Protein AF-0000000077153138 (afdb_homodimer)

Secondary structure (DSSP, 8-state):
---PPBHHHHHHHHTT--SHHHHHHHHHHHHHHH-GGGTT-PPPHHHHHHHHTT--SS---HHHHHHHHHHSTT--HHHHTSB-----------------------------S---TTEEEEESSHHHHHHHS-HHHHHTT-SEEEEEESS-HHHHTTS-HHHHHHHHHTT-EEEEEEEPTTSHHHHHHHHHTTPPTTHHHHHHHHHHHHHHHHHHHS-TTTGGGEEEEEE-S---EEEEEETTTEEEEEE-PPP-TT----EEEEE--SSSS--HHHHHHHHHHHHHHT-EE---/---PPBHHHHHHHHTT--SHHHHHHHHHHHHHHH-GGGTT-PPPHHHHHHHHTT--SS---HHHHHHHHHHSTT--HHHHTSB-----------------------------S---TTEEEEESSHHHHHHHS-HHHHHTT-SEEEEEESS-HHHHTTS-HHHHHHHHHTT-EEEEEEEPTTSHHHHHHHHHTTPPTTHHHHHHHHHHHHHHHHHHHS-TTTGGGEEEEEE-S---EEEEEETTTEEEEEE-PPP-TT----EEEEE--SSSS--HHHHHHHHHHHHHHT-EE---

InterPro domains:
  IPR045697 Domain of unknown function DUF5919 [PF19319] (147-294)

Structure (mmCIF, N/CA/C/O backbone):
data_AF-0000000077153138-model_v1
#
loop_
_entity.id
_entity.type
_entity.pdbx_description
1 polymer 'DUF5919 domain-containing protein'
#
loop_
_atom_site.group_PDB
_atom_site.id
_atom_site.type_symbol
_atom_site.label_atom_id
_atom_site.label_alt_id
_atom_site.label_comp_id
_atom_site.label_asym_id
_atom_site.label_entity_id
_atom_site.label_seq_id
_atom_site.pdbx_PDB_ins_code
_atom_site.Cartn_x
_atom_site.Cartn_y
_atom_site.Cartn_z
_atom_site.occupancy
_atom_site.B_iso_or_equiv
_atom_site.auth_seq_id
_atom_site.auth_comp_id
_atom_site.auth_asym_id
_atom_site.auth_atom_id
_atom_site.pdbx_PDB_model_num
ATOM 1 N N . MET A 1 1 ? 6.809 -47.188 6.605 1 30.33 1 MET A N 1
ATOM 2 C CA . MET A 1 1 ? 6.223 -45.906 6.258 1 30.33 1 MET A CA 1
ATOM 3 C C . MET A 1 1 ? 7.141 -44.75 6.672 1 30.33 1 MET A C 1
ATOM 5 O O . MET A 1 1 ? 7.41 -44.562 7.859 1 30.33 1 MET A O 1
ATOM 9 N N . ALA A 1 2 ? 8.094 -44.344 6 1 42.62 2 ALA A N 1
ATOM 10 C CA . ALA A 1 2 ? 9.25 -43.531 6.387 1 42.62 2 ALA A CA 1
ATOM 11 C C . ALA A 1 2 ? 8.812 -42.188 6.988 1 42.62 2 ALA A C 1
ATOM 13 O O . ALA A 1 2 ? 7.922 -41.531 6.457 1 42.62 2 ALA A O 1
ATOM 14 N N . ASP A 1 3 ? 8.812 -41.906 8.281 1 54.25 3 ASP A N 1
ATOM 15 C CA . ASP A 1 3 ? 8.352 -40.812 9.156 1 54.25 3 ASP A CA 1
ATOM 16 C C . ASP A 1 3 ? 8.812 -39.469 8.656 1 54.25 3 ASP A C 1
ATOM 18 O O . ASP A 1 3 ? 10.016 -39.188 8.578 1 54.25 3 ASP A O 1
ATOM 22 N N . LYS A 1 4 ? 8.188 -38.844 7.77 1 63.03 4 LYS A N 1
ATOM 23 C CA . LYS A 1 4 ? 8.562 -37.562 7.18 1 63.03 4 LYS A CA 1
ATOM 24 C C . LYS A 1 4 ? 8.688 -36.469 8.25 1 63.03 4 LYS A C 1
ATOM 26 O O . LYS A 1 4 ? 7.809 -36.344 9.102 1 63.03 4 LYS A O 1
ATOM 31 N N . PRO A 1 5 ? 9.828 -35.812 8.25 1 74.75 5 PRO A N 1
ATOM 32 C CA . PRO A 1 5 ? 10.055 -34.812 9.281 1 74.75 5 PRO A CA 1
ATOM 33 C C . PRO A 1 5 ? 9.188 -33.562 9.078 1 74.75 5 PRO A C 1
ATOM 35 O O . PRO A 1 5 ? 8.695 -33.312 7.973 1 74.75 5 PRO A O 1
ATOM 38 N N . ILE A 1 6 ? 8.859 -32.969 10.125 1 81.62 6 ILE A N 1
ATOM 39 C CA . ILE A 1 6 ? 8.141 -31.719 10.039 1 81.62 6 ILE A CA 1
ATOM 40 C C . ILE A 1 6 ? 9.07 -30.625 9.492 1 81.62 6 ILE A C 1
ATOM 42 O O . ILE A 1 6 ? 10.289 -30.75 9.578 1 81.62 6 ILE A O 1
ATOM 46 N N . ALA A 1 7 ? 8.555 -29.656 8.938 1 79.25 7 ALA A N 1
ATOM 47 C CA . ALA A 1 7 ? 9.312 -28.562 8.328 1 79.25 7 ALA A CA 1
ATOM 48 C C . ALA A 1 7 ? 10.266 -27.938 9.344 1 79.25 7 ALA A C 1
ATOM 50 O O . ALA A 1 7 ? 11.398 -27.594 9.008 1 79.25 7 ALA A O 1
ATOM 51 N N . LEU A 1 8 ? 9.836 -27.812 10.516 1 84.75 8 LEU A N 1
ATOM 52 C CA . LEU A 1 8 ? 10.656 -27.203 11.562 1 84.75 8 LEU A CA 1
ATOM 53 C C . LEU A 1 8 ? 11.961 -27.969 11.734 1 84.75 8 LEU A C 1
ATOM 55 O O . LEU A 1 8 ? 13.031 -27.359 11.836 1 84.75 8 LEU A O 1
ATOM 59 N N . LYS A 1 9 ? 11.789 -29.203 11.695 1 81.25 9 LYS A N 1
ATOM 60 C CA . LYS A 1 9 ? 12.961 -30.062 11.867 1 81.25 9 LYS A CA 1
ATOM 61 C C . LYS A 1 9 ? 13.945 -29.875 10.711 1 81.25 9 LYS A C 1
ATOM 63 O O . LYS A 1 9 ? 15.148 -29.766 10.93 1 81.25 9 LYS A O 1
ATOM 68 N N . VAL A 1 10 ? 13.391 -29.766 9.562 1 77.38 10 VAL A N 1
ATOM 69 C CA . VAL A 1 10 ? 14.219 -29.625 8.367 1 77.38 10 VAL A CA 1
ATOM 70 C C . VAL A 1 10 ? 14.906 -28.25 8.383 1 77.38 10 VAL A C 1
ATOM 72 O O . VAL A 1 10 ? 16.109 -28.156 8.125 1 77.38 10 VAL A O 1
ATOM 75 N N . LEU A 1 11 ? 14.18 -27.312 8.766 1 79.06 11 LEU A N 1
ATOM 76 C CA . LEU A 1 11 ? 14.695 -25.953 8.742 1 79.06 11 LEU A CA 1
ATOM 77 C C . LEU A 1 11 ? 15.727 -25.75 9.852 1 79.06 11 LEU A C 1
ATOM 79 O O . LEU A 1 11 ? 16.734 -25.078 9.648 1 79.06 11 LEU A O 1
ATOM 83 N N . LEU A 1 12 ? 15.508 -26.344 10.922 1 83.31 12 LEU A N 1
ATOM 84 C CA . LEU A 1 12 ? 16.469 -26.25 12.023 1 83.31 12 LEU A CA 1
ATOM 85 C C . LEU A 1 12 ? 17.766 -26.953 11.672 1 83.31 12 LEU A C 1
ATOM 87 O O . LEU A 1 12 ? 18.844 -26.469 12.031 1 83.31 12 LEU A O 1
ATOM 91 N N . ARG A 1 13 ? 17.609 -27.969 10.961 1 77.31 13 ARG A N 1
ATOM 92 C CA . ARG A 1 13 ? 18.797 -28.672 10.5 1 77.31 13 ARG A CA 1
ATOM 93 C C . ARG A 1 13 ? 19.594 -27.812 9.523 1 77.31 13 ARG A C 1
ATOM 95 O O . ARG A 1 13 ? 20.828 -27.766 9.594 1 77.31 13 ARG A O 1
ATOM 102 N N . GLN A 1 14 ? 18.906 -27.156 8.711 1 74.81 14 GLN A N 1
ATOM 103 C CA . GLN A 1 14 ? 19.547 -26.312 7.711 1 74.81 14 GLN A CA 1
ATOM 104 C C . GLN A 1 14 ? 20.297 -25.156 8.367 1 74.81 14 GLN A C 1
ATOM 106 O O . GLN A 1 14 ? 21.344 -24.734 7.883 1 74.81 14 GLN A O 1
ATOM 111 N N . LYS A 1 15 ? 19.781 -24.781 9.516 1 76 15 LYS A N 1
ATOM 112 C CA . LYS A 1 15 ? 20.406 -23.656 10.227 1 76 15 LYS A CA 1
ATOM 113 C C . LYS A 1 15 ? 21.344 -24.156 11.32 1 76 15 LYS A C 1
ATOM 115 O O . LYS A 1 15 ? 21.891 -23.359 12.086 1 76 15 LYS A O 1
ATOM 120 N N . HIS A 1 16 ? 21.516 -25.422 11.352 1 75.69 16 HIS A N 1
ATOM 121 C CA . HIS A 1 16 ? 22.344 -26.062 12.367 1 75.69 16 HIS A CA 1
ATOM 122 C C . HIS A 1 16 ? 21.875 -25.688 13.773 1 75.69 16 HIS A C 1
ATOM 124 O O . HIS A 1 16 ? 22.688 -25.391 14.641 1 75.69 16 HIS A O 1
ATOM 130 N N . LEU A 1 17 ? 20.516 -25.641 13.984 1 81 17 LEU A N 1
ATOM 131 C CA . LEU A 1 17 ? 19.891 -25.344 15.266 1 81 17 LEU A CA 1
ATOM 132 C C . LEU A 1 17 ? 19.141 -26.547 15.805 1 81 17 LEU A C 1
ATOM 134 O O . LEU A 1 17 ? 18.109 -26.406 16.453 1 81 17 LEU A O 1
ATOM 138 N N . GLN A 1 18 ? 19.672 -27.672 15.461 1 80.31 18 GLN A N 1
ATOM 139 C CA . GLN A 1 18 ? 19 -28.906 15.844 1 80.31 18 GLN A CA 1
ATOM 140 C C . GLN A 1 18 ? 19.203 -29.203 17.328 1 80.31 18 GLN A C 1
ATOM 142 O O . GLN A 1 18 ? 18.422 -29.953 17.922 1 80.31 18 GLN A O 1
ATOM 147 N N . GLY A 1 19 ? 20.219 -28.719 17.906 1 84.62 19 GLY A N 1
ATOM 148 C CA . GLY A 1 19 ? 20.469 -28.891 19.328 1 84.62 19 GLY A CA 1
ATOM 149 C C . GLY A 1 19 ? 19.672 -27.922 20.188 1 84.62 19 GLY A C 1
ATOM 150 O O . GLY A 1 19 ? 19.531 -26.75 19.844 1 84.62 19 GLY A O 1
ATOM 151 N N . HIS A 1 20 ? 19.078 -28.453 21.297 1 88.12 20 HIS A N 1
ATOM 152 C CA . HIS A 1 20 ? 18.25 -27.641 22.188 1 88.12 20 HIS A CA 1
ATOM 153 C C . HIS A 1 20 ? 19 -26.406 22.672 1 88.12 20 HIS A C 1
ATOM 155 O O . HIS A 1 20 ? 18.453 -25.312 22.719 1 88.12 20 HIS A O 1
ATOM 161 N N . ARG A 1 21 ? 20.266 -26.594 23.016 1 83.12 21 ARG A N 1
ATOM 162 C CA . ARG A 1 21 ? 21.031 -25.469 23.547 1 83.12 21 ARG A CA 1
ATOM 163 C C . ARG A 1 21 ? 21.219 -24.375 22.484 1 83.12 21 ARG A C 1
ATOM 165 O O . ARG A 1 21 ? 21.047 -23.188 22.781 1 83.12 21 ARG A O 1
ATOM 172 N N . ALA A 1 22 ? 21.578 -24.797 21.312 1 83.19 22 ALA A N 1
ATOM 173 C CA . ALA A 1 22 ? 21.75 -23.844 20.219 1 83.19 22 ALA A CA 1
ATOM 174 C C . ALA A 1 22 ? 20.422 -23.172 19.859 1 83.19 22 ALA A C 1
ATOM 176 O O . ALA A 1 22 ? 20.375 -21.984 19.578 1 83.19 22 ALA A O 1
ATOM 177 N N . PHE A 1 23 ? 19.344 -23.953 19.875 1 89.88 23 PHE A N 1
ATOM 178 C CA . PHE A 1 23 ? 18.016 -23.438 19.609 1 89.88 23 PHE A CA 1
ATOM 179 C C . PHE A 1 23 ? 17.625 -22.375 20.641 1 89.88 23 PHE A C 1
ATOM 181 O O . PHE A 1 23 ? 17.125 -21.312 20.281 1 89.88 23 PHE A O 1
ATOM 188 N N . CYS A 1 24 ? 17.859 -22.641 21.891 1 88.69 24 CYS A N 1
ATOM 189 C CA . CYS A 1 24 ? 17.516 -21.719 22.969 1 88.69 24 CYS A CA 1
ATOM 190 C C . CYS A 1 24 ? 18.297 -20.406 22.828 1 88.69 24 CYS A C 1
ATOM 192 O O . CYS A 1 24 ? 17.75 -19.328 23.078 1 88.69 24 CYS A O 1
ATOM 194 N N . LYS A 1 25 ? 19.5 -20.547 22.453 1 84.94 25 LYS A N 1
ATOM 195 C CA . LYS A 1 25 ? 20.312 -19.344 22.266 1 84.94 25 LYS A CA 1
ATOM 196 C C . LYS A 1 25 ? 19.734 -18.469 21.172 1 84.94 25 LYS A C 1
ATOM 198 O O . LYS A 1 25 ? 19.609 -17.25 21.344 1 84.94 25 LYS A O 1
ATOM 203 N N . GLU A 1 26 ? 19.422 -19.172 20.094 1 85.44 26 GLU A N 1
ATOM 204 C CA . GLU A 1 26 ? 18.828 -18.438 18.984 1 85.44 26 GLU A CA 1
ATOM 205 C C . GLU A 1 26 ? 17.453 -17.891 19.359 1 85.44 26 GLU A C 1
ATOM 207 O O . GLU A 1 26 ? 17.094 -16.781 18.984 1 85.44 26 GLU A O 1
ATOM 212 N N . TYR A 1 27 ? 16.672 -18.656 20.047 1 86.62 27 TYR A N 1
ATOM 213 C CA . TYR A 1 27 ? 15.367 -18.266 20.578 1 86.62 27 TYR A CA 1
ATOM 214 C C . TYR A 1 27 ? 15.477 -17 21.422 1 86.62 27 TYR A C 1
ATOM 216 O O . TYR A 1 27 ? 14.719 -16.047 21.234 1 86.62 27 TYR A O 1
ATOM 224 N N . ASP A 1 28 ? 16.422 -16.938 22.281 1 85.06 28 ASP A N 1
ATOM 225 C CA . ASP A 1 28 ? 16.609 -15.805 23.188 1 85.06 28 ASP A CA 1
ATOM 226 C C . ASP A 1 28 ? 17.094 -14.578 22.422 1 85.06 28 ASP A C 1
ATOM 228 O O . ASP A 1 28 ? 16.688 -13.453 22.703 1 85.06 28 ASP A O 1
ATOM 232 N N . LYS A 1 29 ? 17.953 -14.891 21.5 1 84.88 29 LYS A N 1
ATOM 233 C CA . LYS A 1 29 ? 18.406 -13.781 20.672 1 84.88 29 LYS A CA 1
ATOM 234 C C . LYS A 1 29 ? 17.234 -13.102 19.953 1 84.88 29 LYS A C 1
ATOM 236 O O . LYS A 1 29 ? 17.156 -11.875 19.922 1 84.88 29 LYS A O 1
ATOM 241 N N . LEU A 1 30 ? 16.406 -13.961 19.453 1 81.38 30 LEU A N 1
ATOM 242 C CA . LEU A 1 30 ? 15.242 -13.445 18.734 1 81.38 30 LEU A CA 1
ATOM 243 C C . LEU A 1 30 ? 14.242 -12.82 19.703 1 81.38 30 LEU A C 1
ATOM 245 O O . LEU A 1 30 ? 13.664 -11.773 19.422 1 81.38 30 LEU A O 1
ATOM 249 N N . ALA A 1 31 ? 14.094 -13.391 20.812 1 81 31 ALA A N 1
ATOM 250 C CA . ALA A 1 31 ? 13.203 -12.867 21.844 1 81 31 ALA A CA 1
ATOM 251 C C . ALA A 1 31 ? 13.656 -11.492 22.312 1 81 31 ALA A C 1
ATOM 253 O O . ALA A 1 31 ? 12.836 -10.602 22.531 1 81 31 ALA A O 1
ATOM 254 N N . GLU A 1 32 ? 14.891 -11.344 22.438 1 81.44 32 GLU A N 1
ATOM 255 C CA . GLU A 1 32 ? 15.438 -10.055 22.859 1 81.44 32 GLU A CA 1
ATOM 256 C C . GLU A 1 32 ? 15.07 -8.945 21.875 1 81.44 32 GLU A C 1
ATOM 258 O O . GLU A 1 32 ? 14.852 -7.805 22.281 1 81.44 32 GLU A O 1
ATOM 263 N N . GLN A 1 33 ? 14.961 -9.445 20.688 1 76.69 33 GLN A N 1
ATOM 264 C CA . GLN A 1 33 ? 14.719 -8.469 19.625 1 76.69 33 GLN A CA 1
ATOM 265 C C . GLN A 1 33 ? 13.227 -8.203 19.453 1 76.69 33 GLN A C 1
ATOM 267 O O . GLN A 1 33 ? 12.82 -7.074 19.172 1 76.69 33 GLN A O 1
ATOM 272 N N . ILE A 1 34 ? 12.469 -9.242 19.672 1 71.75 34 ILE A N 1
ATOM 273 C CA . ILE A 1 34 ? 11.047 -9.141 19.344 1 71.75 34 ILE A CA 1
ATOM 274 C C . ILE A 1 34 ? 10.242 -8.852 20.609 1 71.75 34 ILE A C 1
ATOM 276 O O . ILE A 1 34 ? 9.367 -7.984 20.609 1 71.75 34 ILE A O 1
ATOM 280 N N . GLU A 1 35 ? 10.422 -9.602 21.609 1 73.5 35 GLU A N 1
ATOM 281 C CA . GLU A 1 35 ? 9.758 -9.539 22.922 1 73.5 35 GLU A CA 1
ATOM 282 C C . GLU A 1 35 ? 10.703 -9.953 24.031 1 73.5 35 GLU A C 1
ATOM 284 O O . GLU A 1 35 ? 10.75 -11.125 24.422 1 73.5 35 GLU A O 1
ATOM 289 N N . PRO A 1 36 ? 11.367 -8.891 24.531 1 80.44 36 PRO A N 1
ATOM 290 C CA . PRO A 1 36 ? 12.383 -9.203 25.531 1 80.44 36 PRO A CA 1
ATOM 291 C C . PRO A 1 36 ? 11.836 -10 26.719 1 80.44 36 PRO A C 1
ATOM 293 O O . PRO A 1 36 ? 12.578 -10.727 27.375 1 80.44 36 PRO A O 1
ATOM 296 N N . GLU A 1 37 ? 10.562 -9.859 26.938 1 78.44 37 GLU A N 1
ATOM 297 C CA . GLU A 1 37 ? 9.977 -10.57 28.062 1 78.44 37 GLU A CA 1
ATOM 298 C C . GLU A 1 37 ? 9.953 -12.078 27.812 1 78.44 37 GLU A C 1
ATOM 300 O O . GLU A 1 37 ? 9.781 -12.867 28.734 1 78.44 37 GLU A O 1
ATOM 305 N N . LEU A 1 38 ? 10.25 -12.398 26.609 1 79.81 38 LEU A N 1
ATOM 306 C CA . LEU A 1 38 ? 10.18 -13.812 26.266 1 79.81 38 LEU A CA 1
ATOM 307 C C . LEU A 1 38 ? 11.57 -14.453 26.328 1 79.81 38 LEU A C 1
ATOM 309 O O . LEU A 1 38 ? 11.719 -15.648 26.062 1 79.81 38 LEU A O 1
ATOM 313 N N . VAL A 1 39 ? 12.461 -13.594 26.75 1 83.69 39 VAL A N 1
ATOM 314 C CA . VAL A 1 39 ? 13.797 -14.156 26.922 1 83.69 39 VAL A CA 1
ATOM 315 C C . VAL A 1 39 ? 13.773 -15.219 28.031 1 83.69 39 VAL A C 1
ATOM 317 O O . VAL A 1 39 ? 13.242 -14.977 29.109 1 83.69 39 VAL A O 1
ATOM 320 N N . GLY A 1 40 ? 14.258 -16.344 27.734 1 84.19 40 GLY A N 1
ATOM 321 C CA . GLY A 1 40 ? 14.273 -17.422 28.703 1 84.19 40 GLY A CA 1
ATOM 322 C C . GLY A 1 40 ? 13.031 -18.297 28.641 1 84.19 40 GLY A C 1
ATOM 323 O O . GLY A 1 40 ? 12.93 -19.281 29.359 1 84.19 40 GLY A O 1
ATOM 324 N N . SER A 1 41 ? 12.078 -17.953 27.797 1 82.88 41 SER A N 1
ATOM 325 C CA . SER A 1 41 ? 10.82 -18.688 27.734 1 82.88 41 SER A CA 1
ATOM 326 C C . SER A 1 41 ? 10.875 -19.797 26.703 1 82.88 41 SER A C 1
ATOM 328 O O . SER A 1 41 ? 9.836 -20.266 26.234 1 82.88 41 SER A O 1
ATOM 330 N N . TRP A 1 42 ? 12.008 -20.141 26.281 1 88.81 42 TRP A N 1
ATOM 331 C CA . TRP A 1 42 ? 12.141 -21.219 25.297 1 88.81 42 TRP A CA 1
ATOM 332 C C . TRP A 1 42 ? 11.578 -22.531 25.844 1 88.81 42 TRP A C 1
ATOM 334 O O . TRP A 1 42 ? 11.445 -22.703 27.062 1 88.81 42 TRP A O 1
ATOM 344 N N . PRO A 1 43 ? 11.195 -23.438 24.953 1 85.69 43 PRO A N 1
ATOM 345 C CA . PRO A 1 43 ? 10.664 -24.734 25.406 1 85.69 43 PRO A CA 1
ATOM 346 C C . PRO A 1 43 ? 11.719 -25.578 26.109 1 85.69 43 PRO A C 1
ATOM 348 O O . PRO A 1 43 ? 12.914 -25.438 25.844 1 85.69 43 PRO A O 1
ATOM 351 N N . SER A 1 44 ? 11.25 -26.375 27.047 1 84.94 44 SER A N 1
ATOM 352 C CA . SER A 1 44 ? 12.125 -27.359 27.672 1 84.94 44 SER A CA 1
ATOM 353 C C . SER A 1 44 ? 12.695 -28.328 26.641 1 84.94 44 SER A C 1
ATOM 355 O O . SER A 1 44 ? 12.188 -28.422 25.516 1 84.94 44 SER A O 1
ATOM 357 N N . ARG A 1 45 ? 13.805 -28.922 27.062 1 84.12 45 ARG A N 1
ATOM 358 C CA . ARG A 1 45 ? 14.43 -29.906 26.188 1 84.12 45 ARG A CA 1
ATOM 359 C C . ARG A 1 45 ? 13.422 -30.953 25.734 1 84.12 45 ARG A C 1
ATOM 361 O O . ARG A 1 45 ? 13.367 -31.312 24.547 1 84.12 45 ARG A O 1
ATOM 368 N N . ALA A 1 46 ? 12.586 -31.453 26.625 1 81.81 46 ALA A N 1
ATOM 369 C CA . ALA A 1 46 ? 11.578 -32.469 26.297 1 81.81 46 ALA A CA 1
ATOM 370 C C . ALA A 1 46 ? 10.555 -31.906 25.312 1 81.81 46 ALA A C 1
ATOM 372 O O . ALA A 1 46 ? 10.203 -32.562 24.328 1 81.81 46 ALA A O 1
ATOM 373 N N . GLN A 1 47 ? 10.047 -30.688 25.578 1 84.44 47 GLN A N 1
ATOM 374 C CA . GLN A 1 47 ? 9.047 -30.062 24.703 1 84.44 47 GLN A CA 1
ATOM 375 C C . GLN A 1 47 ? 9.625 -29.781 23.312 1 84.44 47 GLN A C 1
ATOM 377 O O . GLN A 1 47 ? 8.938 -29.969 22.312 1 84.44 47 GLN A O 1
ATOM 382 N N . PHE A 1 48 ? 10.891 -29.359 23.25 1 89.25 48 PHE A N 1
ATOM 383 C CA . PHE A 1 48 ? 11.57 -29.078 21.984 1 89.25 48 PHE A CA 1
ATOM 384 C C . PHE A 1 48 ? 11.625 -30.328 21.125 1 89.25 48 PHE A C 1
ATOM 386 O O . PHE A 1 48 ? 11.266 -30.297 19.953 1 89.25 48 PHE A O 1
ATOM 393 N N . TYR A 1 49 ? 12.07 -31.375 21.625 1 84 49 TYR A N 1
ATOM 394 C CA . TYR A 1 49 ? 12.195 -32.594 20.828 1 84 49 TYR A CA 1
ATOM 395 C C . TYR A 1 49 ? 10.82 -33.188 20.531 1 84 49 TYR A C 1
ATOM 397 O O . TYR A 1 49 ? 10.641 -33.906 19.531 1 84 49 TYR A O 1
ATOM 405 N N . ARG A 1 50 ? 9.781 -32.938 21.359 1 82.12 50 ARG A N 1
ATOM 406 C CA . ARG A 1 50 ? 8.406 -33.281 21.031 1 82.12 50 ARG A CA 1
ATOM 407 C C . ARG A 1 50 ? 7.93 -32.5 19.797 1 82.12 50 ARG A C 1
ATOM 409 O O . ARG A 1 50 ? 7.211 -33.031 18.953 1 82.12 50 ARG A O 1
ATOM 416 N N . TRP A 1 51 ? 8.359 -31.156 19.766 1 84.44 51 TRP A N 1
ATOM 417 C CA . TRP A 1 51 ? 8.055 -30.344 18.594 1 84.44 51 TRP A CA 1
ATOM 418 C C . TRP A 1 51 ? 8.594 -31 17.328 1 84.44 51 TRP A C 1
ATOM 420 O O . TRP A 1 51 ? 7.91 -31.031 16.297 1 84.44 51 TRP A O 1
ATOM 430 N N . LEU A 1 52 ? 9.727 -31.562 17.438 1 82.69 52 LEU A N 1
ATOM 431 C CA . LEU A 1 52 ? 10.43 -32.094 16.266 1 82.69 52 LEU A CA 1
ATOM 432 C C . LEU A 1 52 ? 9.922 -33.469 15.914 1 82.69 52 LEU A C 1
ATOM 434 O O . LEU A 1 52 ? 9.992 -33.906 14.758 1 82.69 52 LEU A O 1
ATOM 438 N N . ALA A 1 53 ? 9.445 -34.219 16.781 1 76.19 53 ALA A N 1
ATOM 439 C CA . ALA A 1 53 ? 9.008 -35.594 16.578 1 76.19 53 ALA A CA 1
ATOM 440 C C . ALA A 1 53 ? 7.539 -35.656 16.188 1 76.19 53 ALA A C 1
ATOM 442 O O . ALA A 1 53 ? 6.992 -36.719 15.961 1 76.19 53 ALA A O 1
ATOM 443 N N . ARG A 1 54 ? 6.84 -34.594 15.875 1 68.19 54 ARG A N 1
ATOM 444 C CA . ARG A 1 54 ? 5.441 -34.531 15.461 1 68.19 54 ARG A CA 1
ATOM 445 C C . ARG A 1 54 ? 4.523 -35.031 16.578 1 68.19 54 ARG A C 1
ATOM 447 O O . ARG A 1 54 ? 3.463 -35.594 16.312 1 68.19 54 ARG A O 1
ATOM 454 N N . ASP A 1 55 ? 4.848 -35 17.766 1 64.38 55 ASP A N 1
ATOM 455 C CA . ASP A 1 55 ? 4.039 -35.5 18.875 1 64.38 55 ASP A CA 1
ATOM 456 C C . ASP A 1 55 ? 3.242 -34.375 19.516 1 64.38 55 ASP A C 1
ATOM 458 O O . ASP A 1 55 ? 2.789 -34.5 20.656 1 64.38 55 ASP A O 1
ATOM 462 N N . LEU A 1 56 ? 3.234 -33.281 18.938 1 65.12 56 LEU A N 1
ATOM 463 C CA . LEU A 1 56 ? 2.473 -32.188 19.5 1 65.12 56 LEU A CA 1
ATOM 464 C C . LEU A 1 56 ? 1.024 -32.219 19.031 1 65.12 56 LEU A C 1
ATOM 466 O O . LEU A 1 56 ? 0.759 -32.438 17.844 1 65.12 56 LEU A O 1
ATOM 470 N N . GLN A 1 57 ? 0.121 -32.406 19.953 1 64.5 57 GLN A N 1
ATOM 471 C CA . GLN A 1 57 ? -1.29 -32.219 19.625 1 64.5 57 GLN A CA 1
ATOM 472 C C . GLN A 1 57 ? -1.622 -30.75 19.422 1 64.5 57 GLN A C 1
ATOM 474 O O . GLN A 1 57 ? -1.674 -29.984 20.391 1 64.5 57 GLN A O 1
ATOM 479 N N . GLY A 1 58 ? -1.411 -30.172 18.094 1 71.31 58 GLY A N 1
ATOM 480 C CA . GLY A 1 58 ? -1.699 -28.781 17.766 1 71.31 58 GLY A CA 1
ATOM 481 C C . GLY A 1 58 ? -0.454 -27.922 17.672 1 71.31 58 GLY A C 1
ATOM 482 O O . GLY A 1 58 ? 0.639 -28.422 17.406 1 71.31 58 GLY A O 1
ATOM 483 N N . LEU A 1 59 ? -0.503 -26.594 17.812 1 78.5 59 LEU A N 1
ATOM 484 C CA . LEU A 1 59 ? 0.614 -25.656 17.75 1 78.5 59 LEU A CA 1
ATOM 485 C C . LEU A 1 59 ? 1.085 -25.281 19.141 1 78.5 59 LEU A C 1
ATOM 487 O O . LEU A 1 59 ? 0.307 -25.328 20.094 1 78.5 59 LEU A O 1
ATOM 491 N N . PRO A 1 60 ? 2.367 -25 19.281 1 80.19 60 PRO A N 1
ATOM 492 C CA . PRO A 1 60 ? 2.836 -24.484 20.578 1 80.19 60 PRO A CA 1
ATOM 493 C C . PRO A 1 60 ? 2.129 -23.203 20.984 1 80.19 60 PRO A C 1
ATOM 495 O O . PRO A 1 60 ? 1.325 -22.656 20.234 1 80.19 60 PRO A O 1
ATOM 498 N N . TYR A 1 61 ? 2.387 -22.703 22.188 1 77.06 61 TYR A N 1
ATOM 499 C CA . TYR A 1 61 ? 1.829 -21.469 22.703 1 77.06 61 TYR A CA 1
ATOM 500 C C . TYR A 1 61 ? 2.125 -20.297 21.75 1 77.06 61 TYR A C 1
ATOM 502 O O . TYR A 1 61 ? 3.145 -20.312 21.062 1 77.06 61 TYR A O 1
ATOM 510 N N . ALA A 1 62 ? 1.259 -19.391 21.797 1 74.44 62 ALA A N 1
ATOM 511 C CA . ALA A 1 62 ? 1.279 -18.266 20.875 1 74.44 62 ALA A CA 1
ATOM 512 C C . ALA A 1 62 ? 2.643 -17.578 20.875 1 74.44 62 ALA A C 1
ATOM 514 O O . ALA A 1 62 ? 3.15 -17.188 19.828 1 74.44 62 ALA A O 1
ATOM 515 N N . HIS A 1 63 ? 3.248 -17.531 22.031 1 77.38 63 HIS A N 1
ATOM 516 C CA . HIS A 1 63 ? 4.527 -16.844 22.109 1 77.38 63 HIS A CA 1
ATOM 517 C C . HIS A 1 63 ? 5.625 -17.625 21.406 1 77.38 63 HIS A C 1
ATOM 519 O O . HIS A 1 63 ? 6.527 -17.047 20.797 1 77.38 63 HIS A O 1
ATOM 525 N N . HIS A 1 64 ? 5.512 -18.969 21.422 1 83 64 HIS A N 1
ATOM 526 C CA . HIS A 1 64 ? 6.461 -19.812 20.688 1 83 64 HIS A CA 1
ATOM 527 C C . HIS A 1 64 ? 6.266 -19.672 19.188 1 83 64 HIS A C 1
ATOM 529 O O . HIS A 1 64 ? 7.242 -19.594 18.422 1 83 64 HIS A O 1
ATOM 535 N N . CYS A 1 65 ? 5.031 -19.609 18.828 1 80.44 65 CYS A N 1
ATOM 536 C CA . CYS A 1 65 ? 4.738 -19.484 17.406 1 80.44 65 CYS A CA 1
ATOM 537 C C . CYS A 1 65 ? 5.309 -18.188 16.859 1 80.44 65 CYS A C 1
ATOM 539 O O . CYS A 1 65 ? 5.891 -18.172 15.766 1 80.44 65 CYS A O 1
ATOM 541 N N . ARG A 1 66 ? 5.266 -17.172 17.672 1 77.31 66 ARG A N 1
ATOM 542 C CA . ARG A 1 66 ? 5.789 -15.875 17.25 1 77.31 66 ARG A CA 1
ATOM 543 C C . ARG A 1 66 ? 7.301 -15.93 17.062 1 77.31 66 ARG A C 1
ATOM 545 O O . ARG A 1 66 ? 7.828 -15.414 16.078 1 77.31 66 ARG A O 1
ATOM 552 N N . ILE A 1 67 ? 7.938 -16.609 17.953 1 81.81 67 ILE A N 1
ATOM 553 C CA . ILE A 1 67 ? 9.398 -16.688 17.906 1 81.81 67 ILE A CA 1
ATOM 554 C C . ILE A 1 67 ? 9.836 -17.578 16.75 1 81.81 67 ILE A C 1
ATOM 556 O O . ILE A 1 67 ? 10.766 -17.25 16.016 1 81.81 67 ILE A O 1
ATOM 560 N N . LEU A 1 68 ? 9.109 -18.672 16.578 1 83.44 68 LEU A N 1
ATOM 561 C CA . LEU A 1 68 ? 9.445 -19.594 15.5 1 83.44 68 LEU A CA 1
ATOM 562 C C . LEU A 1 68 ? 9.234 -18.953 14.133 1 83.44 68 LEU A C 1
ATOM 564 O O . LEU A 1 68 ? 10.055 -19.109 13.234 1 83.44 68 LEU A O 1
ATOM 568 N N . GLU A 1 69 ? 8.242 -18.219 14.117 1 78.5 69 GLU A N 1
ATOM 569 C CA . GLU A 1 69 ? 7.969 -17.531 12.859 1 78.5 69 GLU A CA 1
ATOM 570 C C . GLU A 1 69 ? 8.992 -16.438 12.594 1 78.5 69 GLU A C 1
ATOM 572 O O . GLU A 1 69 ? 9.336 -16.156 11.438 1 78.5 69 GLU A O 1
ATOM 577 N N . ALA A 1 70 ? 9.461 -15.844 13.617 1 76 70 ALA A N 1
ATOM 578 C CA . ALA A 1 70 ? 10.547 -14.875 13.492 1 76 70 ALA A CA 1
ATOM 579 C C . ALA A 1 70 ? 11.852 -15.562 13.094 1 76 70 ALA A C 1
ATOM 581 O O . ALA A 1 70 ? 12.664 -14.992 12.375 1 76 70 ALA A O 1
ATOM 582 N N . MET A 1 71 ? 11.992 -16.797 13.555 1 78.44 71 MET A N 1
ATOM 583 C CA . MET A 1 71 ? 13.203 -17.562 13.273 1 78.44 71 MET A CA 1
ATOM 584 C C . MET A 1 71 ? 13.242 -18 11.805 1 78.44 71 MET A C 1
ATOM 586 O O . MET A 1 71 ? 14.312 -18.078 11.211 1 78.44 71 MET A O 1
ATOM 590 N N . PHE A 1 72 ? 12.133 -18.188 11.352 1 77.44 72 PHE A N 1
ATOM 591 C CA . PHE A 1 72 ? 12.016 -18.641 9.969 1 77.44 72 PHE A CA 1
ATOM 592 C C . PHE A 1 72 ? 11.031 -17.781 9.188 1 77.44 72 PHE A C 1
ATOM 594 O O . PHE A 1 72 ? 9.875 -18.172 9 1 77.44 72 PHE A O 1
ATOM 601 N N . PRO A 1 73 ? 11.609 -16.609 8.781 1 67.69 73 PRO A N 1
ATOM 602 C CA . PRO A 1 73 ? 10.719 -15.695 8.055 1 67.69 73 PRO A CA 1
ATOM 603 C C . PRO A 1 73 ? 10.109 -16.328 6.809 1 67.69 73 PRO A C 1
ATOM 605 O O . PRO A 1 73 ? 10.797 -17.016 6.059 1 67.69 73 PRO A O 1
ATOM 608 N N . GLY A 1 74 ? 8.781 -16.219 6.695 1 62.41 74 GLY A N 1
ATOM 609 C CA . GLY A 1 74 ? 8.086 -16.812 5.562 1 62.41 74 GLY A CA 1
ATOM 610 C C . GLY A 1 74 ? 7.328 -18.078 5.918 1 62.41 74 GLY A C 1
ATOM 611 O O . GLY A 1 74 ? 6.535 -18.578 5.117 1 62.41 74 GLY A O 1
ATOM 612 N N . TRP A 1 75 ? 7.668 -18.641 7.09 1 68.69 75 TRP A N 1
ATOM 613 C CA . TRP A 1 75 ? 6.988 -19.828 7.57 1 68.69 75 TRP A CA 1
ATOM 614 C C . TRP A 1 75 ? 6.004 -19.484 8.688 1 68.69 75 TRP A C 1
ATOM 616 O O . TRP A 1 75 ? 6.305 -18.672 9.555 1 68.69 75 TRP A O 1
ATOM 626 N N . THR A 1 76 ? 4.785 -20 8.5 1 73.38 76 THR A N 1
ATOM 627 C CA . THR A 1 76 ? 3.875 -19.938 9.641 1 73.38 76 THR A CA 1
ATOM 628 C C . THR A 1 76 ? 4.148 -21.078 10.617 1 73.38 76 THR A C 1
ATOM 630 O O . THR A 1 76 ? 4.75 -22.078 10.25 1 73.38 76 THR A O 1
ATOM 633 N N . ALA A 1 77 ? 3.689 -20.891 11.805 1 76.94 77 ALA A N 1
ATOM 634 C CA . ALA A 1 77 ? 3.844 -21.938 12.805 1 76.94 77 ALA A CA 1
ATOM 635 C C . ALA A 1 77 ? 3.164 -23.219 12.359 1 76.94 77 ALA A C 1
ATOM 637 O O . ALA A 1 77 ? 3.705 -24.312 12.555 1 76.94 77 ALA A O 1
ATOM 638 N N . GLU A 1 78 ? 2.08 -23.016 11.727 1 73 78 GLU A N 1
ATOM 639 C CA . GLU A 1 78 ? 1.364 -24.188 11.25 1 73 78 GLU A CA 1
ATOM 640 C C . GLU A 1 78 ? 2.184 -24.953 10.203 1 73 78 GLU A C 1
ATOM 642 O O . GLU A 1 78 ? 2.24 -26.172 10.234 1 73 78 GLU A O 1
ATOM 647 N N . GLN A 1 79 ? 2.84 -24.203 9.367 1 72.25 79 GLN A N 1
ATOM 648 C CA . GLN A 1 79 ? 3.68 -24.812 8.344 1 72.25 79 GLN A CA 1
ATOM 649 C C . GLN A 1 79 ? 4.895 -25.5 8.969 1 72.25 79 GLN A C 1
ATOM 651 O O . GLN A 1 79 ? 5.301 -26.578 8.523 1 72.25 79 GLN A O 1
ATOM 656 N N . LEU A 1 80 ? 5.367 -24.891 9.828 1 80.69 80 LEU A N 1
ATOM 657 C CA . LEU A 1 80 ? 6.574 -25.391 10.477 1 80.69 80 LEU A CA 1
ATOM 658 C C . LEU A 1 80 ? 6.309 -26.734 11.164 1 80.69 80 LEU A C 1
ATOM 660 O O . LEU A 1 80 ? 7.203 -27.578 11.242 1 80.69 80 LEU A O 1
ATOM 664 N N . PHE A 1 81 ? 5.086 -27 11.516 1 80.88 81 PHE A N 1
ATOM 665 C CA . PHE A 1 81 ? 4.805 -28.203 12.273 1 80.88 81 PHE A CA 1
ATOM 666 C C . PHE A 1 81 ? 4.066 -29.219 11.414 1 80.88 81 PHE A C 1
ATOM 668 O O . PHE A 1 81 ? 3.58 -30.234 11.922 1 80.88 81 PHE A O 1
ATOM 675 N N . GLN A 1 82 ? 4.098 -28.953 10.156 1 73 82 GLN A N 1
ATOM 676 C CA . GLN A 1 82 ? 3.566 -29.922 9.203 1 73 82 GLN A CA 1
ATOM 677 C C . GLN A 1 82 ? 4.684 -30.75 8.578 1 73 82 GLN A C 1
ATOM 679 O O . GLN A 1 82 ? 5.844 -30.328 8.578 1 73 82 GLN A O 1
ATOM 684 N N . GLU A 1 83 ? 4.363 -32.062 8.18 1 64.5 83 GLU A N 1
ATOM 685 C CA . GLU A 1 83 ? 5.324 -32.938 7.547 1 64.5 83 GLU A CA 1
ATOM 686 C C . GLU A 1 83 ? 5.977 -32.281 6.332 1 64.5 83 GLU A C 1
ATOM 688 O O . GLU A 1 83 ? 5.312 -31.578 5.574 1 64.5 83 GLU A O 1
ATOM 693 N N . HIS A 1 84 ? 7.32 -32.438 6.527 1 58.66 84 HIS A N 1
ATOM 694 C CA . HIS A 1 84 ? 8.07 -31.953 5.367 1 58.66 84 HIS A CA 1
ATOM 695 C C . HIS A 1 84 ? 8.062 -33 4.25 1 58.66 84 HIS A C 1
ATOM 697 O O . HIS A 1 84 ? 8.57 -34.094 4.426 1 58.66 84 HIS A O 1
ATOM 703 N N . THR A 1 85 ? 7.125 -33.219 3.438 1 42.25 85 THR A N 1
ATOM 704 C CA . THR A 1 85 ? 7.18 -34.188 2.34 1 42.25 85 THR A CA 1
ATOM 705 C C . THR A 1 85 ? 8.391 -33.906 1.448 1 42.25 85 THR A C 1
ATOM 707 O O . THR A 1 85 ? 8.531 -32.812 0.905 1 42.25 85 THR A O 1
ATOM 710 N N . GLY A 1 86 ? 9.477 -34.344 1.864 1 36.16 86 GLY A N 1
ATOM 711 C CA . GLY A 1 86 ? 10.641 -34.344 0.993 1 36.16 86 GLY A CA 1
ATOM 712 C C . GLY A 1 86 ? 10.281 -34.406 -0.48 1 36.16 86 GLY A C 1
ATOM 713 O O . GLY A 1 86 ? 10.906 -33.75 -1.304 1 36.16 86 GLY A O 1
ATOM 714 N N . ASP A 1 87 ? 9.797 -35.75 -1.012 1 30.67 87 ASP A N 1
ATOM 715 C CA . ASP A 1 87 ? 9.523 -36.25 -2.361 1 30.67 87 ASP A CA 1
ATOM 716 C C . ASP A 1 87 ? 8.32 -35.5 -2.969 1 30.67 87 ASP A C 1
ATOM 718 O O . ASP A 1 87 ? 7.223 -35.562 -2.422 1 30.67 87 ASP A O 1
ATOM 722 N N . ILE A 1 88 ? 8.477 -34.5 -3.707 1 28.06 88 ILE A N 1
ATOM 723 C CA . ILE A 1 88 ? 7.57 -34.344 -4.84 1 28.06 88 ILE A CA 1
ATOM 724 C C . ILE A 1 88 ? 7.164 -35.719 -5.367 1 28.06 88 ILE A C 1
ATOM 726 O O . ILE A 1 88 ? 7.465 -36.062 -6.512 1 28.06 88 ILE A O 1
ATOM 730 N N . ILE A 1 89 ? 7.461 -36.781 -4.793 1 25.41 89 ILE A N 1
ATOM 731 C CA . ILE A 1 89 ? 7.27 -38.125 -5.352 1 25.41 89 ILE A CA 1
ATOM 732 C C . ILE A 1 89 ? 5.785 -38.344 -5.625 1 25.41 89 ILE A C 1
ATOM 734 O O . ILE A 1 89 ? 4.926 -37.906 -4.863 1 25.41 89 ILE A O 1
ATOM 738 N N . LEU A 1 90 ? 5.52 -39.156 -6.801 1 25.41 90 LEU A N 1
ATOM 739 C CA . LEU A 1 90 ? 4.473 -39.812 -7.574 1 25.41 90 LEU A CA 1
ATOM 740 C C . LEU A 1 90 ? 3.617 -40.719 -6.684 1 25.41 90 LEU A C 1
ATOM 742 O O . LEU A 1 90 ? 3.314 -41.844 -7.047 1 25.41 90 LEU A O 1
ATOM 746 N N . GLY A 1 91 ? 3.586 -40.625 -5.512 1 23.88 91 GLY A N 1
ATOM 747 C CA . GLY A 1 91 ? 2.898 -41.688 -4.82 1 23.88 91 GLY A CA 1
ATOM 748 C C . GLY A 1 91 ? 1.528 -42 -5.398 1 23.88 91 GLY A C 1
ATOM 749 O O . GLY A 1 91 ? 0.912 -41.125 -6.031 1 23.88 91 GLY A O 1
ATOM 750 N N . SER A 1 92 ? 1.204 -43.312 -5.648 1 25.36 92 SER A N 1
ATOM 751 C CA . SER A 1 92 ? 0.109 -44.156 -6.137 1 25.36 92 SER A CA 1
ATOM 752 C C . SER A 1 92 ? -1.19 -43.844 -5.402 1 25.36 92 SER A C 1
ATOM 754 O O . SER A 1 92 ? -2.09 -44.688 -5.34 1 25.36 92 SER A O 1
ATOM 756 N N . GLY A 1 93 ? -1.331 -42.906 -4.621 1 24.14 93 GLY A N 1
ATOM 757 C CA . GLY A 1 93 ? -2.564 -43 -3.854 1 24.14 93 GLY A CA 1
ATOM 758 C C . GLY A 1 93 ? -3.793 -43.188 -4.719 1 24.14 93 GLY A C 1
ATOM 759 O O . GLY A 1 93 ? -3.812 -42.781 -5.883 1 24.14 93 GLY A O 1
ATOM 760 N N . ALA A 1 94 ? -4.598 -44.25 -4.457 1 25.02 94 ALA A N 1
ATOM 761 C CA . ALA A 1 94 ? -5.922 -44.719 -4.887 1 25.02 94 ALA A CA 1
ATOM 762 C C . ALA A 1 94 ? -6.883 -43.531 -5.023 1 25.02 94 ALA A C 1
ATOM 764 O O . ALA A 1 94 ? -6.992 -42.719 -4.117 1 25.02 94 ALA A O 1
ATOM 765 N N . LEU A 1 95 ? -7.363 -43.219 -6.273 1 24.16 95 LEU A N 1
ATOM 766 C CA . LEU A 1 95 ? -8.344 -42.312 -6.879 1 24.16 95 LEU A CA 1
ATOM 767 C C . LEU A 1 95 ? -9.656 -42.344 -6.109 1 24.16 95 LEU A C 1
ATOM 769 O O . LEU A 1 95 ? -10.25 -43.406 -5.926 1 24.16 95 LEU A O 1
ATOM 773 N N . PRO A 1 96 ? -9.859 -41.688 -5.008 1 24.42 96 PRO A N 1
ATOM 774 C CA . PRO A 1 96 ? -11.25 -41.875 -4.586 1 24.42 96 PRO A CA 1
ATOM 775 C C . PRO A 1 96 ? -12.234 -41.812 -5.75 1 24.42 96 PRO A C 1
ATOM 777 O O . PRO A 1 96 ? -11.922 -41.188 -6.789 1 24.42 96 PRO A O 1
ATOM 780 N N . THR A 1 97 ? -13.211 -42.688 -5.789 1 24.42 97 THR A N 1
ATOM 781 C CA . THR A 1 97 ? -14.336 -42.844 -6.699 1 24.42 97 THR A CA 1
ATOM 782 C C . THR A 1 97 ? -15.008 -41.5 -6.984 1 24.42 97 THR A C 1
ATOM 784 O O . THR A 1 97 ? -14.938 -40.594 -6.168 1 24.42 97 THR A O 1
ATOM 787 N N . ALA A 1 98 ? -15.492 -41.281 -8.242 1 25.31 98 ALA A N 1
ATOM 788 C CA . ALA A 1 98 ? -16.109 -40.25 -9.07 1 25.31 98 ALA A CA 1
ATOM 789 C C . ALA A 1 98 ? -17.312 -39.625 -8.367 1 25.31 98 ALA A C 1
ATOM 791 O O . ALA A 1 98 ? -18.438 -40.125 -8.469 1 25.31 98 ALA A O 1
ATOM 792 N N . ARG A 1 99 ? -17.344 -39.312 -7.035 1 24.62 99 ARG A N 1
ATOM 793 C CA . ARG A 1 99 ? -18.703 -38.844 -6.75 1 24.62 99 ARG A CA 1
ATOM 794 C C . ARG A 1 99 ? -19.078 -37.688 -7.668 1 24.62 99 ARG A C 1
ATOM 796 O O . ARG A 1 99 ? -18.203 -37.031 -8.219 1 24.62 99 ARG A O 1
ATOM 803 N N . ASP A 1 100 ? -20.422 -37.406 -7.883 1 26.61 100 ASP A N 1
ATOM 804 C CA . ASP A 1 100 ? -21.266 -36.594 -8.758 1 26.61 100 ASP A CA 1
ATOM 805 C C . ASP A 1 100 ? -20.828 -35.156 -8.758 1 26.61 100 ASP A C 1
ATOM 807 O O . ASP A 1 100 ? -20.312 -34.656 -7.754 1 26.61 100 ASP A O 1
ATOM 811 N N . ASN A 1 101 ? -20.547 -34.594 -9.938 1 27.16 101 ASN A N 1
ATOM 812 C CA . ASN A 1 101 ? -20.188 -33.312 -10.57 1 27.16 101 ASN A CA 1
ATOM 813 C C . ASN A 1 101 ? -20.938 -32.156 -9.945 1 27.16 101 ASN A C 1
ATOM 815 O O . ASN A 1 101 ? -21.859 -31.594 -10.562 1 27.16 101 ASN A O 1
ATOM 819 N N . VAL A 1 102 ? -21.641 -32.281 -8.781 1 27.2 102 VAL A N 1
ATOM 820 C CA . VAL A 1 102 ? -22.453 -31.078 -8.602 1 27.2 102 VAL A CA 1
ATOM 821 C C . VAL A 1 102 ? -21.562 -29.844 -8.609 1 27.2 102 VAL A C 1
ATOM 823 O O . VAL A 1 102 ? -20.531 -29.797 -7.918 1 27.2 102 VAL A O 1
ATOM 826 N N . VAL A 1 103 ? -21.453 -29.203 -9.727 1 27.8 103 VAL A N 1
ATOM 827 C CA . VAL A 1 103 ? -20.906 -27.891 -9.984 1 27.8 103 VAL A CA 1
ATOM 828 C C . VAL A 1 103 ? -21.156 -26.969 -8.789 1 27.8 103 VAL A C 1
ATOM 830 O O . VAL A 1 103 ? -22.297 -26.562 -8.539 1 27.8 103 VAL A O 1
ATOM 833 N N . HIS A 1 104 ? -20.781 -27.359 -7.574 1 27.36 104 HIS A N 1
ATOM 834 C CA . HIS A 1 104 ? -21.016 -26.359 -6.539 1 27.36 104 HIS A CA 1
ATOM 835 C C . HIS A 1 104 ? -20.438 -25 -6.941 1 27.36 104 HIS A C 1
ATOM 837 O O . HIS A 1 104 ? -19.297 -24.906 -7.379 1 27.36 104 HIS A O 1
ATOM 843 N N . SER A 1 105 ? -21.219 -24.172 -7.656 1 30.38 105 SER A N 1
ATOM 844 C CA . SER A 1 105 ? -20.875 -22.766 -7.793 1 30.38 105 SER A CA 1
ATOM 845 C C . SER A 1 105 ? -20.109 -22.266 -6.574 1 30.38 105 SER A C 1
ATOM 847 O O . SER A 1 105 ? -20.406 -22.641 -5.441 1 30.38 105 SER A O 1
ATOM 849 N N . PRO A 1 106 ? -18.906 -22.109 -6.777 1 31.89 106 PRO A N 1
ATOM 850 C CA . PRO A 1 106 ? -18.219 -21.594 -5.59 1 31.89 106 PRO A CA 1
ATOM 851 C C . PRO A 1 106 ? -19.109 -20.703 -4.727 1 31.89 106 PRO A C 1
ATOM 853 O O . PRO A 1 106 ? -19.828 -19.859 -5.25 1 31.89 106 PRO A O 1
ATOM 856 N N . LYS A 1 107 ? -19.906 -21.344 -3.805 1 32 107 LYS A N 1
ATOM 857 C CA . LYS A 1 107 ? -20.672 -20.547 -2.848 1 32 107 LYS A CA 1
ATOM 858 C C . LYS A 1 107 ? -19.969 -19.234 -2.521 1 32 107 LYS A C 1
ATOM 860 O O . LYS A 1 107 ? -18.766 -19.203 -2.322 1 32 107 LYS A O 1
ATOM 865 N N . PRO A 1 108 ? -20.625 -18.141 -2.908 1 33.91 108 PRO A N 1
ATOM 866 C CA . PRO A 1 108 ? -20.047 -16.875 -2.449 1 33.91 108 PRO A CA 1
ATOM 867 C C . PRO A 1 108 ? -19.469 -16.969 -1.038 1 33.91 108 PRO A C 1
ATOM 869 O O . PRO A 1 108 ? -20.062 -17.594 -0.161 1 33.91 108 PRO A O 1
ATOM 872 N N . VAL A 1 109 ? -18.234 -17.219 -0.975 1 34.25 109 VAL A N 1
ATOM 873 C CA . VAL A 1 109 ? -17.641 -17.078 0.355 1 34.25 109 VAL A CA 1
ATOM 874 C C . VAL A 1 109 ? -18.469 -16.109 1.193 1 34.25 109 VAL A C 1
ATOM 876 O O . VAL A 1 109 ? -18.719 -14.977 0.781 1 34.25 109 VAL A O 1
ATOM 879 N N . MET A 1 110 ? -19.609 -16.594 1.728 1 32.06 110 MET A N 1
ATOM 880 C CA . MET A 1 110 ? -20.328 -15.742 2.676 1 32.06 110 MET A CA 1
ATOM 881 C C . MET A 1 110 ? -19.359 -14.883 3.482 1 32.06 110 MET A C 1
ATOM 883 O O . MET A 1 110 ? -18.297 -15.359 3.896 1 32.06 110 MET A O 1
ATOM 887 N N . PRO A 1 111 ? -19.406 -13.625 3.381 1 34.38 111 PRO A N 1
ATOM 888 C CA . PRO A 1 111 ? -18.609 -12.773 4.277 1 34.38 111 PRO A CA 1
ATOM 889 C C . PRO A 1 111 ? -18.562 -13.32 5.703 1 34.38 111 PRO A C 1
ATOM 891 O O . PRO A 1 111 ? -19.594 -13.531 6.332 1 34.38 111 PRO A O 1
ATOM 894 N N . SER A 1 112 ? -18.047 -14.492 5.902 1 33.44 11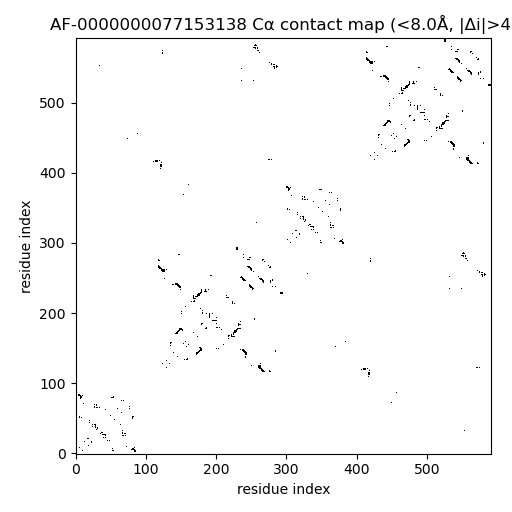2 SER A N 1
ATOM 895 C CA . SER A 1 112 ? -17.922 -14.648 7.344 1 33.44 112 SER A CA 1
ATOM 896 C C . SER A 1 112 ? -17.781 -13.305 8.047 1 33.44 112 SER A C 1
ATOM 898 O O . SER A 1 112 ? -17.375 -12.32 7.426 1 33.44 112 SER A O 1
ATOM 900 N N . SER A 1 113 ? -18.5 -13.07 9.047 1 38.69 113 SER A N 1
ATOM 901 C CA . SER A 1 113 ? -18.391 -11.977 10.008 1 38.69 113 SER A CA 1
ATOM 902 C C . SER A 1 113 ? -16.953 -11.5 10.148 1 38.69 113 SER A C 1
ATOM 904 O O . SER A 1 113 ? -16.578 -10.93 11.18 1 38.69 113 SER A O 1
ATOM 906 N N . GLN A 1 114 ? -15.977 -12.102 9.438 1 52.56 114 GLN A N 1
ATOM 907 C CA . GLN A 1 114 ? -14.594 -11.703 9.688 1 52.56 114 GLN A CA 1
ATOM 908 C C . GLN A 1 114 ? -14.391 -10.219 9.391 1 52.56 114 GLN A C 1
ATOM 910 O O . GLN A 1 114 ? -14.953 -9.688 8.43 1 52.56 114 GLN A O 1
ATOM 915 N N . GLY A 1 115 ? -13.992 -9.516 10.328 1 79.38 115 GLY A N 1
ATOM 916 C CA . GLY A 1 115 ? -14.047 -8.102 10.656 1 79.38 115 GLY A CA 1
ATOM 917 C C . GLY A 1 115 ? -13.242 -7.238 9.695 1 79.38 115 GLY A C 1
ATOM 918 O O . GLY A 1 115 ? -12.742 -7.73 8.68 1 79.38 115 GLY A O 1
ATOM 919 N N . MET A 1 116 ? -13.406 -6.246 9.469 1 90.88 116 MET A N 1
ATOM 920 C CA . MET A 1 116 ? -12.82 -5.168 8.672 1 90.88 116 MET A CA 1
ATOM 921 C C . MET A 1 116 ? -11.57 -4.609 9.352 1 90.88 116 MET A C 1
ATOM 923 O O . MET A 1 116 ? -11.008 -3.615 8.898 1 90.88 116 MET A O 1
ATOM 927 N N . ALA A 1 117 ? -11.086 -5.348 10.383 1 93.56 117 ALA A N 1
ATOM 928 C CA . ALA A 1 117 ? -9.844 -5.02 11.07 1 93.56 117 ALA A CA 1
ATOM 929 C C . ALA A 1 117 ? -9.672 -3.51 11.203 1 93.56 117 ALA A C 1
ATOM 931 O O . ALA A 1 117 ? -8.625 -2.967 10.828 1 93.56 117 ALA A O 1
ATOM 932 N N . ASP A 1 118 ? -10.672 -2.816 11.664 1 95.25 118 ASP A N 1
ATOM 933 C CA . ASP A 1 118 ? -10.648 -1.398 12.008 1 95.25 118 ASP A CA 1
ATOM 934 C C . ASP A 1 118 ? -11.039 -0.54 10.805 1 95.25 118 ASP A C 1
ATOM 936 O O . ASP A 1 118 ? -11.258 0.666 10.945 1 95.25 118 ASP A O 1
ATOM 940 N N . VAL A 1 119 ? -11.055 -1.147 9.531 1 97.12 119 VAL A N 1
ATOM 941 C CA . VAL A 1 119 ? -11.422 -0.36 8.359 1 97.12 119 VAL A CA 1
ATOM 942 C C . VAL A 1 119 ? -12.914 -0.031 8.406 1 97.12 119 VAL A C 1
ATOM 944 O O . VAL A 1 119 ? -13.75 -0.928 8.539 1 97.12 119 VAL A O 1
ATOM 947 N N . THR A 1 120 ? -13.18 1.26 8.266 1 95.19 120 THR A N 1
ATOM 948 C CA . THR A 1 120 ? -14.578 1.661 8.398 1 95.19 120 THR A CA 1
ATOM 949 C C . THR A 1 120 ? -15.102 2.23 7.082 1 95.19 120 THR A C 1
ATOM 951 O O . THR A 1 120 ? -16.312 2.301 6.867 1 95.19 120 THR A O 1
ATOM 954 N N . ALA A 1 121 ? -14.195 2.666 6.238 1 95.31 121 ALA A N 1
ATOM 955 C CA . ALA A 1 121 ? -14.594 3.156 4.918 1 95.31 121 ALA A CA 1
ATOM 956 C C . ALA A 1 121 ? -13.453 2.996 3.914 1 95.31 121 ALA A C 1
ATOM 958 O O . ALA A 1 121 ? -12.281 3.072 4.277 1 95.31 121 ALA A O 1
ATOM 959 N N . VAL A 1 122 ? -13.828 2.688 2.697 1 97.38 122 VAL A N 1
ATOM 960 C CA . VAL A 1 122 ? -12.891 2.633 1.583 1 97.38 122 VAL A CA 1
ATOM 961 C C . VAL A 1 122 ? -13.414 3.471 0.42 1 97.38 122 VAL A C 1
ATOM 963 O O . VAL A 1 122 ? -14.562 3.309 -0.002 1 97.38 122 VAL A O 1
ATOM 966 N N . PHE A 1 123 ? -12.539 4.359 -0.044 1 95.06 123 PHE A N 1
ATOM 967 C CA . PHE A 1 123 ? -12.883 5.195 -1.188 1 95.06 123 PHE A CA 1
ATOM 968 C C . PHE A 1 123 ? -12.039 4.832 -2.4 1 95.06 123 PHE A C 1
ATOM 970 O O . PHE A 1 123 ? -10.828 4.605 -2.273 1 95.06 123 PHE A O 1
ATOM 977 N N . PRO A 1 124 ? -12.633 4.801 -3.561 1 92.62 124 PRO A N 1
ATOM 978 C CA . PRO A 1 124 ? -11.898 4.371 -4.754 1 92.62 124 PRO A CA 1
ATOM 979 C C . PRO A 1 124 ? -10.875 5.402 -5.219 1 92.62 124 PRO A C 1
ATOM 981 O O . PRO A 1 124 ? -9.984 5.078 -6.012 1 92.62 124 PRO A O 1
ATOM 984 N N . SER A 1 125 ? -11.062 6.645 -4.707 1 91 125 SER A N 1
ATOM 985 C CA . SER A 1 125 ? -10.133 7.691 -5.121 1 91 125 SER A CA 1
ATOM 986 C C . SER A 1 125 ? -9.961 8.742 -4.027 1 91 125 SER A C 1
ATOM 988 O O . SER A 1 125 ? -10.82 8.883 -3.154 1 91 125 SER A O 1
ATOM 990 N N . ARG A 1 126 ? -8.844 9.469 -4.141 1 90.81 126 ARG A N 1
ATOM 991 C CA . ARG A 1 126 ? -8.594 10.57 -3.213 1 90.81 126 ARG A CA 1
ATOM 992 C C . ARG A 1 126 ? -9.672 11.648 -3.332 1 90.81 126 ARG A C 1
ATOM 994 O O . ARG A 1 126 ? -10.062 12.25 -2.33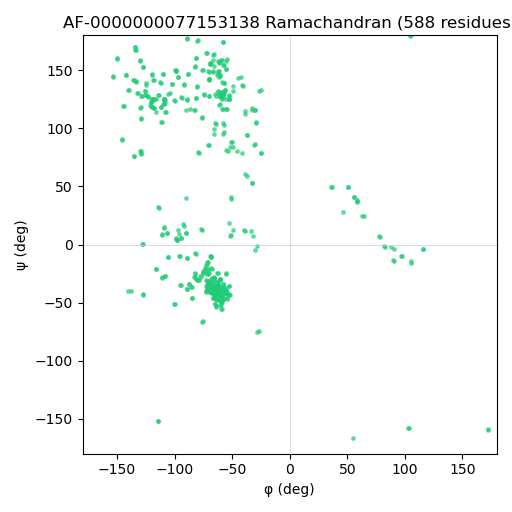2 1 90.81 126 ARG A O 1
ATOM 1001 N N . SER A 1 127 ? -10.133 11.805 -4.527 1 86.38 127 SER A N 1
ATOM 1002 C CA . SER A 1 127 ? -11.164 12.82 -4.766 1 86.38 127 SER A CA 1
ATOM 1003 C C . SER A 1 127 ? -12.469 12.453 -4.066 1 86.38 127 SER A C 1
ATOM 1005 O O . SER A 1 127 ? -13.086 13.305 -3.422 1 86.38 127 SER A O 1
ATOM 1007 N N . THR A 1 128 ? -12.883 11.18 -4.207 1 88.12 128 THR A N 1
ATOM 1008 C CA . THR A 1 128 ? -14.094 10.734 -3.539 1 88.12 128 THR A CA 1
ATOM 1009 C C . THR A 1 128 ? -13.953 10.836 -2.023 1 88.12 128 THR A C 1
ATOM 1011 O O . THR A 1 128 ? -14.891 11.234 -1.33 1 88.12 128 THR A O 1
ATOM 1014 N N . PHE A 1 129 ? -12.836 10.57 -1.556 1 94.38 129 PHE A N 1
ATOM 1015 C CA . PHE A 1 129 ? -12.547 10.688 -0.132 1 94.38 129 PHE A CA 1
ATOM 1016 C C . PHE A 1 129 ? -12.656 12.133 0.33 1 94.38 129 PHE A C 1
ATOM 1018 O O . PHE A 1 129 ? -13.344 12.43 1.306 1 94.38 129 PHE A O 1
ATOM 1025 N N . SER A 1 130 ? -11.961 13.031 -0.334 1 89 130 SER A N 1
ATOM 1026 C CA . SER A 1 130 ? -11.914 14.438 0.056 1 89 130 SER A CA 1
ATOM 1027 C C . SER A 1 130 ? -13.305 15.07 0.029 1 89 130 SER A C 1
ATOM 1029 O O . SER A 1 130 ? -13.594 15.977 0.811 1 89 130 SER A O 1
ATOM 1031 N N . HIS A 1 131 ? -14.117 14.562 -0.831 1 87.44 131 HIS A N 1
ATOM 1032 C CA . HIS A 1 131 ? -15.492 15.055 -0.904 1 87.44 131 HIS A CA 1
ATOM 1033 C C . HIS A 1 131 ? -16.281 14.656 0.332 1 87.44 131 HIS A C 1
ATOM 1035 O O . HIS A 1 131 ? -17.047 15.453 0.873 1 87.44 131 HIS A O 1
ATOM 1041 N N . GLU A 1 132 ? -16.047 13.469 0.766 1 87.94 132 GLU A N 1
ATOM 1042 C CA . GLU A 1 132 ? -16.828 12.938 1.885 1 87.94 132 GLU A CA 1
ATOM 1043 C C . GLU A 1 132 ? -16.219 13.359 3.221 1 87.94 132 GLU A C 1
ATOM 1045 O O . GLU A 1 132 ? -16.938 13.562 4.199 1 87.94 132 GLU A O 1
ATOM 1050 N N . LEU A 1 133 ? -14.922 13.398 3.23 1 91.69 133 LEU A N 1
ATOM 1051 C CA . LEU A 1 133 ? -14.188 13.734 4.449 1 91.69 133 LEU A CA 1
ATOM 1052 C C . LEU A 1 133 ? -13.164 14.828 4.191 1 91.69 133 LEU A C 1
ATOM 1054 O O . LEU A 1 133 ? -11.961 14.57 4.184 1 91.69 133 LEU A O 1
ATOM 1058 N N . PRO A 1 134 ? -13.68 16.031 4.137 1 90.5 134 PRO A N 1
ATOM 1059 C CA . PRO A 1 134 ? -12.75 17.156 3.926 1 90.5 134 PRO A CA 1
ATOM 1060 C C . PRO A 1 134 ? -11.805 17.359 5.105 1 90.5 134 PRO A C 1
ATOM 1062 O O . PRO A 1 134 ? -12.078 16.891 6.215 1 90.5 134 PRO A O 1
ATOM 1065 N N . PRO A 1 135 ? -10.727 18.094 4.918 1 93.75 135 PRO A N 1
ATOM 1066 C CA . PRO A 1 135 ? -9.695 18.266 5.945 1 93.75 135 PRO A CA 1
ATOM 1067 C C . PRO A 1 135 ? -10.25 18.844 7.246 1 93.75 135 PRO A C 1
ATOM 1069 O O . PRO A 1 135 ? -9.812 18.453 8.336 1 93.75 135 PRO A O 1
ATOM 1072 N N . HIS A 1 136 ? -11.258 19.719 7.207 1 91.94 136 HIS A N 1
ATOM 1073 C CA . HIS A 1 136 ? -11.812 20.312 8.414 1 91.94 136 HIS A CA 1
ATOM 1074 C C . HIS A 1 136 ? -12.453 19.266 9.312 1 91.94 136 HIS A C 1
ATOM 1076 O O . HIS A 1 136 ? -12.367 19.344 10.539 1 91.94 136 HIS A O 1
ATOM 1082 N N . LYS A 1 137 ? -13.078 18.281 8.617 1 92.25 137 LYS A N 1
ATOM 1083 C CA . LYS A 1 137 ? -13.711 17.219 9.375 1 92.25 137 LYS A CA 1
ATOM 1084 C C . LYS A 1 137 ? -12.656 16.312 10.023 1 92.25 137 LYS A C 1
ATOM 1086 O O . LYS A 1 137 ? -12.906 15.727 11.078 1 92.25 137 LYS A O 1
ATOM 1091 N N . LEU A 1 138 ? -11.5 16.281 9.477 1 96 138 LEU A N 1
ATOM 1092 C CA . LEU A 1 138 ? -10.438 15.398 9.961 1 96 138 LEU A CA 1
ATOM 1093 C C . LEU A 1 138 ? -9.609 16.094 11.039 1 96 138 LEU A C 1
ATOM 1095 O O . LEU A 1 138 ? -9.266 15.484 12.047 1 96 138 LEU A O 1
ATOM 1099 N N . PHE A 1 139 ? -9.359 17.375 10.883 1 97.56 139 PHE A N 1
ATOM 1100 C CA . PHE A 1 139 ? -8.273 17.984 11.648 1 97.56 139 PHE A CA 1
ATOM 1101 C C . PHE A 1 139 ? -8.828 18.891 12.742 1 97.56 139 PHE A C 1
ATOM 1103 O O . PHE A 1 139 ? -8.172 19.109 13.758 1 97.56 139 PHE A O 1
ATOM 1110 N N . ASP A 1 140 ? -10.023 19.406 12.492 1 95.06 140 ASP A N 1
ATOM 1111 C CA . ASP A 1 140 ? -10.547 20.359 13.477 1 95.06 140 ASP A CA 1
ATOM 1112 C C . ASP A 1 140 ? -10.656 19.703 14.859 1 95.06 140 ASP A C 1
ATOM 1114 O O . ASP A 1 140 ? -11.25 18.641 15 1 95.06 140 ASP A O 1
ATOM 1118 N N . GLY A 1 141 ? -10.023 20.359 15.828 1 94.56 141 GLY A N 1
ATOM 1119 C CA . GLY A 1 141 ? -10.133 19.906 17.203 1 94.56 141 GLY A CA 1
ATOM 1120 C C . GLY A 1 141 ? -9.18 18.781 17.547 1 94.56 141 GLY A C 1
ATOM 1121 O O . GLY A 1 141 ? -9.148 18.297 18.672 1 94.56 141 GLY A O 1
ATOM 1122 N N . ALA A 1 142 ? -8.422 18.328 16.609 1 97.88 142 ALA A N 1
ATOM 1123 C CA . ALA A 1 142 ? -7.453 17.266 16.875 1 97.88 142 ALA A CA 1
ATOM 1124 C C . ALA A 1 142 ? -6.402 17.719 17.891 1 97.88 142 ALA A C 1
ATOM 1126 O O . ALA A 1 142 ? -6.023 18.891 17.922 1 97.88 142 ALA A O 1
ATOM 1127 N N . LYS A 1 143 ? -5.941 16.75 18.688 1 98.38 143 LYS A N 1
ATOM 1128 C CA . LYS A 1 143 ? -4.879 17.031 19.641 1 98.38 143 LYS A CA 1
ATOM 1129 C C . LYS A 1 143 ? -3.512 16.672 19.062 1 98.38 143 LYS A C 1
ATOM 1131 O O . LYS A 1 143 ? -2.504 17.281 19.406 1 98.38 143 LYS A O 1
ATOM 1136 N N . ARG A 1 144 ? -3.514 15.656 18.297 1 98.69 144 ARG A N 1
ATOM 1137 C CA . ARG A 1 144 ? -2.285 15.195 17.656 1 98.69 144 ARG A CA 1
ATOM 1138 C C . ARG A 1 144 ? -2.545 14.766 16.219 1 98.69 144 ARG A C 1
ATOM 1140 O O . ARG A 1 144 ? -3.492 14.023 15.953 1 98.69 144 ARG A O 1
ATOM 1147 N N . ILE A 1 145 ? -1.716 15.227 15.344 1 98.75 145 ILE A N 1
ATOM 1148 C CA . ILE A 1 145 ? -1.763 14.844 13.938 1 98.75 145 ILE A CA 1
ATOM 1149 C C . ILE A 1 145 ? -0.375 14.406 13.469 1 98.75 145 ILE A C 1
ATOM 1151 O O . ILE A 1 145 ? 0.592 15.164 13.586 1 98.75 145 ILE A O 1
ATOM 1155 N N . GLY A 1 146 ? -0.22 13.172 13.039 1 98.75 146 GLY A N 1
ATOM 1156 C CA . GLY A 1 146 ? 0.987 12.672 12.406 1 98.75 146 GLY A CA 1
ATOM 1157 C C . GLY A 1 146 ? 0.779 12.289 10.953 1 98.75 146 GLY A C 1
ATOM 1158 O O . GLY A 1 146 ? -0.163 11.562 10.625 1 98.75 146 GLY A O 1
ATOM 1159 N N . MET A 1 147 ? 1.623 12.805 10.07 1 98.75 147 MET A N 1
ATOM 1160 C CA . MET A 1 147 ? 1.479 12.523 8.648 1 98.75 147 MET A CA 1
ATOM 1161 C C . MET A 1 147 ? 2.82 12.141 8.031 1 98.75 147 MET A C 1
ATOM 1163 O O . MET A 1 147 ? 3.852 12.734 8.352 1 98.75 147 MET A O 1
ATOM 1167 N N . VAL A 1 148 ? 2.77 11.156 7.16 1 98.69 148 VAL A N 1
ATOM 1168 C CA . VAL A 1 148 ? 3.93 10.812 6.344 1 98.69 148 VAL A CA 1
ATOM 1169 C C . VAL A 1 148 ? 3.496 10.594 4.895 1 98.69 148 VAL A C 1
ATOM 1171 O O . VAL A 1 148 ? 2.418 10.062 4.637 1 98.69 148 VAL A O 1
ATOM 1174 N N . GLY A 1 149 ? 4.266 11.008 3.969 1 98.25 149 GLY A N 1
ATOM 1175 C CA . GLY A 1 149 ? 4.016 10.828 2.549 1 98.25 149 GLY A CA 1
ATOM 1176 C C . GLY A 1 149 ? 5 11.578 1.67 1 98.25 149 GLY A C 1
ATOM 1177 O O . GLY A 1 149 ? 6.121 11.867 2.092 1 98.25 149 GLY A O 1
ATOM 1178 N N . LEU A 1 150 ? 4.57 11.805 0.476 1 97.31 150 LEU A N 1
ATOM 1179 C CA . LEU A 1 150 ? 5.426 12.5 -0.48 1 97.31 150 LEU A CA 1
ATOM 1180 C C . LEU A 1 150 ? 5.469 13.992 -0.188 1 97.31 150 LEU A C 1
ATOM 1182 O O . LEU A 1 150 ? 6.465 14.508 0.326 1 97.31 150 LEU A O 1
ATOM 1186 N N . SER A 1 151 ? 4.285 14.672 -0.374 1 97.31 151 SER A N 1
ATOM 1187 C CA . SER A 1 151 ? 4.273 16.125 -0.257 1 97.31 151 SER A CA 1
ATOM 1188 C C . SER A 1 151 ? 3.203 16.594 0.724 1 97.31 151 SER A C 1
ATOM 1190 O O . SER A 1 151 ? 3.033 17.797 0.937 1 97.31 151 SER A O 1
ATOM 1192 N N . LEU A 1 152 ? 2.471 15.742 1.332 1 98 152 LEU A N 1
ATOM 1193 C CA . LEU A 1 152 ? 1.485 16 2.377 1 98 152 LEU A CA 1
ATOM 1194 C C . LEU A 1 152 ? 0.517 17.094 1.952 1 98 152 LEU A C 1
ATOM 1196 O O . LEU A 1 152 ? 0.258 18.031 2.715 1 98 152 LEU A O 1
ATOM 1200 N N . ASN A 1 153 ? -0.01 16.938 0.748 1 93.88 153 ASN A N 1
ATOM 1201 C CA . ASN A 1 153 ? -0.884 17.938 0.151 1 93.88 153 ASN A CA 1
ATOM 1202 C C . ASN A 1 153 ? -2.168 18.109 0.957 1 93.88 153 ASN A C 1
ATOM 1204 O O . ASN A 1 153 ? -2.711 19.219 1.03 1 93.88 153 ASN A O 1
ATOM 1208 N N . LEU A 1 154 ? -2.652 17.094 1.573 1 94.44 154 LEU A N 1
ATOM 1209 C CA . LEU A 1 154 ? -3.887 17.156 2.346 1 94.44 154 LEU A CA 1
ATOM 1210 C C . LEU A 1 154 ? -3.807 18.25 3.41 1 94.44 154 LEU A C 1
ATOM 1212 O O . LEU A 1 154 ? -4.758 19.016 3.596 1 94.44 154 LEU A O 1
ATOM 1216 N N . LEU A 1 155 ? -2.732 18.359 4.051 1 96.81 155 LEU A N 1
ATOM 1217 C CA . LEU A 1 155 ? -2.537 19.359 5.102 1 96.81 155 LEU A CA 1
ATOM 1218 C C . LEU A 1 155 ? -2.102 20.703 4.512 1 96.81 155 LEU A C 1
ATOM 1220 O O . LEU A 1 155 ? -2.678 21.734 4.832 1 96.81 155 LEU A O 1
ATOM 1224 N N . CYS A 1 156 ? -1.126 20.641 3.582 1 95 156 CYS A N 1
ATOM 1225 C CA . CYS A 1 156 ? -0.431 21.859 3.15 1 95 156 CYS A CA 1
ATOM 1226 C C . CYS A 1 156 ? -1.251 22.609 2.115 1 95 156 CYS A C 1
ATOM 1228 O O . CYS A 1 156 ? -1.166 23.844 2.031 1 95 156 CYS A O 1
ATOM 1230 N N . GLN A 1 157 ? -2.035 21.859 1.358 1 89.25 157 GLN A N 1
ATOM 1231 C CA . GLN A 1 157 ? -2.736 22.5 0.259 1 89.25 157 GLN A CA 1
ATOM 1232 C C . GLN A 1 157 ? -4.242 22.562 0.516 1 89.25 157 GLN A C 1
ATOM 1234 O O . GLN A 1 157 ? -4.922 23.484 0.072 1 89.25 157 GLN A O 1
ATOM 1239 N N . ASN A 1 158 ? -4.684 21.641 1.227 1 89.94 158 ASN A N 1
ATOM 1240 C CA . ASN A 1 158 ? -6.137 21.516 1.297 1 89.94 158 ASN A CA 1
ATOM 1241 C C . ASN A 1 158 ? -6.676 22.016 2.633 1 89.94 158 ASN A C 1
ATOM 1243 O O . ASN A 1 158 ? -7.891 22.141 2.807 1 89.94 158 ASN A O 1
ATOM 1247 N N . TYR A 1 159 ? -5.84 22.281 3.6 1 93.75 159 TYR A N 1
ATOM 1248 C CA . TYR A 1 159 ? -6.199 22.828 4.902 1 93.75 159 TYR A CA 1
ATOM 1249 C C . TYR A 1 159 ? -5.672 24.25 5.066 1 93.75 159 TYR A C 1
ATOM 1251 O O . TYR A 1 159 ? -4.461 24.484 5.012 1 93.75 159 TYR A O 1
ATOM 1259 N N . PRO A 1 160 ? -6.547 25.203 5.242 1 91.62 160 PRO A N 1
ATOM 1260 C CA . PRO A 1 160 ? -6.098 26.594 5.262 1 91.62 160 PRO A CA 1
ATOM 1261 C C . PRO A 1 160 ? -5.105 26.875 6.391 1 91.62 160 PRO A C 1
ATOM 1263 O O . PRO A 1 160 ? -5.277 26.391 7.508 1 91.62 160 PRO A O 1
ATOM 1266 N N . ASP A 1 161 ? -4.148 27.75 6.156 1 94.38 161 ASP A N 1
ATOM 1267 C CA . ASP A 1 161 ? -3.061 28.062 7.074 1 94.38 161 ASP A CA 1
ATOM 1268 C C . ASP A 1 161 ? -3.6 28.641 8.383 1 94.38 161 ASP A C 1
ATOM 1270 O O . ASP A 1 161 ? -3.09 28.312 9.461 1 94.38 161 ASP A O 1
ATOM 1274 N N . ARG A 1 162 ? -4.598 29.453 8.266 1 94.62 162 ARG A N 1
ATOM 1275 C CA . ARG A 1 162 ? -5.141 30.109 9.453 1 94.62 162 ARG A CA 1
ATOM 1276 C C . ARG A 1 162 ? -5.652 29.078 10.461 1 94.62 162 ARG A C 1
ATOM 1278 O O . ARG A 1 162 ? -5.434 29.203 11.664 1 94.62 162 ARG A O 1
ATOM 1285 N N . PHE A 1 163 ? -6.309 28.094 9.945 1 95.69 163 PHE A N 1
ATOM 1286 C CA . PHE A 1 163 ? -6.84 27.062 10.828 1 95.69 163 PHE A CA 1
ATOM 1287 C C . PHE A 1 163 ? -5.711 26.219 11.422 1 95.69 163 PHE A C 1
ATOM 1289 O O . PHE A 1 163 ? -5.773 25.828 12.586 1 95.69 163 PHE A O 1
ATOM 1296 N N . LEU A 1 164 ? -4.707 25.953 10.633 1 97.88 164 LEU A N 1
ATOM 1297 C CA . LEU A 1 164 ? -3.555 25.219 11.133 1 97.88 164 LEU A CA 1
ATOM 1298 C C . LEU A 1 164 ? -2.848 26 12.234 1 97.88 164 LEU A C 1
ATOM 1300 O O . LEU A 1 164 ? -2.486 25.438 13.273 1 97.88 164 LEU A O 1
ATOM 1304 N N . LEU A 1 165 ? -2.715 27.281 12.016 1 97.62 165 LEU A N 1
ATOM 1305 C CA . LEU A 1 165 ? -2.109 28.141 13.023 1 97.62 165 LEU A CA 1
ATOM 1306 C C . LEU A 1 165 ? -2.908 28.109 14.328 1 97.62 165 LEU A C 1
ATOM 1308 O O . LEU A 1 165 ? -2.332 27.984 15.406 1 97.62 165 LEU A O 1
ATOM 1312 N N . ASP A 1 166 ? -4.199 28.188 14.164 1 97.38 166 ASP A N 1
ATOM 1313 C CA . ASP A 1 166 ? -5.07 28.156 15.328 1 97.38 166 ASP A CA 1
ATOM 1314 C C . ASP A 1 166 ? -4.922 26.828 16.094 1 97.38 166 ASP A C 1
ATOM 1316 O O . ASP A 1 166 ? -4.863 26.828 17.328 1 97.38 166 ASP A O 1
ATOM 1320 N N . LEU A 1 167 ? -4.891 25.75 15.375 1 97.75 167 LEU A N 1
ATOM 1321 C CA . LEU A 1 167 ? -4.703 24.438 15.984 1 97.75 167 LEU A CA 1
ATOM 1322 C C . LEU A 1 167 ? -3.395 24.375 16.766 1 97.75 167 LEU A C 1
ATOM 1324 O O . LEU A 1 167 ? -3.373 23.953 17.922 1 97.75 167 LEU A O 1
ATOM 1328 N N . LEU A 1 168 ? -2.379 24.828 16.172 1 98.44 168 LEU A N 1
ATOM 1329 C CA . LEU A 1 168 ? -1.052 24.797 16.781 1 98.44 168 LEU A CA 1
ATOM 1330 C C . LEU A 1 168 ? -0.993 25.672 18.016 1 98.44 168 LEU A C 1
ATOM 1332 O O . LEU A 1 168 ? -0.426 25.281 19.047 1 98.44 168 LEU A O 1
ATOM 1336 N N . GLU A 1 169 ? -1.59 26.828 17.984 1 98.25 169 GLU A N 1
ATOM 1337 C CA . GLU A 1 169 ? -1.616 27.766 19.109 1 98.25 169 GLU A CA 1
ATOM 1338 C C . GLU A 1 169 ? -2.453 27.203 20.25 1 98.25 169 GLU A C 1
ATOM 1340 O O . GLU A 1 169 ? -2.188 27.516 21.422 1 98.25 169 GLU A O 1
ATOM 1345 N N . SER A 1 170 ? -3.408 26.422 19.891 1 97.5 170 SER A N 1
ATOM 1346 C CA . SER A 1 170 ? -4.293 25.844 20.891 1 97.5 170 SER A CA 1
ATOM 1347 C C . SER A 1 170 ? -3.666 24.609 21.547 1 97.5 170 SER A C 1
ATOM 1349 O O . SER A 1 170 ? -4.25 24.031 22.453 1 97.5 170 SER A O 1
ATOM 1351 N N . GLY A 1 171 ? -2.523 24.156 21 1 98 171 GLY A N 1
ATOM 1352 C CA . GLY A 1 171 ? -1.79 23.094 21.672 1 98 171 GLY A CA 1
ATOM 1353 C C . GLY A 1 171 ? -1.714 21.812 20.875 1 98 171 GLY A C 1
ATOM 1354 O O . GLY A 1 171 ? -1.097 20.844 21.297 1 98 171 GLY A O 1
ATOM 1355 N N . THR A 1 172 ? -2.369 21.781 19.719 1 98.56 172 THR A N 1
ATOM 1356 C CA . THR A 1 172 ? -2.293 20.609 18.859 1 98.56 172 THR A CA 1
ATOM 1357 C C . THR A 1 172 ? -0.86 20.359 18.391 1 98.56 172 THR A C 1
ATOM 1359 O O . THR A 1 172 ? -0.17 21.297 18 1 98.56 172 THR A O 1
ATOM 1362 N N . VAL A 1 173 ? -0.402 19.094 18.516 1 98.69 173 VAL A N 1
ATOM 1363 C CA . VAL A 1 173 ? 0.917 18.734 18 1 98.69 173 VAL A CA 1
ATOM 1364 C C . VAL A 1 173 ? 0.786 18.156 16.594 1 98.69 173 VAL A C 1
ATOM 1366 O O . VAL A 1 173 ? 0.004 17.234 16.375 1 98.69 173 VAL A O 1
ATOM 1369 N N . VAL A 1 174 ? 1.538 18.719 15.68 1 98.69 174 VAL A N 1
ATOM 1370 C CA . VAL A 1 174 ? 1.509 18.281 14.289 1 98.69 174 VAL A CA 1
ATOM 1371 C C . VAL A 1 174 ? 2.902 17.828 13.859 1 98.69 174 VAL A C 1
ATOM 1373 O O . VAL A 1 174 ? 3.861 18.594 13.922 1 98.69 174 VAL A O 1
ATOM 1376 N N . GLN A 1 175 ? 2.994 16.562 13.461 1 98.69 175 GLN A N 1
ATOM 1377 C CA . GLN A 1 175 ? 4.227 15.969 12.945 1 98.69 175 GLN A CA 1
ATOM 1378 C C . GLN A 1 175 ? 4.117 15.688 11.453 1 98.69 175 GLN A C 1
ATOM 1380 O O . GLN A 1 175 ? 3.252 14.922 11.023 1 98.69 175 GLN A O 1
ATOM 1385 N N . CYS A 1 176 ? 4.988 16.281 10.688 1 98.75 176 CYS A N 1
ATOM 1386 C CA . CYS A 1 176 ? 4.977 16.141 9.234 1 98.75 176 CYS A CA 1
ATOM 1387 C C . CYS A 1 176 ? 6.262 15.484 8.734 1 98.75 176 CYS A C 1
ATOM 1389 O O . CYS A 1 176 ? 7.348 16.031 8.906 1 98.75 176 CYS A O 1
ATOM 1391 N N . LEU A 1 177 ? 6.105 14.359 8.141 1 98.75 177 LEU A N 1
ATOM 1392 C CA . LEU A 1 177 ? 7.23 13.617 7.578 1 98.75 177 LEU A CA 1
ATOM 1393 C C . LEU A 1 177 ? 7.156 13.594 6.055 1 98.75 177 LEU A C 1
ATOM 1395 O O . LEU A 1 177 ? 6.359 12.852 5.477 1 98.75 177 LEU A O 1
ATOM 1399 N N . PHE A 1 178 ? 8.047 14.414 5.402 1 98.75 178 PHE A N 1
ATOM 1400 C CA . PHE A 1 178 ? 8.07 14.586 3.953 1 98.75 178 PHE A CA 1
ATOM 1401 C C . PHE A 1 178 ? 9.117 13.68 3.316 1 98.75 178 PHE A C 1
ATOM 1403 O O . PHE A 1 178 ? 10.172 13.438 3.904 1 98.75 178 PHE A O 1
ATOM 1410 N N . LEU A 1 179 ? 8.781 13.188 2.139 1 98.5 179 LEU A N 1
ATOM 1411 C CA . LEU A 1 179 ? 9.867 12.633 1.343 1 98.5 179 LEU A CA 1
ATOM 1412 C C . LEU A 1 179 ? 10.922 13.695 1.052 1 98.5 179 LEU A C 1
ATOM 1414 O O . LEU A 1 179 ? 10.594 14.812 0.657 1 98.5 179 LEU A O 1
ATOM 1418 N N . ASP A 1 180 ? 12.164 13.344 1.282 1 98.19 180 ASP A N 1
ATOM 1419 C CA . ASP A 1 180 ? 13.266 14.289 1.119 1 98.19 180 ASP A CA 1
ATOM 1420 C C . ASP A 1 180 ? 13.305 14.836 -0.304 1 98.19 180 ASP A C 1
ATOM 1422 O O . ASP A 1 180 ? 13.57 14.094 -1.255 1 98.19 180 ASP A O 1
ATOM 1426 N N . PRO A 1 181 ? 13.109 16.109 -0.436 1 97.56 181 PRO A N 1
ATOM 1427 C CA . PRO A 1 181 ? 13.078 16.688 -1.781 1 97.56 181 PRO A CA 1
ATOM 1428 C C . PRO A 1 181 ? 14.445 16.656 -2.469 1 97.56 181 PRO A C 1
ATOM 1430 O O . PRO A 1 181 ? 14.539 16.906 -3.672 1 97.56 181 PRO A O 1
ATOM 1433 N N . SER A 1 182 ? 15.477 16.344 -1.771 1 97.06 182 SER A N 1
ATOM 1434 C CA . SER A 1 182 ? 16.812 16.219 -2.34 1 97.06 182 SER A CA 1
ATOM 1435 C C . SER A 1 182 ? 17.281 14.773 -2.352 1 97.06 182 SER A C 1
ATOM 1437 O O . SER A 1 182 ? 18.453 14.5 -2.584 1 97.06 182 SER A O 1
ATOM 1439 N N . GLY A 1 183 ? 16.344 13.93 -2.027 1 97.19 183 GLY A N 1
ATOM 1440 C CA . GLY A 1 183 ? 16.703 12.531 -1.851 1 97.19 183 GLY A CA 1
ATOM 1441 C C . GLY A 1 183 ? 16.609 11.727 -3.131 1 97.19 183 GLY A C 1
ATOM 1442 O O . GLY A 1 183 ? 16.234 12.25 -4.176 1 97.19 183 GLY A O 1
ATOM 1443 N N . ARG A 1 184 ? 16.984 10.484 -2.994 1 96.06 184 ARG A N 1
ATOM 1444 C CA . ARG A 1 184 ? 17.016 9.539 -4.105 1 96.06 184 ARG A CA 1
ATOM 1445 C C . ARG A 1 184 ? 15.602 9.148 -4.527 1 96.06 184 ARG A C 1
ATOM 1447 O O . ARG A 1 184 ? 15.312 9.047 -5.719 1 96.06 184 ARG A O 1
ATOM 1454 N N . TYR A 1 185 ? 14.773 8.977 -3.646 1 96.81 185 TYR A N 1
ATOM 1455 C CA . TYR A 1 185 ? 13.516 8.305 -3.924 1 96.81 185 TYR A CA 1
ATOM 1456 C C . TYR A 1 185 ? 12.5 9.273 -4.527 1 96.81 185 TYR A C 1
ATOM 1458 O O . TYR A 1 185 ? 11.594 8.852 -5.25 1 96.81 185 TYR A O 1
ATOM 1466 N N . ILE A 1 186 ? 12.648 10.562 -4.277 1 97.19 186 ILE A N 1
ATOM 1467 C CA . ILE A 1 186 ? 11.742 11.5 -4.93 1 97.19 186 ILE A CA 1
ATOM 1468 C C . ILE A 1 186 ? 12.07 11.578 -6.422 1 97.19 186 ILE A C 1
ATOM 1470 O O . ILE A 1 186 ? 11.172 11.727 -7.254 1 97.19 186 ILE A O 1
ATOM 1474 N N . LYS A 1 187 ? 13.344 11.445 -6.73 1 96.25 187 LYS A N 1
ATOM 1475 C CA . LYS A 1 187 ? 13.758 11.414 -8.133 1 96.25 187 LYS A CA 1
ATOM 1476 C C . LYS A 1 187 ? 13.234 10.156 -8.828 1 96.25 187 LYS A C 1
ATOM 1478 O O . LYS A 1 187 ? 12.797 10.211 -9.977 1 96.25 187 LYS A O 1
ATOM 1483 N N . GLU A 1 188 ? 13.25 9.133 -8.102 1 94.81 188 GLU A N 1
ATOM 1484 C CA . GLU A 1 188 ? 12.727 7.883 -8.641 1 94.81 188 GLU A CA 1
ATOM 1485 C C . GLU A 1 188 ? 11.227 7.98 -8.898 1 94.81 188 GLU A C 1
ATOM 1487 O O . GLU A 1 188 ? 10.734 7.488 -9.922 1 94.81 188 GLU A O 1
ATOM 1492 N N . ARG A 1 189 ? 10.555 8.57 -7.977 1 94.94 189 ARG A N 1
ATOM 1493 C CA . ARG A 1 189 ? 9.109 8.719 -8.125 1 94.94 189 ARG A CA 1
ATOM 1494 C C . ARG A 1 189 ? 8.773 9.625 -9.305 1 94.94 189 ARG A C 1
ATOM 1496 O O . ARG A 1 189 ? 7.801 9.383 -10.023 1 94.94 189 ARG A O 1
ATOM 1503 N N . GLU A 1 190 ? 9.578 10.641 -9.492 1 92.25 190 GLU A N 1
ATOM 1504 C CA . GLU A 1 190 ? 9.391 11.516 -10.648 1 92.25 190 GLU A CA 1
ATOM 1505 C C . GLU A 1 190 ? 9.516 10.734 -11.953 1 92.25 190 GLU A C 1
ATOM 1507 O O . GLU A 1 190 ? 8.695 10.906 -12.859 1 92.25 190 GLU A O 1
ATOM 1512 N N . ARG A 1 191 ? 10.445 9.891 -12.008 1 92.25 191 ARG A N 1
ATOM 1513 C CA . ARG A 1 191 ? 10.648 9.078 -13.195 1 92.25 191 ARG A CA 1
ATOM 1514 C C . ARG A 1 191 ? 9.508 8.086 -13.383 1 92.25 191 ARG A C 1
ATOM 1516 O O . ARG A 1 191 ? 9.016 7.895 -14.492 1 92.25 191 ARG A O 1
ATOM 1523 N N . GLU A 1 192 ? 9.086 7.516 -12.289 1 90.75 192 GLU A N 1
ATOM 1524 C CA . GLU A 1 192 ? 8.008 6.527 -12.328 1 90.75 192 GLU A CA 1
ATOM 1525 C C . GLU A 1 192 ? 6.723 7.137 -12.875 1 90.75 192 GLU A C 1
ATOM 1527 O O . GLU A 1 192 ? 6 6.488 -13.633 1 90.75 192 GLU A O 1
ATOM 1532 N N . GLU A 1 193 ? 6.445 8.344 -12.5 1 87.31 193 GLU A N 1
ATOM 1533 C CA . GLU A 1 193 ? 5.195 8.992 -12.883 1 87.31 193 GLU A CA 1
ATOM 1534 C C . GLU A 1 193 ? 5.375 9.836 -14.148 1 87.31 193 GLU A C 1
ATOM 1536 O O . GLU A 1 193 ? 4.473 10.578 -14.531 1 87.31 193 GLU A O 1
ATOM 1541 N N . SER A 1 194 ? 6.523 9.773 -14.734 1 85.94 194 SER A N 1
ATOM 1542 C CA . SER A 1 194 ? 6.84 10.484 -15.969 1 85.94 194 SER A CA 1
ATOM 1543 C C . SER A 1 194 ? 6.656 11.984 -15.805 1 85.94 194 SER A C 1
ATOM 1545 O O . SER A 1 194 ? 6.098 12.648 -16.688 1 85.94 194 SER A O 1
ATOM 1547 N N . HIS A 1 195 ? 7.043 12.398 -14.617 1 82.06 195 HIS A N 1
ATOM 1548 C CA . HIS A 1 195 ? 7.121 13.836 -14.391 1 82.06 195 HIS A CA 1
ATOM 1549 C C . HIS A 1 195 ? 8.43 14.414 -14.922 1 82.06 195 HIS A C 1
ATOM 1551 O O . HIS A 1 195 ? 9.438 13.703 -15.008 1 82.06 195 HIS A O 1
ATOM 1557 N N . LEU A 1 196 ? 8.281 15.703 -15.242 1 84.19 196 LEU A N 1
ATOM 1558 C CA . LEU A 1 196 ? 9.539 16.406 -15.484 1 84.19 196 LEU A CA 1
ATOM 1559 C C . LEU A 1 196 ? 10.406 16.422 -14.227 1 84.19 196 LEU A C 1
ATOM 1561 O O . LEU A 1 196 ? 9.883 16.484 -13.109 1 84.19 196 LEU A O 1
ATOM 1565 N N . GLU A 1 197 ? 11.672 16.422 -14.547 1 88.31 197 GLU A N 1
ATOM 1566 C CA . GLU A 1 197 ? 12.617 16.391 -13.438 1 88.31 197 GLU A CA 1
ATOM 1567 C C . GLU A 1 197 ? 12.445 17.609 -12.531 1 88.31 197 GLU A C 1
ATOM 1569 O O . GLU A 1 197 ? 12.344 18.734 -13.008 1 88.31 197 GLU A O 1
ATOM 1574 N N . GLY A 1 198 ? 12.297 17.281 -11.227 1 89.69 198 GLY A N 1
ATOM 1575 C CA . GLY A 1 198 ? 12.289 18.359 -10.25 1 89.69 198 GLY A CA 1
ATOM 1576 C C . GLY A 1 198 ? 10.891 18.797 -9.852 1 89.69 198 GLY A C 1
ATOM 1577 O O . GLY A 1 198 ? 10.719 19.531 -8.883 1 89.69 198 GLY A O 1
ATOM 1578 N N . VAL A 1 199 ? 9.906 18.344 -10.523 1 88.69 199 VAL A N 1
ATOM 1579 C CA . VAL A 1 199 ? 8.547 18.812 -10.273 1 88.69 199 VAL A CA 1
ATOM 1580 C C . VAL A 1 199 ? 8.109 18.391 -8.867 1 88.69 199 VAL A C 1
ATOM 1582 O O . VAL A 1 199 ? 7.668 19.234 -8.078 1 88.69 199 VAL A O 1
ATOM 1585 N N . LEU A 1 200 ? 8.258 17.141 -8.539 1 93.81 200 LEU A N 1
ATOM 1586 C CA . LEU A 1 200 ? 7.848 16.656 -7.223 1 93.81 200 LEU A CA 1
ATOM 1587 C C . LEU A 1 200 ? 8.734 17.25 -6.129 1 93.81 200 LEU A C 1
ATOM 1589 O O . LEU A 1 200 ? 8.242 17.609 -5.055 1 93.81 200 LEU A O 1
ATOM 1593 N N . SER A 1 201 ? 9.961 17.344 -6.457 1 95.62 201 SER A N 1
ATOM 1594 C CA . SER A 1 201 ? 10.906 17.953 -5.52 1 95.62 201 SER A CA 1
ATOM 1595 C C . SER A 1 201 ? 10.516 19.391 -5.191 1 95.62 201 SER A C 1
ATOM 1597 O O . SER A 1 201 ? 10.484 19.781 -4.02 1 95.62 201 SER A O 1
ATOM 1599 N N . THR A 1 202 ? 10.219 20.125 -6.203 1 94 202 THR A N 1
ATOM 1600 C CA . THR A 1 202 ? 9.859 21.516 -6.039 1 94 202 THR A CA 1
ATOM 1601 C C . THR A 1 202 ? 8.562 21.656 -5.242 1 94 202 THR A C 1
ATOM 1603 O O . THR A 1 202 ? 8.484 22.453 -4.309 1 94 202 THR A O 1
ATOM 1606 N N . LEU A 1 203 ? 7.594 20.859 -5.586 1 91.81 203 LEU A N 1
ATOM 1607 C CA . LEU A 1 203 ? 6.32 20.891 -4.875 1 91.81 203 LEU A CA 1
ATOM 1608 C C . LEU A 1 203 ? 6.512 20.562 -3.4 1 91.81 203 LEU A C 1
ATOM 1610 O O . LEU A 1 203 ? 5.938 21.234 -2.533 1 91.81 203 LEU A O 1
ATOM 1614 N N . THR A 1 204 ? 7.246 19.562 -3.119 1 97.06 204 THR A N 1
ATOM 1615 C CA . THR A 1 204 ? 7.504 19.141 -1.745 1 97.06 204 THR A CA 1
ATOM 1616 C C . THR A 1 204 ? 8.25 20.234 -0.98 1 97.06 204 THR A C 1
ATOM 1618 O O . THR A 1 204 ? 7.91 20.547 0.162 1 97.06 204 THR A O 1
ATOM 1621 N N . ARG A 1 205 ? 9.227 20.859 -1.621 1 96.44 205 ARG A N 1
ATOM 1622 C CA . ARG A 1 205 ? 9.977 21.953 -1.003 1 96.44 205 ARG A CA 1
ATOM 1623 C C . ARG A 1 205 ? 9.055 23.125 -0.675 1 96.44 205 ARG A C 1
ATOM 1625 O O . ARG A 1 205 ? 9.18 23.734 0.386 1 96.44 205 ARG A O 1
ATOM 1632 N N . LEU A 1 206 ? 8.211 23.438 -1.577 1 93.62 206 LEU A N 1
ATOM 1633 C CA . LEU A 1 206 ? 7.27 24.531 -1.362 1 93.62 206 LEU A CA 1
ATOM 1634 C C . LEU A 1 206 ? 6.391 24.266 -0.147 1 93.62 206 LEU A C 1
ATOM 1636 O O . LEU A 1 206 ? 6.156 25.156 0.667 1 93.62 206 LEU A O 1
ATOM 1640 N N . ASN A 1 207 ? 5.91 23.016 -0.011 1 96.75 207 ASN A N 1
ATOM 1641 C CA . ASN A 1 207 ? 5.074 22.656 1.13 1 96.75 207 ASN A CA 1
ATOM 1642 C C . ASN A 1 207 ? 5.852 22.75 2.441 1 96.75 207 ASN A C 1
ATOM 1644 O O . ASN A 1 207 ? 5.332 23.25 3.441 1 96.75 207 ASN A O 1
ATOM 1648 N N . ILE A 1 208 ? 7.082 22.297 2.375 1 97.75 208 ILE A N 1
ATOM 1649 C CA . ILE A 1 208 ? 7.934 22.375 3.557 1 97.75 208 ILE A CA 1
ATOM 1650 C C . ILE A 1 208 ? 8.148 23.844 3.941 1 97.75 208 ILE A C 1
ATOM 1652 O O . ILE A 1 208 ? 8.023 24.203 5.113 1 97.75 208 ILE A O 1
ATOM 1656 N N . GLN A 1 209 ? 8.453 24.641 2.98 1 96.06 209 GLN A N 1
ATOM 1657 C CA . GLN A 1 209 ? 8.68 26.062 3.221 1 96.06 209 GLN A CA 1
ATOM 1658 C C . GLN A 1 209 ? 7.438 26.734 3.801 1 96.06 209 GLN A C 1
ATOM 1660 O O . GLN A 1 209 ? 7.539 27.594 4.684 1 96.06 209 GLN A O 1
ATOM 1665 N N . THR A 1 210 ? 6.355 26.375 3.287 1 95.25 210 THR A N 1
ATOM 1666 C CA . THR A 1 210 ? 5.098 26.906 3.799 1 95.25 210 THR A CA 1
ATOM 1667 C C . THR A 1 210 ? 4.945 26.594 5.285 1 95.25 210 THR A C 1
ATOM 1669 O O . THR A 1 210 ? 4.602 27.484 6.074 1 95.25 210 THR A O 1
ATOM 1672 N N . LEU A 1 211 ? 5.188 25.406 5.688 1 97.38 211 LEU A N 1
ATOM 1673 C CA . LEU A 1 211 ? 5.078 25.016 7.094 1 97.38 211 LEU A CA 1
ATOM 1674 C C . LEU A 1 211 ? 6.137 25.719 7.934 1 97.38 211 LEU A C 1
ATOM 1676 O O . LEU A 1 211 ? 5.883 26.078 9.086 1 97.38 211 LEU A O 1
ATOM 1680 N N . GLN A 1 212 ? 7.293 25.906 7.297 1 96.62 212 GLN A N 1
ATOM 1681 C CA . GLN A 1 212 ? 8.344 26.641 8.008 1 96.62 212 GLN A CA 1
ATOM 1682 C C . GLN A 1 212 ? 7.938 28.078 8.258 1 96.62 212 GLN A C 1
ATOM 1684 O O . GLN A 1 212 ? 8.195 28.625 9.336 1 96.62 212 GLN A O 1
ATOM 1689 N N . ARG A 1 213 ? 7.359 28.672 7.297 1 95.31 213 ARG A N 1
ATOM 1690 C CA . ARG A 1 213 ? 6.859 30.031 7.473 1 95.31 213 ARG A CA 1
ATOM 1691 C C . ARG A 1 213 ? 5.797 30.094 8.562 1 95.31 213 ARG A C 1
ATOM 1693 O O . ARG A 1 213 ? 5.777 31.031 9.367 1 95.31 213 ARG A O 1
ATOM 1700 N N . LEU A 1 214 ? 4.938 29.156 8.57 1 96.25 214 LEU A N 1
ATOM 1701 C CA . LEU A 1 214 ? 3.932 29.078 9.625 1 96.25 214 LEU A CA 1
ATOM 1702 C C . LEU A 1 214 ? 4.59 28.922 10.992 1 96.25 214 LEU A C 1
ATOM 1704 O O . LEU A 1 214 ? 4.16 29.562 11.961 1 96.25 214 LEU A O 1
ATOM 1708 N N . HIS A 1 215 ? 5.562 28.078 10.992 1 96.25 215 HIS A N 1
ATOM 1709 C CA . HIS A 1 215 ? 6.324 27.875 12.219 1 96.25 215 HIS A CA 1
ATOM 1710 C C . HIS A 1 215 ? 6.852 29.188 12.766 1 96.25 215 HIS A C 1
ATOM 1712 O O . HIS A 1 215 ? 6.781 29.453 13.969 1 96.25 215 HIS A O 1
ATOM 1718 N N . ASP A 1 216 ? 7.359 30.016 11.945 1 95.44 216 ASP A N 1
ATOM 1719 C CA . ASP A 1 216 ? 7.965 31.281 12.32 1 95.44 216 ASP A CA 1
ATOM 1720 C C . ASP A 1 216 ? 6.918 32.25 12.867 1 95.44 216 ASP A C 1
ATOM 1722 O O . ASP A 1 216 ? 7.246 33.188 13.609 1 95.44 216 ASP A O 1
ATOM 1726 N N . LYS A 1 217 ? 5.684 32.031 12.547 1 96.25 217 LYS A N 1
ATOM 1727 C CA . LYS A 1 217 ? 4.598 32.906 12.961 1 96.25 217 LYS A CA 1
ATOM 1728 C C . LYS A 1 217 ? 4.027 32.469 14.312 1 96.25 217 LYS A C 1
ATOM 1730 O O . LYS A 1 217 ? 3.275 33.219 14.938 1 96.25 217 LYS A O 1
ATOM 1735 N N . LEU A 1 218 ? 4.371 31.375 14.734 1 97.12 218 LEU A N 1
ATOM 1736 C CA . LEU A 1 218 ? 3.834 30.828 15.977 1 97.12 218 LEU A CA 1
ATOM 1737 C C . LEU A 1 218 ? 4.453 31.516 17.188 1 97.12 218 LEU A C 1
ATOM 1739 O O . LEU A 1 218 ? 5.594 31.984 17.141 1 97.12 218 LEU A O 1
ATOM 1743 N N . SER A 1 219 ? 3.652 31.562 18.25 1 97.12 219 SER A N 1
ATOM 1744 C CA . SER A 1 219 ? 4.211 31.984 19.531 1 97.12 219 SER A CA 1
ATOM 1745 C C . SER A 1 219 ? 5.305 31.016 20 1 97.12 219 SER A C 1
ATOM 1747 O O . SER A 1 219 ? 5.363 29.875 19.547 1 97.12 219 SER A O 1
ATOM 1749 N N . SER A 1 220 ? 6.199 31.5 20.875 1 94.75 220 SER A N 1
ATOM 1750 C CA . SER A 1 220 ? 7.344 30.719 21.328 1 94.75 220 SER A CA 1
ATOM 1751 C C . SER A 1 220 ? 6.895 29.391 21.953 1 94.75 220 SER A C 1
ATOM 1753 O O . SER A 1 220 ? 7.543 28.359 21.766 1 94.75 220 SER A O 1
ATOM 1755 N N . GLY A 1 221 ? 5.824 29.453 22.625 1 95.19 221 GLY A N 1
ATOM 1756 C CA . GLY A 1 221 ? 5.332 28.266 23.297 1 95.19 221 GLY A CA 1
ATOM 1757 C C . GLY A 1 221 ? 4.703 27.266 22.344 1 95.19 221 GLY A C 1
ATOM 1758 O O . GLY A 1 221 ? 4.637 26.062 22.641 1 95.19 221 GLY A O 1
ATOM 1759 N N . ALA A 1 222 ? 4.262 27.734 21.188 1 97.44 222 ALA A N 1
ATOM 1760 C CA . ALA A 1 222 ? 3.549 26.875 20.234 1 97.44 222 ALA A CA 1
ATOM 1761 C C . ALA A 1 222 ? 4.496 26.328 19.172 1 97.44 222 ALA A C 1
ATOM 1763 O O . ALA A 1 222 ? 4.137 25.422 18.422 1 97.44 222 ALA A O 1
ATOM 1764 N N . ARG A 1 223 ? 5.738 26.766 19.047 1 96.38 223 ARG A N 1
ATOM 1765 C CA . ARG A 1 223 ? 6.672 26.391 18 1 96.38 223 ARG A CA 1
ATOM 1766 C C . ARG A 1 223 ? 6.996 24.906 18.047 1 96.38 223 ARG A C 1
ATOM 1768 O O . ARG A 1 223 ? 7.164 24.266 17 1 96.38 223 ARG A O 1
ATOM 1775 N N . GLU A 1 224 ? 7.047 24.406 19.266 1 96.44 224 GLU A N 1
ATOM 1776 C CA . GLU A 1 224 ? 7.395 23 19.422 1 96.44 224 GLU A CA 1
ATOM 1777 C C . GLU A 1 224 ? 6.266 22.094 18.953 1 96.44 224 GLU A C 1
ATOM 1779 O O . GLU A 1 224 ? 6.457 20.891 18.781 1 96.44 224 GLU A O 1
ATOM 1784 N N . ASN A 1 225 ? 5.09 22.656 18.781 1 98.25 225 ASN A N 1
ATOM 1785 C CA . ASN A 1 225 ? 3.92 21.891 18.375 1 98.25 225 ASN A CA 1
ATOM 1786 C C . ASN A 1 225 ? 3.986 21.5 16.906 1 98.25 225 ASN A C 1
ATOM 1788 O O . ASN A 1 225 ? 3.262 20.609 16.469 1 98.25 225 ASN A O 1
ATOM 1792 N N . LEU A 1 226 ? 4.75 22.156 16.094 1 98.12 226 LEU A N 1
ATOM 1793 C CA . LEU A 1 226 ? 4.938 21.828 14.695 1 98.12 226 LEU A CA 1
ATOM 1794 C C . LEU A 1 226 ? 6.32 21.219 14.461 1 98.12 226 LEU A C 1
ATOM 1796 O O . LEU A 1 226 ? 7.332 21.906 14.633 1 98.12 226 LEU A O 1
ATOM 1800 N N . ARG A 1 227 ? 6.355 19.984 14.078 1 97.69 227 ARG A N 1
ATOM 1801 C CA . ARG A 1 227 ? 7.602 19.266 13.82 1 97.69 227 ARG A CA 1
ATOM 1802 C C . ARG A 1 227 ? 7.664 18.781 12.375 1 97.69 227 ARG A C 1
ATOM 1804 O O . ARG A 1 227 ? 6.75 18.109 11.898 1 97.69 227 ARG A O 1
ATOM 1811 N N . ILE A 1 228 ? 8.672 19.125 11.695 1 98.31 228 ILE A N 1
ATOM 1812 C CA . ILE A 1 228 ? 8.852 18.812 10.289 1 98.31 228 ILE A CA 1
ATOM 1813 C C . ILE A 1 228 ? 10.125 17.984 10.102 1 98.31 228 ILE A C 1
ATOM 1815 O O . ILE A 1 228 ? 11.203 18.391 10.539 1 98.31 228 ILE A O 1
ATOM 1819 N N . ARG A 1 229 ? 10 16.828 9.531 1 98.62 229 ARG A N 1
ATOM 1820 C CA . ARG A 1 229 ? 11.133 15.945 9.25 1 98.62 229 ARG A CA 1
ATOM 1821 C C . ARG A 1 229 ? 11.055 15.375 7.836 1 98.62 229 ARG A C 1
ATOM 1823 O O . ARG A 1 229 ? 10.055 15.562 7.141 1 98.62 229 ARG A O 1
ATOM 1830 N N . THR A 1 230 ? 12.211 14.75 7.379 1 98.62 230 THR A N 1
ATOM 1831 C CA . THR A 1 230 ? 12.25 14.133 6.055 1 98.62 230 THR A CA 1
ATOM 1832 C C . THR A 1 230 ? 12.742 12.695 6.145 1 98.62 230 THR A C 1
ATOM 1834 O O . THR A 1 230 ? 13.398 12.312 7.113 1 98.62 230 THR A O 1
ATOM 1837 N N . TYR A 1 231 ? 12.32 11.93 5.234 1 97.94 231 TYR A N 1
ATOM 1838 C CA . TYR A 1 231 ? 12.805 10.562 5.055 1 97.94 231 TYR A CA 1
ATOM 1839 C C . TYR A 1 231 ? 13.203 10.312 3.604 1 97.94 231 TYR A C 1
ATOM 1841 O O . TYR A 1 231 ? 12.789 11.055 2.703 1 97.94 231 TYR A O 1
ATOM 1849 N N . ASP A 1 232 ? 14.039 9.32 3.367 1 97.38 232 ASP A N 1
ATOM 1850 C CA . ASP A 1 232 ? 14.461 8.953 2.018 1 97.38 232 ASP A CA 1
ATOM 1851 C C . ASP A 1 232 ? 14.43 7.441 1.825 1 97.38 232 ASP A C 1
ATOM 1853 O O . ASP A 1 232 ? 15.477 6.789 1.822 1 97.38 232 ASP A O 1
ATOM 1857 N N . GLU A 1 233 ? 13.203 6.941 1.655 1 95.56 233 GLU A N 1
ATOM 1858 C CA . GLU A 1 233 ? 12.906 5.531 1.432 1 95.56 233 GLU A CA 1
ATOM 1859 C C . GLU A 1 233 ? 11.898 5.355 0.3 1 95.56 233 GLU A C 1
ATOM 1861 O O . GLU A 1 233 ? 11.312 6.328 -0.173 1 95.56 233 GLU A O 1
ATOM 1866 N N . ALA A 1 234 ? 11.734 4.102 -0.111 1 93.94 234 ALA A N 1
ATOM 1867 C CA . ALA A 1 234 ? 10.727 3.812 -1.128 1 93.94 234 ALA A CA 1
ATOM 1868 C C . ALA A 1 234 ? 9.344 4.273 -0.677 1 93.94 234 ALA A C 1
ATOM 1870 O O . ALA A 1 234 ? 8.922 3.982 0.443 1 93.94 234 ALA A O 1
ATOM 1871 N N . VAL A 1 235 ? 8.672 5.004 -1.555 1 93.94 235 VAL A N 1
ATOM 1872 C CA . VAL A 1 235 ? 7.375 5.57 -1.206 1 93.94 235 VAL A CA 1
ATOM 1873 C C . VAL A 1 235 ? 6.285 4.516 -1.371 1 93.94 235 VAL A C 1
ATOM 1875 O O . VAL A 1 235 ? 6.16 3.906 -2.436 1 93.94 235 VAL A O 1
ATOM 1878 N N . ARG A 1 236 ? 5.5 4.301 -0.302 1 95.69 236 ARG A N 1
ATOM 1879 C CA . ARG A 1 236 ? 4.508 3.234 -0.35 1 95.69 236 ARG A CA 1
ATOM 1880 C C . ARG A 1 236 ? 3.125 3.754 0.034 1 95.69 236 ARG A C 1
ATOM 1882 O O . ARG A 1 236 ? 2.139 3.469 -0.647 1 95.69 236 ARG A O 1
ATOM 1889 N N . PHE A 1 237 ? 3.111 4.602 1.12 1 96 237 PHE A N 1
ATOM 1890 C CA . PHE A 1 237 ? 1.824 5.07 1.62 1 96 237 PHE A CA 1
ATOM 1891 C C . PHE A 1 237 ? 1.915 6.523 2.074 1 96 237 PHE A C 1
ATOM 1893 O O . PHE A 1 237 ? 2.957 6.961 2.564 1 96 237 PHE A O 1
ATOM 1900 N N . ASN A 1 238 ? 0.819 7.133 1.834 1 97.62 238 ASN A N 1
ATOM 1901 C CA . ASN A 1 238 ? 0.479 8.281 2.662 1 97.62 238 ASN A CA 1
ATOM 1902 C C . ASN A 1 238 ? -0.306 7.867 3.904 1 97.62 238 ASN A C 1
ATOM 1904 O O . ASN A 1 238 ? -1.284 7.125 3.805 1 97.62 238 ASN A O 1
ATOM 1908 N N . ILE A 1 239 ? 0.168 8.234 5.07 1 98.44 239 ILE A N 1
ATOM 1909 C CA . ILE A 1 239 ? -0.495 7.879 6.32 1 98.44 239 ILE A CA 1
ATOM 1910 C C . ILE A 1 239 ? -0.77 9.141 7.137 1 98.44 239 ILE A C 1
ATOM 1912 O O . ILE A 1 239 ? 0.125 9.969 7.336 1 98.44 239 ILE A O 1
ATOM 1916 N N . THR A 1 240 ? -1.979 9.312 7.559 1 98.75 240 THR A N 1
ATOM 1917 C CA . THR A 1 240 ? -2.383 10.352 8.5 1 98.75 240 THR A CA 1
ATOM 1918 C C . THR A 1 240 ? -2.973 9.742 9.766 1 98.75 240 THR A C 1
ATOM 1920 O O . THR A 1 240 ? -3.984 9.039 9.703 1 98.75 240 THR A O 1
ATOM 1923 N N . VAL A 1 241 ? -2.34 10 10.867 1 98.75 241 VAL A N 1
ATOM 1924 C CA . VAL A 1 241 ? -2.82 9.531 12.164 1 98.75 241 VAL A CA 1
ATOM 1925 C C . VAL A 1 241 ? -3.363 10.711 12.969 1 98.75 241 VAL A C 1
ATOM 1927 O O . VAL A 1 241 ? -2.658 11.703 13.18 1 98.75 241 VAL A O 1
ATOM 1930 N N . ILE A 1 242 ? -4.621 10.633 13.422 1 98.56 242 ILE A N 1
ATOM 1931 C CA . ILE A 1 242 ? -5.273 11.703 14.172 1 98.56 242 ILE A CA 1
ATOM 1932 C C . ILE A 1 242 ? -5.676 11.195 15.555 1 98.56 242 ILE A C 1
ATOM 1934 O O . ILE A 1 242 ? -6.48 10.273 15.672 1 98.56 242 ILE A O 1
ATOM 1938 N N . ASP A 1 243 ? -5.195 11.945 16.656 1 93.81 243 ASP A N 1
ATOM 1939 C CA . ASP A 1 243 ? -5.488 11.742 18.078 1 93.81 243 ASP A CA 1
ATOM 1940 C C . ASP A 1 243 ? -5.367 10.266 18.453 1 93.81 243 ASP A C 1
ATOM 1942 O O . ASP A 1 243 ? -6.133 9.766 19.281 1 93.81 243 ASP A O 1
ATOM 1946 N N . ASP A 1 244 ? -4.902 9.211 18.281 1 94.06 244 ASP A N 1
ATOM 1947 C CA . ASP A 1 244 ? -4.816 7.781 18.547 1 94.06 244 ASP A CA 1
ATOM 1948 C C . ASP A 1 244 ? -6.152 7.094 18.266 1 94.06 244 ASP A C 1
ATOM 1950 O O . ASP A 1 244 ? -6.582 6.234 19.047 1 94.06 244 ASP A O 1
ATOM 1954 N N . ALA A 1 245 ? -6.801 7.582 17.25 1 95.69 245 ALA A N 1
ATOM 1955 C CA . ALA A 1 245 ? -8.156 7.066 17.047 1 95.69 245 ALA A CA 1
ATOM 1956 C C . ALA A 1 245 ? -8.422 6.809 15.562 1 95.69 245 ALA A C 1
ATOM 1958 O O . ALA A 1 245 ? -9.078 5.824 15.211 1 95.69 245 ALA A O 1
ATOM 1959 N N . THR A 1 246 ? -7.949 7.695 14.75 1 97.56 246 THR A N 1
ATOM 1960 C CA . THR A 1 246 ? -8.266 7.625 13.328 1 97.56 246 THR A CA 1
ATOM 1961 C C . THR A 1 246 ? -6.992 7.59 12.484 1 97.56 246 THR A C 1
ATOM 1963 O O . THR A 1 246 ? -6.031 8.305 12.773 1 97.56 246 THR A O 1
ATOM 1966 N N . CYS A 1 247 ? -7.008 6.734 11.484 1 98.25 247 CYS A N 1
ATOM 1967 C CA . CYS A 1 247 ? -5.91 6.664 10.523 1 98.25 247 CYS A CA 1
ATOM 1968 C C . CYS A 1 247 ? -6.438 6.668 9.094 1 98.25 247 CYS A C 1
ATOM 1970 O O . CYS A 1 247 ? -7.406 5.969 8.781 1 98.25 247 CYS A O 1
ATOM 1972 N N . VAL A 1 248 ? -5.895 7.508 8.273 1 98.38 248 VAL A N 1
ATOM 1973 C CA . VAL A 1 248 ? -6.168 7.516 6.836 1 98.38 248 VAL A CA 1
ATOM 1974 C C . VAL A 1 248 ? -4.945 7.016 6.074 1 98.38 248 VAL A C 1
ATOM 1976 O O . VAL A 1 248 ? -3.842 7.543 6.238 1 98.38 248 VAL A O 1
ATOM 1979 N N . VAL A 1 249 ? -5.168 5.996 5.25 1 98.31 249 VAL A N 1
ATOM 1980 C CA . VAL A 1 249 ? -4.062 5.387 4.52 1 98.31 249 VAL A CA 1
ATOM 1981 C C . VAL A 1 249 ? -4.348 5.43 3.02 1 98.31 249 VAL A C 1
ATOM 1983 O O . VAL A 1 249 ? -5.414 5.004 2.568 1 98.31 249 VAL A O 1
ATOM 1986 N N . GLN A 1 250 ? -3.408 5.965 2.266 1 97.69 250 GLN A N 1
ATOM 1987 C CA . GLN A 1 250 ? -3.494 6.078 0.813 1 97.69 250 GLN A CA 1
ATOM 1988 C C . GLN A 1 250 ? -2.24 5.52 0.144 1 97.69 250 GLN A C 1
ATOM 1990 O O . GLN A 1 250 ? -1.185 6.156 0.164 1 97.69 250 GLN A O 1
ATOM 1995 N N . PRO A 1 251 ? -2.383 4.363 -0.516 1 96.81 251 PRO A N 1
ATOM 1996 C CA . PRO A 1 251 ? -1.204 3.787 -1.167 1 96.81 251 PRO A CA 1
ATOM 1997 C C . PRO A 1 251 ? -0.753 4.586 -2.387 1 96.81 251 PRO A C 1
ATOM 1999 O O . PRO A 1 251 ? -1.588 5.125 -3.119 1 96.81 251 PRO A O 1
ATOM 2002 N N . TYR A 1 252 ? 0.55 4.676 -2.537 1 95.62 252 TYR A N 1
ATOM 2003 C CA . TYR A 1 252 ? 1.104 5.117 -3.812 1 95.62 252 TYR A CA 1
ATOM 2004 C C . TYR A 1 252 ? 1.18 3.961 -4.801 1 95.62 252 TYR A C 1
ATOM 2006 O O . TYR A 1 252 ? 1.903 2.986 -4.574 1 95.62 252 TYR A O 1
ATOM 2014 N N . LEU A 1 253 ? 0.444 4.051 -5.863 1 95.81 253 LEU A N 1
ATOM 2015 C CA . LEU A 1 253 ? 0.369 2.959 -6.828 1 95.81 253 LEU A CA 1
ATOM 2016 C C . LEU A 1 253 ? 1.467 3.084 -7.879 1 95.81 253 LEU A C 1
ATOM 2018 O O . LEU A 1 253 ? 1.915 4.191 -8.188 1 95.81 253 LEU A O 1
ATOM 2022 N N . PRO A 1 254 ? 1.939 1.904 -8.344 1 91.81 254 PRO A N 1
ATOM 2023 C CA . PRO A 1 254 ? 2.77 2.004 -9.547 1 91.81 254 PRO A CA 1
ATOM 2024 C C . PRO A 1 254 ? 2.043 2.672 -10.711 1 91.81 254 PRO A C 1
ATOM 2026 O O . PRO A 1 254 ? 0.811 2.725 -10.727 1 91.81 254 PRO A O 1
ATOM 2029 N N . ASP A 1 255 ? 2.842 3.215 -11.508 1 81.12 255 ASP A N 1
ATOM 2030 C CA . ASP A 1 255 ? 2.248 3.895 -12.656 1 81.12 255 ASP A CA 1
ATOM 2031 C C . ASP A 1 255 ? 1.328 2.957 -13.438 1 81.12 255 ASP A C 1
ATOM 2033 O O . ASP A 1 255 ? 1.759 1.896 -13.891 1 81.12 255 ASP A O 1
ATOM 2037 N N . ALA A 1 256 ? 0.134 3.311 -13.438 1 76.94 256 ALA A N 1
ATOM 2038 C CA . ALA A 1 256 ? -0.903 2.645 -14.219 1 76.94 256 ALA A CA 1
ATOM 2039 C C . ALA A 1 256 ? -1.925 3.65 -14.742 1 76.94 256 ALA A C 1
ATOM 2041 O O . ALA A 1 256 ? -2.533 4.391 -13.961 1 76.94 256 ALA A O 1
ATOM 2042 N N . ARG A 1 257 ? -1.991 3.688 -15.969 1 68.88 257 ARG A N 1
ATOM 2043 C CA . ARG A 1 257 ? -2.846 4.68 -16.609 1 68.88 257 ARG A CA 1
ATOM 2044 C C . ARG A 1 257 ? -4.281 4.574 -16.109 1 68.88 257 ARG A C 1
ATOM 2046 O O . ARG A 1 257 ? -4.816 3.475 -15.977 1 68.88 257 ARG A O 1
ATOM 2053 N N . GLY A 1 258 ? -4.793 5.633 -15.797 1 72.38 258 GLY A N 1
ATOM 2054 C CA . GLY A 1 258 ? -6.215 5.73 -15.5 1 72.38 258 GLY A CA 1
ATOM 2055 C C . GLY A 1 258 ? -6.562 5.223 -14.109 1 72.38 258 GLY A C 1
ATOM 2056 O O . GLY A 1 258 ? -7.738 5.031 -13.797 1 72.38 258 GLY A O 1
ATOM 2057 N N . VAL A 1 259 ? -5.562 4.898 -13.305 1 82.56 259 VAL A N 1
ATOM 2058 C CA . VAL A 1 259 ? -5.867 4.348 -11.992 1 82.56 259 VAL A CA 1
ATOM 2059 C C . VAL A 1 259 ? -5.695 5.43 -10.922 1 82.56 259 VAL A C 1
ATOM 2061 O O . VAL A 1 259 ? -4.777 6.25 -11.008 1 82.56 259 VAL A O 1
ATOM 2064 N N . GLU A 1 260 ? -6.641 5.418 -10.023 1 88.12 260 GLU A N 1
ATOM 2065 C CA . GLU A 1 260 ? -6.586 6.328 -8.883 1 88.12 260 GLU A CA 1
ATOM 2066 C C . GLU A 1 260 ? -6.301 5.574 -7.586 1 88.12 260 GLU A C 1
ATOM 2068 O O . GLU A 1 260 ? -6.773 4.453 -7.398 1 88.12 260 GLU A O 1
ATOM 2073 N N . SER A 1 261 ? -5.609 6.297 -6.805 1 91.56 261 SER A N 1
ATOM 2074 C CA . SER A 1 261 ? -5.254 5.676 -5.531 1 91.56 261 SER A CA 1
ATOM 2075 C C . SER A 1 261 ? -6.453 5.613 -4.594 1 91.56 261 SER A C 1
ATOM 2077 O O . SER A 1 261 ? -7.141 6.617 -4.383 1 91.56 261 SER A O 1
ATOM 2079 N N . PRO A 1 262 ? -6.699 4.445 -4.066 1 96.31 262 PRO A N 1
ATOM 2080 C CA . PRO A 1 262 ? -7.77 4.348 -3.07 1 96.31 262 PRO A CA 1
ATOM 2081 C C . PRO A 1 262 ? -7.387 4.977 -1.732 1 96.31 262 PRO A C 1
ATOM 2083 O O . PRO A 1 262 ? -6.23 5.355 -1.532 1 96.31 262 PRO A O 1
ATOM 2086 N N . THR A 1 263 ? -8.406 5.195 -0.921 1 97.56 263 THR A N 1
ATOM 2087 C CA . THR A 1 263 ? -8.211 5.695 0.436 1 97.56 263 THR A CA 1
ATOM 2088 C C . THR A 1 263 ? -8.891 4.781 1.45 1 97.56 263 THR A C 1
ATOM 2090 O O . THR A 1 263 ? -10.062 4.418 1.278 1 97.56 263 THR A O 1
ATOM 2093 N N . PHE A 1 264 ? -8.188 4.422 2.498 1 97.88 264 PHE A N 1
ATOM 2094 C CA . PHE A 1 264 ? -8.719 3.633 3.602 1 97.88 264 PHE A CA 1
ATOM 2095 C C . PHE A 1 264 ? -8.859 4.484 4.855 1 97.88 264 PHE A C 1
ATOM 2097 O O . PHE A 1 264 ? -7.902 5.125 5.289 1 97.88 264 PHE A O 1
ATOM 2104 N N . VAL A 1 265 ? -10.078 4.465 5.34 1 97.88 265 VAL A N 1
ATOM 2105 C CA . VAL A 1 265 ? -10.305 5.086 6.641 1 97.88 265 VAL A CA 1
ATOM 2106 C C . VAL A 1 265 ? -10.352 4.008 7.723 1 97.88 265 VAL A C 1
ATOM 2108 O O . VAL A 1 265 ? -11.148 3.066 7.633 1 97.88 265 VAL A O 1
ATOM 2111 N N . ILE A 1 266 ? -9.5 4.16 8.688 1 97.62 266 ILE A N 1
ATOM 2112 C CA . ILE A 1 266 ? -9.312 3.18 9.758 1 97.62 266 ILE A CA 1
ATOM 2113 C C . ILE A 1 266 ? -9.625 3.818 11.102 1 97.62 266 ILE A C 1
ATOM 2115 O O . ILE A 1 266 ? -9.062 4.859 11.453 1 97.62 266 ILE A O 1
ATOM 2119 N N . GLU A 1 267 ? -10.523 3.242 11.812 1 96.06 267 GLU A N 1
ATOM 2120 C CA . GLU A 1 267 ? -10.883 3.709 13.148 1 96.06 267 GLU A CA 1
ATOM 2121 C C . GLU A 1 267 ? -10.562 2.656 14.203 1 96.06 267 GLU A C 1
ATOM 2123 O O . GLU A 1 267 ? -11.039 1.52 14.117 1 96.06 267 GLU A O 1
ATOM 2128 N N . LYS A 1 268 ? -9.805 3.113 15.141 1 95.25 268 LYS A N 1
ATOM 2129 C CA . LYS A 1 268 ? -9.414 2.207 16.219 1 95.25 268 LYS A CA 1
ATOM 2130 C C . LYS A 1 268 ? -10.641 1.684 16.969 1 95.25 268 LYS A C 1
ATOM 2132 O O . LYS A 1 268 ? -11.5 2.463 17.391 1 95.25 268 LYS A O 1
ATOM 2137 N N . GLN A 1 269 ? -10.648 0.408 17.078 1 89.06 269 GLN A N 1
ATOM 2138 C CA . GLN A 1 269 ? -11.727 -0.199 17.844 1 89.06 269 GLN A CA 1
ATOM 2139 C C . GLN A 1 269 ? -11.336 -0.375 19.312 1 89.06 269 GLN A C 1
ATOM 2141 O O . GLN A 1 269 ? -10.195 -0.73 19.609 1 89.06 269 GLN A O 1
ATOM 2146 N N . GLN A 1 270 ? -12.242 -0.073 20.172 1 83.38 270 GLN A N 1
ATOM 2147 C CA . GLN A 1 270 ? -11.961 -0.112 21.609 1 83.38 270 GLN A CA 1
ATOM 2148 C C . GLN A 1 270 ? -11.953 -1.547 22.125 1 83.38 270 GLN A C 1
ATOM 2150 O O . GLN A 1 270 ? -11.281 -1.85 23.109 1 83.38 270 GLN A O 1
ATOM 2155 N N . THR A 1 271 ? -12.68 -2.361 21.469 1 81.06 271 THR A N 1
ATOM 2156 C CA . THR A 1 271 ? -12.758 -3.754 21.891 1 81.06 271 THR A CA 1
ATOM 2157 C C . THR A 1 271 ? -12.258 -4.684 20.797 1 81.06 271 THR A C 1
ATOM 2159 O O . THR A 1 271 ? -12.273 -4.316 19.609 1 81.06 271 THR A O 1
ATOM 2162 N N . GLY A 1 272 ? -11.625 -5.777 21.234 1 78.19 272 GLY A N 1
ATOM 2163 C CA . GLY A 1 272 ? -11.164 -6.762 20.266 1 78.19 272 GLY A CA 1
ATOM 2164 C C . GLY A 1 272 ? -9.664 -6.723 20.047 1 78.19 272 GLY A C 1
ATOM 2165 O O . GLY A 1 272 ? -8.953 -5.953 20.703 1 78.19 272 GLY A O 1
ATOM 2166 N N . PRO A 1 273 ? -9.258 -7.602 19.188 1 83.88 273 PRO A N 1
ATOM 2167 C CA . PRO A 1 273 ? -7.828 -7.625 18.875 1 83.88 273 PRO A CA 1
ATOM 2168 C C . PRO A 1 273 ? -7.371 -6.398 18.094 1 83.88 273 PRO A C 1
ATOM 2170 O O . PRO A 1 273 ? -8.188 -5.746 17.438 1 83.88 273 PRO A O 1
ATOM 2173 N N . PRO A 1 274 ? -6.086 -6.105 18.219 1 87.62 274 PRO A N 1
ATOM 2174 C CA . PRO A 1 274 ? -5.559 -4.973 17.453 1 87.62 274 PRO A CA 1
ATOM 2175 C C . PRO A 1 274 ? -5.781 -5.125 15.953 1 87.62 274 PRO A C 1
ATOM 2177 O O . PRO A 1 274 ? -5.68 -6.23 15.422 1 87.62 274 PRO A O 1
ATOM 2180 N N . GLY A 1 275 ? -6.141 -4 15.359 1 93.56 275 GLY A N 1
ATOM 2181 C CA . GLY A 1 275 ? -6.379 -3.979 13.93 1 93.56 275 GLY A CA 1
ATOM 2182 C C . GLY A 1 275 ? -5.383 -3.121 13.172 1 93.56 275 GLY A C 1
ATOM 2183 O O . GLY A 1 275 ? -4.215 -3.031 13.555 1 93.56 275 GLY A O 1
ATOM 2184 N N . LEU A 1 276 ? -5.828 -2.617 12.086 1 97.06 276 LEU A N 1
ATOM 2185 C CA . LEU A 1 276 ? -4.949 -1.907 11.164 1 97.06 276 LEU A CA 1
ATOM 2186 C C . LEU A 1 276 ? -4.52 -0.565 11.742 1 97.06 276 LEU A C 1
ATOM 2188 O O . LEU A 1 276 ? -3.525 0.018 11.305 1 97.06 276 LEU A O 1
ATOM 2192 N N . PHE A 1 277 ? -5.281 -0.06 12.695 1 97 277 PHE A N 1
ATOM 2193 C CA . PHE A 1 277 ? -4.832 1.183 13.312 1 97 277 PHE A CA 1
ATOM 2194 C C . PHE A 1 277 ? -3.463 1.001 13.953 1 97 277 PHE A C 1
ATOM 2196 O O . PHE A 1 277 ? -2.562 1.818 13.75 1 97 277 PHE A O 1
ATOM 2203 N N . GLU A 1 278 ? -3.352 -0.029 14.703 1 94.75 278 GLU A N 1
ATOM 2204 C CA . GLU A 1 278 ? -2.072 -0.301 15.352 1 94.75 278 GLU A CA 1
ATOM 2205 C C . GLU A 1 278 ? -0.962 -0.506 14.328 1 94.75 278 GLU A C 1
ATOM 2207 O O . GLU A 1 278 ? 0.15 -0.003 14.5 1 94.75 278 GLU A O 1
ATOM 2212 N N . THR A 1 279 ? -1.267 -1.195 13.289 1 96.38 279 THR A N 1
ATOM 2213 C CA . THR A 1 279 ? -0.285 -1.469 12.242 1 96.38 279 THR A CA 1
ATOM 2214 C C . THR A 1 279 ? 0.247 -0.168 11.648 1 96.38 279 THR A C 1
ATOM 2216 O O . THR A 1 279 ? 1.45 0.097 11.695 1 96.38 279 THR A O 1
ATOM 2219 N N . PHE A 1 280 ? -0.611 0.656 11.188 1 97.75 280 PHE A N 1
ATOM 2220 C CA . PHE A 1 280 ? -0.173 1.819 10.422 1 97.75 280 PHE A CA 1
ATOM 2221 C C . PHE A 1 280 ? 0.322 2.92 11.352 1 97.75 280 PHE A C 1
ATOM 2223 O O . PHE A 1 280 ? 1.229 3.678 11 1 97.75 280 PHE A O 1
ATOM 2230 N N . SER A 1 281 ? -0.255 2.996 12.57 1 96.81 281 SER A N 1
ATOM 2231 C CA . SER A 1 281 ? 0.304 3.934 13.539 1 96.81 281 SER A CA 1
ATOM 2232 C C . SER A 1 281 ? 1.742 3.568 13.898 1 96.81 281 SER A C 1
ATOM 2234 O O . SER A 1 281 ? 2.6 4.445 14.016 1 96.81 281 SER A O 1
ATOM 2236 N N . ARG A 1 282 ? 2.006 2.287 13.984 1 95.44 282 ARG A N 1
ATOM 2237 C CA . ARG A 1 282 ? 3.359 1.834 14.297 1 95.44 282 ARG A CA 1
ATOM 2238 C C . ARG A 1 282 ? 4.297 2.076 13.117 1 95.44 282 ARG A C 1
ATOM 2240 O O . ARG A 1 282 ? 5.477 2.379 13.305 1 95.44 282 ARG A O 1
ATOM 2247 N N . VAL A 1 283 ? 3.812 1.876 11.953 1 97.06 283 VAL A N 1
ATOM 2248 C CA . VAL A 1 283 ? 4.605 2.184 10.773 1 97.06 283 VAL A CA 1
ATOM 2249 C C . VAL A 1 283 ? 5.016 3.654 10.789 1 97.06 283 VAL A C 1
ATOM 2251 O O . VAL A 1 283 ? 6.188 3.98 10.602 1 97.06 283 VAL A O 1
ATOM 2254 N N . PHE A 1 284 ? 4.055 4.5 11.07 1 97.94 284 PHE A N 1
ATOM 2255 C CA . PHE A 1 284 ? 4.355 5.926 11.141 1 97.94 284 PHE A CA 1
ATOM 2256 C C . PHE A 1 284 ? 5.422 6.207 12.195 1 97.94 284 PHE A C 1
ATOM 2258 O O . PHE A 1 284 ? 6.402 6.898 11.922 1 97.94 284 PHE A O 1
ATOM 2265 N N . GLU A 1 285 ? 5.219 5.676 13.336 1 97.12 285 GLU A N 1
ATOM 2266 C CA . GLU A 1 285 ? 6.133 5.926 14.445 1 97.12 285 GLU A CA 1
ATOM 2267 C C . GLU A 1 285 ? 7.539 5.438 14.125 1 97.12 285 GLU A C 1
ATOM 2269 O O . GLU A 1 285 ? 8.523 6.094 14.469 1 97.12 285 GLU A O 1
ATOM 2274 N N . SER A 1 286 ? 7.59 4.328 13.547 1 96.62 286 SER A N 1
ATOM 2275 C CA . SER A 1 286 ? 8.891 3.771 13.18 1 96.62 286 SER A CA 1
ATOM 2276 C C . SER A 1 286 ? 9.602 4.66 12.164 1 96.62 286 SER A C 1
ATOM 2278 O O . SER A 1 286 ? 10.805 4.926 12.297 1 96.62 286 SER A O 1
ATOM 2280 N N . MET A 1 287 ? 8.906 5.094 11.172 1 97.31 287 MET A N 1
ATOM 2281 C CA . MET A 1 287 ? 9.484 5.98 10.164 1 97.31 287 MET A CA 1
ATOM 2282 C C . MET A 1 287 ? 9.906 7.309 10.789 1 97.31 287 MET A C 1
ATOM 2284 O O . MET A 1 287 ? 10.961 7.844 10.461 1 97.31 287 MET A O 1
ATOM 2288 N N . TRP A 1 288 ? 9.07 7.785 11.648 1 97.94 288 TRP A N 1
ATOM 2289 C CA . TRP A 1 288 ? 9.391 9.031 12.336 1 97.94 288 TRP A CA 1
ATOM 2290 C C . TRP A 1 288 ? 10.68 8.906 13.133 1 97.94 288 TRP A C 1
ATOM 2292 O O . TRP A 1 288 ? 11.531 9.797 13.102 1 97.94 288 TRP A O 1
ATOM 2302 N N . ALA A 1 289 ? 10.836 7.816 13.766 1 96.5 289 ALA A N 1
ATOM 2303 C CA . ALA A 1 289 ? 11.977 7.598 14.648 1 96.5 289 ALA A CA 1
ATOM 2304 C C . ALA A 1 289 ? 13.289 7.57 13.867 1 96.5 289 ALA A C 1
ATOM 2306 O O . ALA A 1 289 ? 14.328 7.992 14.375 1 96.5 289 ALA A O 1
ATOM 2307 N N . ARG A 1 290 ? 13.305 7.16 12.609 1 94.94 290 ARG A N 1
ATOM 2308 C CA . ARG A 1 290 ? 14.547 7.043 11.852 1 94.94 290 ARG A CA 1
ATOM 2309 C C . ARG A 1 290 ? 14.672 8.156 10.828 1 94.94 290 ARG A C 1
ATOM 2311 O O . ARG A 1 290 ? 15.547 8.117 9.961 1 94.94 290 ARG A O 1
ATOM 2318 N N . SER A 1 291 ? 13.766 9.141 10.945 1 97.38 291 SER A N 1
ATOM 2319 C CA . SER A 1 291 ? 13.742 10.273 10.023 1 97.38 291 SER A CA 1
ATOM 2320 C C . SER A 1 291 ? 14.797 11.312 10.398 1 97.38 291 SER A C 1
ATOM 2322 O O . SER A 1 291 ? 15.523 11.133 11.375 1 97.38 291 SER A O 1
ATOM 2324 N N . LYS A 1 292 ? 14.914 12.375 9.523 1 97.38 292 LYS A N 1
ATOM 2325 C CA . LYS A 1 292 ? 15.898 13.438 9.727 1 97.38 292 LYS A CA 1
ATOM 2326 C C . LYS A 1 292 ? 15.219 14.789 9.914 1 97.38 292 LYS A C 1
ATOM 2328 O O . LYS A 1 292 ? 14.234 15.094 9.227 1 97.38 292 LYS A O 1
ATOM 2333 N N . GLU A 1 293 ? 15.758 15.547 10.773 1 93.75 293 GLU A N 1
ATOM 2334 C CA . GLU A 1 293 ? 15.281 16.906 10.938 1 93.75 293 GLU A CA 1
ATOM 2335 C C . GLU A 1 293 ? 15.656 17.781 9.734 1 93.75 293 GLU A C 1
ATOM 2337 O O . GLU A 1 293 ? 16.672 17.531 9.086 1 93.75 293 GLU A O 1
ATOM 2342 N N . ILE A 1 294 ? 14.703 18.641 9.422 1 88.88 294 ILE A N 1
ATOM 2343 C CA . ILE A 1 294 ? 15.023 19.562 8.328 1 88.88 294 ILE A CA 1
ATOM 2344 C C . ILE A 1 294 ? 15.969 20.641 8.828 1 88.88 294 ILE A C 1
ATOM 2346 O O . ILE A 1 294 ? 15.781 21.188 9.914 1 88.88 294 ILE A O 1
ATOM 2350 N N . THR A 1 295 ? 17.297 20.641 8.414 1 59.94 295 THR A N 1
ATOM 2351 C CA . THR A 1 295 ? 18.219 21.688 8.812 1 59.94 295 THR A CA 1
ATOM 2352 C C . THR A 1 295 ? 17.781 23.031 8.234 1 59.94 295 THR A C 1
ATOM 2354 O O . THR A 1 295 ? 17.453 23.141 7.051 1 59.94 295 THR A O 1
ATOM 2357 N N . THR A 1 296 ? 17.172 23.938 9.047 1 49.78 296 THR A N 1
ATOM 2358 C CA . THR A 1 296 ? 16.938 25.344 8.711 1 49.78 296 THR A CA 1
ATOM 2359 C C . THR A 1 296 ? 18.188 25.969 8.133 1 49.78 296 THR A C 1
ATOM 2361 O O . THR A 1 296 ? 19.312 25.594 8.484 1 49.78 296 THR A O 1
ATOM 2364 N N . MET B 1 1 ? -13.789 45.406 -3.672 1 30.86 1 MET B N 1
ATOM 2365 C CA . MET B 1 1 ? -13.609 44.062 -3.213 1 30.86 1 MET B CA 1
ATOM 2366 C C . MET B 1 1 ? -12.836 43.219 -4.242 1 30.86 1 MET B C 1
ATOM 2368 O O . MET B 1 1 ? -13.305 43.031 -5.363 1 30.86 1 MET B O 1
ATOM 2372 N N . ALA B 1 2 ? -11.602 43.188 -4.32 1 43.59 2 ALA B N 1
ATOM 2373 C CA . ALA B 1 2 ? -10.734 42.781 -5.422 1 43.59 2 ALA B CA 1
ATOM 2374 C C . ALA B 1 2 ? -11.016 41.344 -5.828 1 43.59 2 ALA B C 1
ATOM 2376 O O . ALA B 1 2 ? -11.141 40.438 -4.973 1 43.59 2 ALA B O 1
ATOM 2377 N N . ASP B 1 3 ? -11.68 40.938 -6.914 1 54.53 3 ASP B N 1
ATOM 2378 C CA . ASP B 1 3 ? -12.219 39.688 -7.484 1 54.53 3 ASP B CA 1
ATOM 2379 C C . ASP B 1 3 ? -11.148 38.594 -7.535 1 54.53 3 ASP B C 1
ATOM 2381 O O . ASP B 1 3 ? -10.125 38.75 -8.211 1 54.53 3 ASP B O 1
ATOM 2385 N N . LYS B 1 4 ? -10.906 37.875 -6.539 1 63.59 4 LYS B N 1
ATOM 2386 C CA . LYS B 1 4 ? -9.875 36.875 -6.461 1 63.59 4 LYS B CA 1
ATOM 2387 C C . LYS B 1 4 ? -10.086 35.781 -7.523 1 63.59 4 LYS B C 1
ATOM 2389 O O . LYS B 1 4 ? -11.203 35.281 -7.707 1 63.59 4 LYS B O 1
ATOM 2394 N N . PRO B 1 5 ? -9.031 35.531 -8.281 1 75.19 5 PRO B N 1
ATOM 2395 C CA . PRO B 1 5 ? -9.164 34.531 -9.359 1 75.19 5 PRO B CA 1
ATOM 2396 C C . PRO B 1 5 ? -9.297 33.125 -8.844 1 75.19 5 PRO B C 1
ATOM 2398 O O . PRO B 1 5 ? -8.922 32.844 -7.703 1 75.19 5 PRO B O 1
ATOM 2401 N N . ILE B 1 6 ? -9.992 32.375 -9.562 1 81.69 6 ILE B N 1
ATOM 2402 C CA . ILE B 1 6 ? -10.078 30.953 -9.227 1 81.69 6 ILE B CA 1
ATOM 2403 C C . ILE B 1 6 ? -8.727 30.281 -9.477 1 81.69 6 ILE B C 1
ATOM 2405 O O . ILE B 1 6 ? -7.91 30.781 -10.25 1 81.69 6 ILE B O 1
ATOM 2409 N N . ALA B 1 7 ? -8.477 29.25 -8.859 1 79.06 7 ALA B N 1
ATOM 2410 C CA . ALA B 1 7 ? -7.211 28.531 -8.953 1 79.06 7 ALA B CA 1
ATOM 2411 C C . ALA B 1 7 ? -6.91 28.141 -10.398 1 79.06 7 ALA B C 1
ATOM 2413 O O . ALA B 1 7 ? -5.766 28.219 -10.852 1 79.06 7 ALA B O 1
ATOM 2414 N N . LEU B 1 8 ? -7.887 27.766 -11.094 1 84.88 8 LEU B N 1
ATOM 2415 C CA . LEU B 1 8 ? -7.715 27.375 -12.492 1 84.88 8 LEU B CA 1
ATOM 2416 C C . LEU B 1 8 ? -7.09 28.5 -13.305 1 84.88 8 LEU B C 1
ATOM 2418 O O . LEU B 1 8 ? -6.172 28.266 -14.094 1 84.88 8 LEU B O 1
ATOM 2422 N N . LYS B 1 9 ? -7.582 29.609 -13.008 1 81.19 9 LYS B N 1
ATOM 2423 C CA . LYS B 1 9 ? -7.086 30.781 -13.734 1 81.19 9 LYS B CA 1
ATOM 2424 C C . LYS B 1 9 ? -5.613 31.031 -13.422 1 81.19 9 LYS B C 1
ATOM 2426 O O . LYS B 1 9 ? -4.816 31.297 -14.32 1 81.19 9 LYS B O 1
ATOM 2431 N N . VAL B 1 10 ? -5.301 30.859 -12.188 1 77.19 10 VAL B N 1
ATOM 2432 C CA . VAL B 1 10 ? -3.932 31.109 -11.75 1 77.19 10 VAL B CA 1
ATOM 2433 C C . VAL B 1 10 ? -3.006 30.047 -12.328 1 77.19 10 VAL B C 1
ATOM 2435 O O . VAL B 1 10 ? -1.932 30.359 -12.852 1 77.19 10 VAL B O 1
ATOM 2438 N N . LEU B 1 11 ? -3.484 28.875 -12.312 1 78.88 11 LEU B N 1
ATOM 2439 C CA . LEU B 1 11 ? -2.662 27.766 -12.773 1 78.88 11 LEU B CA 1
ATOM 2440 C C . LEU B 1 11 ? -2.49 27.797 -14.289 1 78.88 11 LEU B C 1
ATOM 2442 O O . LEU B 1 11 ? -1.407 27.516 -14.805 1 78.88 11 LEU B O 1
ATOM 2446 N N . LEU B 1 12 ? -3.475 28.203 -14.953 1 83.06 12 LEU B N 1
ATOM 2447 C CA . LEU B 1 12 ? -3.393 28.312 -16.406 1 83.06 12 LEU B CA 1
ATOM 2448 C C . LEU B 1 12 ? -2.432 29.422 -16.812 1 83.06 12 LEU B C 1
ATOM 2450 O O . LEU B 1 12 ? -1.699 29.297 -17.797 1 83.06 12 LEU B O 1
ATOM 2454 N N . ARG B 1 13 ? -2.465 30.406 -16 1 77.31 13 ARG B N 1
ATOM 2455 C CA . ARG B 1 13 ? -1.53 31.5 -16.25 1 77.31 13 ARG B CA 1
ATOM 2456 C C . ARG B 1 13 ? -0.089 31.047 -16.047 1 77.31 13 ARG B C 1
ATOM 2458 O O . ARG B 1 13 ? 0.793 31.375 -16.844 1 77.31 13 ARG B O 1
ATOM 2465 N N . GLN B 1 14 ? 0.093 30.266 -15.078 1 74.56 14 GLN B N 1
ATOM 2466 C CA . GLN B 1 14 ? 1.43 29.766 -14.766 1 74.56 14 GLN B CA 1
ATOM 2467 C C . GLN B 1 14 ? 1.955 28.859 -15.875 1 74.56 14 GLN B C 1
ATOM 2469 O O . GLN B 1 14 ? 3.154 28.844 -16.156 1 74.56 14 GLN B O 1
ATOM 2474 N N . LYS B 1 15 ? 1.018 28.234 -16.547 1 75.75 15 LYS B N 1
ATOM 2475 C CA . LYS B 1 15 ? 1.403 27.312 -17.609 1 75.75 15 LYS B CA 1
ATOM 2476 C C . LYS B 1 15 ? 1.297 27.984 -18.984 1 75.75 15 LYS B C 1
ATOM 2478 O O . LYS B 1 15 ? 1.5 27.328 -20.016 1 75.75 15 LYS B O 1
ATOM 2483 N N . HIS B 1 16 ? 0.998 29.219 -18.938 1 75.69 16 HIS B N 1
ATOM 2484 C CA . HIS B 1 16 ? 0.81 30 -20.172 1 75.69 16 HIS B CA 1
ATOM 2485 C C . HIS B 1 16 ? -0.254 29.359 -21.062 1 75.69 16 HIS B C 1
ATOM 2487 O O . HIS B 1 16 ? -0.067 29.25 -22.266 1 75.69 16 HIS B O 1
ATOM 2493 N N . LEU B 1 17 ? -1.369 28.859 -20.422 1 80.81 17 LEU B N 1
ATOM 2494 C CA . LEU B 1 17 ? -2.5 28.266 -21.125 1 80.81 17 LEU B CA 1
ATOM 2495 C C . LEU B 1 17 ? -3.758 29.109 -20.953 1 80.81 17 LEU B C 1
ATOM 2497 O O . LEU B 1 17 ? -4.867 28.578 -20.875 1 80.81 17 LEU B O 1
ATOM 2501 N N . GLN B 1 18 ? -3.498 30.375 -20.859 1 80.25 18 GLN B N 1
ATOM 2502 C CA . GLN B 1 18 ? -4.617 31.281 -20.625 1 80.25 18 GLN B CA 1
ATOM 2503 C C . GLN B 1 18 ? -5.445 31.484 -21.891 1 80.25 18 GLN B C 1
ATOM 2505 O O . GLN B 1 18 ? -6.605 31.891 -21.812 1 80.25 18 GLN B O 1
ATOM 2510 N N . GLY B 1 19 ? -4.879 31.297 -23.016 1 84.56 19 GLY B N 1
ATOM 2511 C CA . GLY B 1 19 ? -5.605 31.406 -24.281 1 84.56 19 GLY B CA 1
ATOM 2512 C C . GLY B 1 19 ? -6.398 30.156 -24.609 1 84.56 19 GLY B C 1
ATOM 2513 O O . GLY B 1 19 ? -5.926 29.031 -24.391 1 84.56 19 GLY B O 1
ATOM 2514 N N . HIS B 1 20 ? -7.664 30.344 -25.078 1 88.19 20 HIS B N 1
ATOM 2515 C CA . HIS B 1 20 ? -8.555 29.234 -25.391 1 88.19 20 HIS B CA 1
ATOM 2516 C C . HIS B 1 20 ? -7.902 28.281 -26.391 1 88.19 20 HIS B C 1
ATOM 2518 O O . HIS B 1 20 ? -7.992 27.062 -26.219 1 88.19 20 HIS B O 1
ATOM 2524 N N . ARG B 1 21 ? -7.219 28.828 -27.375 1 83.5 21 ARG B N 1
ATOM 2525 C CA . ARG B 1 21 ? -6.609 27.969 -28.375 1 83.5 21 ARG B CA 1
ATOM 2526 C C . ARG B 1 21 ? -5.516 27.094 -27.766 1 83.5 21 ARG B C 1
ATOM 2528 O O . ARG B 1 21 ? -5.441 25.906 -28.047 1 83.5 21 ARG B O 1
ATOM 2535 N N . ALA B 1 22 ? -4.676 27.719 -26.98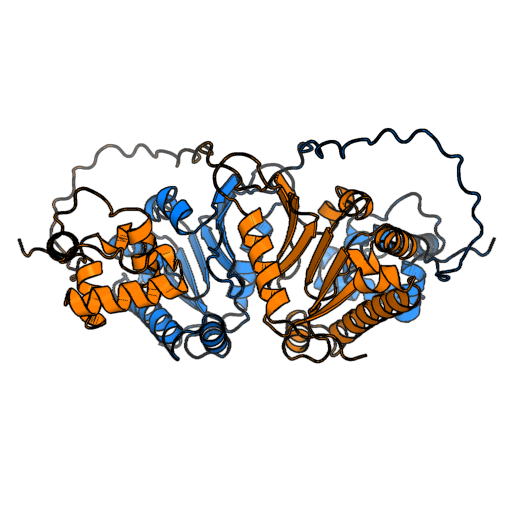4 1 82.94 22 ALA B N 1
ATOM 2536 C CA . ALA B 1 22 ? -3.604 26.984 -26.328 1 82.94 22 ALA B CA 1
ATOM 2537 C C . ALA B 1 22 ? -4.168 25.969 -25.344 1 82.94 22 ALA B C 1
ATOM 2539 O O . ALA B 1 22 ? -3.648 24.844 -25.234 1 82.94 22 ALA B O 1
ATOM 2540 N N . PHE B 1 23 ? -5.219 26.344 -24.641 1 89.94 23 PHE B N 1
ATOM 2541 C CA . PHE B 1 23 ? -5.883 25.438 -23.703 1 89.94 23 PHE B CA 1
ATOM 2542 C C . PHE B 1 23 ? -6.449 24.219 -24.438 1 89.94 23 PHE B C 1
ATOM 2544 O O . PHE B 1 23 ? -6.273 23.094 -23.984 1 89.94 23 PHE B O 1
ATOM 2551 N N . CYS B 1 24 ? -7.102 24.422 -25.547 1 88.75 24 CYS B N 1
ATOM 2552 C CA . CYS B 1 24 ? -7.703 23.344 -26.312 1 88.75 24 CYS B CA 1
ATOM 2553 C C . CYS B 1 24 ? -6.641 22.375 -26.828 1 88.75 24 CYS B C 1
ATOM 2555 O O . CYS B 1 24 ? -6.852 21.156 -26.828 1 88.75 24 CYS B O 1
ATOM 2557 N N . LYS B 1 25 ? -5.562 22.922 -27.219 1 85.06 25 LYS B N 1
ATOM 2558 C CA . LYS B 1 25 ? -4.477 22.078 -27.688 1 85.06 25 LYS B CA 1
ATOM 2559 C C . LYS B 1 25 ? -3.975 21.156 -26.562 1 85.06 25 LYS B C 1
ATOM 2561 O O . LYS B 1 25 ? -3.779 19.969 -26.781 1 85.06 25 LYS B O 1
ATOM 2566 N N . GLU B 1 26 ? -3.785 21.844 -25.438 1 85.5 26 GLU B N 1
ATOM 2567 C CA . GLU B 1 26 ? -3.338 21.062 -24.281 1 85.5 26 GLU B CA 1
ATOM 2568 C C . GLU B 1 26 ? -4.406 20.062 -23.844 1 85.5 26 GLU B C 1
ATOM 2570 O O . GLU B 1 26 ? -4.09 18.938 -23.469 1 85.5 26 GLU B O 1
ATOM 2575 N N . TYR B 1 27 ? -5.637 20.453 -23.828 1 86.94 27 TYR B N 1
ATOM 2576 C CA . TYR B 1 27 ? -6.789 19.609 -23.531 1 86.94 27 TYR B CA 1
ATOM 2577 C C . TYR B 1 27 ? -6.816 18.391 -24.422 1 86.94 27 TYR B C 1
ATOM 2579 O O . TYR B 1 27 ? -6.969 17.266 -23.938 1 86.94 27 TYR B O 1
ATOM 2587 N N . ASP B 1 28 ? -6.613 18.547 -25.688 1 85.19 28 ASP B N 1
ATOM 2588 C CA . ASP B 1 28 ? -6.645 17.453 -26.656 1 85.19 28 ASP B CA 1
ATOM 2589 C C . ASP B 1 28 ? -5.441 16.531 -26.484 1 85.19 28 ASP B C 1
ATOM 2591 O O . ASP B 1 28 ? -5.566 15.312 -26.609 1 85.19 28 ASP B O 1
ATOM 2595 N N . LYS B 1 29 ? -4.375 17.188 -26.203 1 84.94 29 LYS B N 1
ATOM 2596 C CA . LYS B 1 29 ? -3.189 16.375 -25.953 1 84.94 29 LYS B CA 1
ATOM 2597 C C . LYS B 1 29 ? -3.416 15.43 -24.781 1 84.94 29 LYS B C 1
ATOM 2599 O O . LYS B 1 29 ? -3.076 14.25 -24.859 1 84.94 29 LYS B O 1
ATOM 2604 N N . LEU B 1 30 ? -4.008 16.016 -23.797 1 81.31 30 LEU B N 1
ATOM 2605 C CA . LEU B 1 30 ? -4.273 15.211 -22.594 1 81.31 30 LEU B CA 1
ATOM 2606 C C . LEU B 1 30 ? -5.391 14.211 -22.859 1 81.31 30 LEU B C 1
ATOM 2608 O O . LEU B 1 30 ? -5.312 13.062 -22.406 1 81.31 30 LEU B O 1
ATOM 2612 N N . ALA B 1 31 ? -6.348 14.594 -23.578 1 80.94 31 ALA B N 1
ATOM 2613 C CA . ALA B 1 31 ? -7.457 13.711 -23.938 1 80.94 31 ALA B CA 1
ATOM 2614 C C . ALA B 1 31 ? -6.965 12.523 -24.75 1 80.94 31 ALA B C 1
ATOM 2616 O O . ALA B 1 31 ? -7.418 11.391 -24.547 1 80.94 31 ALA B O 1
ATOM 2617 N N . GLU B 1 32 ? -6.066 12.758 -25.578 1 81.5 32 GLU B N 1
ATOM 2618 C CA . GLU B 1 32 ? -5.512 11.688 -26.406 1 81.5 32 GLU B CA 1
ATOM 2619 C C . GLU B 1 32 ? -4.859 10.609 -25.531 1 81.5 32 GLU B C 1
ATOM 2621 O O . GLU B 1 32 ? -4.902 9.43 -25.875 1 81.5 32 GLU B O 1
ATOM 2626 N N . GLN B 1 33 ? -4.398 11.164 -24.469 1 76.5 33 GLN B N 1
ATOM 2627 C CA . GLN B 1 33 ? -3.643 10.258 -23.594 1 76.5 33 GLN B CA 1
ATOM 2628 C C . GLN B 1 33 ? -4.562 9.547 -22.609 1 76.5 33 GLN B C 1
ATOM 2630 O O . GLN B 1 33 ? -4.344 8.375 -22.297 1 76.5 33 GLN B O 1
ATOM 2635 N N . ILE B 1 34 ? -5.574 10.266 -22.219 1 71.38 34 ILE B N 1
ATOM 2636 C CA . ILE B 1 34 ? -6.391 9.742 -21.125 1 71.38 34 ILE B CA 1
ATOM 2637 C C . ILE B 1 34 ? -7.656 9.102 -21.688 1 71.38 34 ILE B C 1
ATOM 2639 O O . ILE B 1 34 ? -8.031 8 -21.281 1 71.38 34 ILE B O 1
ATOM 2643 N N . GLU B 1 35 ? -8.359 9.773 -22.5 1 73.38 35 GLU B N 1
ATOM 2644 C CA . GLU B 1 35 ? -9.609 9.383 -23.141 1 73.38 35 GLU B CA 1
ATOM 2645 C C . GLU B 1 35 ? -9.703 9.969 -24.547 1 73.38 35 GLU B C 1
ATOM 2647 O O . GLU B 1 35 ? -10.258 11.055 -24.75 1 73.38 35 GLU B O 1
ATOM 2652 N N . PRO B 1 36 ? -9.18 9.133 -25.469 1 80.44 36 PRO B N 1
ATOM 2653 C CA . PRO B 1 36 ? -9.125 9.656 -26.828 1 80.44 36 PRO B CA 1
ATOM 2654 C C . PRO B 1 36 ? -10.484 10.117 -27.344 1 80.44 36 PRO B C 1
ATOM 2656 O O . PRO B 1 36 ? -10.555 10.977 -28.234 1 80.44 36 PRO B O 1
ATOM 2659 N N . GLU B 1 37 ? -11.508 9.555 -26.797 1 78.5 37 GLU B N 1
ATOM 2660 C CA . GLU B 1 37 ? -12.844 9.93 -27.25 1 78.5 37 GLU B CA 1
ATOM 2661 C C . GLU B 1 37 ? -13.18 11.367 -26.859 1 78.5 37 GLU B C 1
ATOM 2663 O O . GLU B 1 37 ? -14.109 11.969 -27.406 1 78.5 37 GLU B O 1
ATOM 2668 N N . LEU B 1 38 ? -12.336 11.891 -26.031 1 79.94 38 LEU B N 1
ATOM 2669 C CA . LEU B 1 38 ? -12.617 13.234 -25.547 1 79.94 38 LEU B CA 1
ATOM 2670 C C . LEU B 1 38 ? -11.828 14.273 -26.344 1 79.94 38 LEU B C 1
ATOM 2672 O O . LEU B 1 38 ? -11.93 15.477 -26.062 1 79.94 38 LEU B O 1
ATOM 2676 N N . VAL B 1 39 ? -11.164 13.719 -27.312 1 83.81 39 VAL B N 1
ATOM 2677 C CA . VAL B 1 39 ? -10.453 14.664 -28.172 1 83.81 39 VAL B CA 1
ATOM 2678 C C . VAL B 1 39 ? -11.453 15.555 -28.906 1 83.81 39 VAL B C 1
ATOM 2680 O O . VAL B 1 39 ? -12.422 15.055 -29.484 1 83.81 39 VAL B O 1
ATOM 2683 N N . GLY B 1 40 ? -11.258 16.797 -28.844 1 84.44 40 GLY B N 1
ATOM 2684 C CA . GLY B 1 40 ? -12.156 17.734 -29.484 1 84.44 40 GLY B CA 1
ATOM 2685 C C . GLY B 1 40 ? -13.312 18.156 -28.609 1 84.44 40 GLY B C 1
ATOM 2686 O O . GLY B 1 40 ? -14.133 19 -29 1 84.44 40 GLY B O 1
ATOM 2687 N N . SER B 1 41 ? -13.398 17.594 -27.406 1 83.06 41 SER B N 1
ATOM 2688 C CA . SER B 1 41 ? -14.531 17.891 -26.531 1 83.06 41 SER B CA 1
ATOM 2689 C C . SER B 1 41 ? -14.219 19.047 -25.594 1 83.06 41 SER B C 1
ATOM 2691 O O . SER B 1 41 ? -14.859 19.203 -24.547 1 83.06 41 SER B O 1
ATOM 2693 N N . TRP B 1 42 ? -13.25 19.797 -25.875 1 88.81 42 TRP B N 1
ATOM 2694 C CA . TRP B 1 42 ? -12.906 20.938 -25.047 1 88.81 42 TRP B CA 1
ATOM 2695 C C . TRP B 1 42 ? -14.047 21.938 -25 1 88.81 42 TRP B C 1
ATOM 2697 O O . TRP B 1 42 ? -14.922 21.938 -25.859 1 88.81 42 TRP B O 1
ATOM 2707 N N . PRO B 1 43 ? -14.094 22.766 -23.938 1 85.69 43 PRO B N 1
ATOM 2708 C CA . PRO B 1 43 ? -15.156 23.766 -23.844 1 85.69 43 PRO B CA 1
ATOM 2709 C C . PRO B 1 43 ? -15.062 24.844 -24.922 1 85.69 43 PRO B C 1
ATOM 2711 O O . PRO B 1 43 ? -13.969 25.109 -25.438 1 85.69 43 PRO B O 1
ATOM 2714 N N . SER B 1 44 ? -16.219 25.328 -25.297 1 84.94 44 SER B N 1
ATOM 2715 C CA . SER B 1 44 ? -16.25 26.484 -26.203 1 84.94 44 SER B CA 1
ATOM 2716 C C . SER B 1 44 ? -15.516 27.672 -25.594 1 84.94 44 SER B C 1
ATOM 2718 O O . SER B 1 44 ? -15.25 27.703 -24.391 1 84.94 44 SER B O 1
ATOM 2720 N N . ARG B 1 45 ? -15.133 28.562 -26.516 1 84.19 45 ARG B N 1
ATOM 2721 C CA . ARG B 1 45 ? -14.453 29.766 -26.062 1 84.19 45 ARG B CA 1
ATOM 2722 C C . ARG B 1 45 ? -15.258 30.484 -24.984 1 84.19 45 ARG B C 1
ATOM 2724 O O . ARG B 1 45 ? -14.703 30.906 -23.953 1 84.19 45 ARG B O 1
ATOM 2731 N N . ALA B 1 46 ? -16.562 30.594 -25.141 1 81.88 46 ALA B N 1
ATOM 2732 C CA . ALA B 1 46 ? -17.422 31.234 -24.156 1 81.88 46 ALA B CA 1
ATOM 2733 C C . ALA B 1 46 ? -17.422 30.484 -22.844 1 81.88 46 ALA B C 1
ATOM 2735 O O . ALA B 1 46 ? -17.312 31.078 -21.766 1 81.88 46 ALA B O 1
ATOM 2736 N N . GLN B 1 47 ? -17.562 29.125 -22.891 1 84.31 47 GLN B N 1
ATOM 2737 C CA . GLN B 1 47 ? -17.594 28.297 -21.688 1 84.31 47 GLN B CA 1
ATOM 2738 C C . GLN B 1 47 ? -16.266 28.359 -20.953 1 84.31 47 GLN B C 1
ATOM 2740 O O . GLN B 1 47 ? -16.219 28.391 -19.719 1 84.31 47 GLN B O 1
ATOM 2745 N N . PHE B 1 48 ? -15.148 28.375 -21.688 1 89.25 48 PHE B N 1
ATOM 2746 C CA . PHE B 1 48 ? -13.812 28.453 -21.125 1 89.25 48 PHE B CA 1
ATOM 2747 C C . PHE B 1 48 ? -13.648 29.734 -20.312 1 89.25 48 PHE B C 1
ATOM 2749 O O . PHE B 1 48 ? -13.211 29.688 -19.156 1 89.25 48 PHE B O 1
ATOM 2756 N N . TYR B 1 49 ? -13.945 30.828 -20.859 1 83.88 49 TYR B N 1
ATOM 2757 C CA . TYR B 1 49 ? -13.758 32.094 -20.141 1 83.88 49 TYR B CA 1
ATOM 2758 C C . TYR B 1 49 ? -14.789 32.219 -19.031 1 83.88 49 TYR B C 1
ATOM 2760 O O . TYR B 1 49 ? -14.547 32.938 -18.047 1 83.88 49 TYR B O 1
ATOM 2768 N N . ARG B 1 50 ? -15.969 31.562 -19.109 1 82.25 50 ARG B N 1
ATOM 2769 C CA . ARG B 1 50 ? -16.906 31.469 -17.984 1 82.25 50 ARG B CA 1
ATOM 2770 C C . ARG B 1 50 ? -16.281 30.703 -16.812 1 82.25 50 ARG B C 1
ATOM 2772 O O . ARG B 1 50 ? -16.484 31.062 -15.656 1 82.25 50 ARG B O 1
ATOM 2779 N N . TRP B 1 51 ? -15.516 29.562 -17.219 1 84.5 51 TRP B N 1
ATOM 2780 C CA . TRP B 1 51 ? -14.789 28.812 -16.203 1 84.5 51 TRP B CA 1
ATOM 2781 C C . TRP B 1 51 ? -13.844 29.734 -15.422 1 84.5 51 TRP B C 1
ATOM 2783 O O . TRP B 1 51 ? -13.742 29.641 -14.195 1 84.5 51 TRP B O 1
ATOM 2793 N N . LEU B 1 52 ? -13.25 30.625 -16.109 1 82.5 52 LEU B N 1
ATOM 2794 C CA . LEU B 1 52 ? -12.203 31.453 -15.523 1 82.5 52 LEU B CA 1
ATOM 2795 C C . LEU B 1 52 ? -12.805 32.625 -14.773 1 82.5 52 LEU B C 1
ATOM 2797 O O . LEU B 1 52 ? -12.188 33.156 -13.836 1 82.5 52 LEU B O 1
ATOM 2801 N N . ALA B 1 53 ? -13.906 33.094 -15.094 1 76.12 53 ALA B N 1
ATOM 2802 C CA . ALA B 1 53 ? -14.531 34.281 -14.508 1 76.12 53 ALA B CA 1
ATOM 2803 C C . ALA B 1 53 ? -15.398 33.875 -13.305 1 76.12 53 ALA B C 1
ATOM 2805 O O . ALA B 1 53 ? -16.016 34.75 -12.68 1 76.12 53 ALA B O 1
ATOM 2806 N N . ARG B 1 54 ? -15.398 32.688 -12.781 1 68.12 54 ARG B N 1
ATOM 2807 C CA . ARG B 1 54 ? -16.172 32.25 -11.625 1 68.12 54 ARG B CA 1
ATOM 2808 C C . ARG B 1 54 ? -17.672 32.312 -11.922 1 68.12 54 ARG B C 1
ATOM 2810 O O . ARG B 1 54 ? -18.484 32.5 -11.008 1 68.12 54 ARG B O 1
ATOM 2817 N N . ASP B 1 55 ? -18.094 32.25 -13.078 1 64 55 ASP B N 1
ATOM 2818 C CA . ASP B 1 55 ? -19.516 32.344 -13.43 1 64 55 ASP B CA 1
ATOM 2819 C C . ASP B 1 55 ? -20.125 30.969 -13.617 1 64 55 ASP B C 1
ATOM 2821 O O . ASP B 1 55 ? -21.156 30.828 -14.289 1 64 55 ASP B O 1
ATOM 2825 N N . LEU B 1 56 ? -19.469 30.016 -13.234 1 65.12 56 LEU B N 1
ATOM 2826 C CA . LEU B 1 56 ? -20.016 28.672 -13.383 1 65.12 56 LEU B CA 1
ATOM 2827 C C . LEU B 1 56 ? -20.828 28.281 -12.148 1 65.12 56 LEU B C 1
ATOM 2829 O O . LEU B 1 56 ? -20.406 28.516 -11.016 1 65.12 56 LEU B O 1
ATOM 2833 N N . GLN B 1 57 ? -22.109 28.094 -12.352 1 64.44 57 GLN B N 1
ATOM 2834 C CA . GLN B 1 57 ? -22.922 27.5 -11.289 1 64.44 57 GLN B CA 1
ATOM 2835 C C . GLN B 1 57 ? -22.578 26.016 -11.102 1 64.44 57 GLN B C 1
ATOM 2837 O O . GLN B 1 57 ? -22.938 25.188 -11.93 1 64.44 57 GLN B O 1
ATOM 2842 N N . GLY B 1 58 ? -21.453 25.656 -10.227 1 71.31 58 GLY B N 1
ATOM 2843 C CA . GLY B 1 58 ? -21.031 24.281 -9.969 1 71.31 58 GLY B CA 1
ATOM 2844 C C . GLY B 1 58 ? -19.781 23.875 -10.742 1 71.31 58 GLY B C 1
ATOM 2845 O O . GLY B 1 58 ? -18.969 24.734 -11.102 1 71.31 58 GLY B O 1
ATOM 2846 N N . LEU B 1 59 ? -19.5 22.609 -10.977 1 78.62 59 LEU B N 1
ATOM 2847 C CA . LEU B 1 59 ? -18.344 22.094 -11.703 1 78.62 59 LEU B CA 1
ATOM 2848 C C . LEU B 1 59 ? -18.703 21.75 -13.141 1 78.62 59 LEU B C 1
ATOM 2850 O O . LEU B 1 59 ? -19.875 21.453 -13.445 1 78.62 59 LEU B O 1
ATOM 2854 N N . PRO B 1 60 ? -17.734 21.891 -14.039 1 80.25 60 PRO B N 1
ATOM 2855 C CA . PRO B 1 60 ? -18 21.438 -15.414 1 80.25 60 PRO B CA 1
ATOM 2856 C C . PRO B 1 60 ? -18.375 19.953 -15.477 1 80.25 60 PRO B C 1
ATOM 2858 O O . PRO B 1 60 ? -18.344 19.266 -14.461 1 80.25 60 PRO B O 1
ATOM 2861 N N . TYR B 1 61 ? -18.75 19.453 -16.656 1 77.44 61 TYR B N 1
ATOM 2862 C CA . TYR B 1 61 ? -19.078 18.062 -16.875 1 77.44 61 TYR B CA 1
ATOM 2863 C C . TYR B 1 61 ? -17.938 17.156 -16.438 1 77.44 61 TYR B C 1
ATOM 2865 O O . TYR B 1 61 ? -16.766 17.547 -16.484 1 77.44 61 TYR B O 1
ATOM 2873 N N . ALA B 1 62 ? -18.312 16.016 -16.062 1 74.62 62 ALA B N 1
ATOM 2874 C CA . ALA B 1 62 ? -17.391 15.039 -15.469 1 74.62 62 ALA B CA 1
ATOM 2875 C C . ALA B 1 62 ? -16.172 14.828 -16.359 1 74.62 62 ALA B C 1
ATOM 2877 O O . ALA B 1 62 ? -15.047 14.719 -15.867 1 74.62 62 ALA B O 1
ATOM 2878 N N . HIS B 1 63 ? -16.406 14.875 -17.641 1 77.38 63 HIS B N 1
ATOM 2879 C CA . HIS B 1 63 ? -15.281 14.617 -18.531 1 77.38 63 HIS B CA 1
ATOM 2880 C C . HIS B 1 63 ? -14.297 15.789 -18.531 1 77.38 63 HIS B C 1
ATOM 2882 O O . HIS B 1 63 ? -13.086 15.578 -18.656 1 77.38 63 HIS B O 1
ATOM 2888 N N . HIS B 1 64 ? -14.812 17 -18.312 1 83 64 HIS B N 1
ATOM 2889 C CA . HIS B 1 64 ? -13.93 18.172 -18.188 1 83 64 HIS B CA 1
ATOM 2890 C C . HIS B 1 64 ? -13.133 18.125 -16.891 1 83 64 HIS B C 1
ATOM 2892 O O . HIS B 1 64 ? -11.945 18.422 -16.875 1 83 64 HIS B O 1
ATOM 2898 N N . CYS B 1 65 ? -13.82 17.703 -15.898 1 80.5 65 CYS B N 1
ATOM 2899 C CA . CYS B 1 65 ? -13.148 17.625 -14.602 1 80.5 65 CYS B CA 1
ATOM 2900 C C . CYS B 1 65 ? -11.992 16.641 -14.656 1 80.5 65 CYS B C 1
ATOM 2902 O O . CYS B 1 65 ? -10.906 16.922 -14.133 1 80.5 65 CYS B O 1
ATOM 2904 N N . ARG B 1 66 ? -12.195 15.586 -15.406 1 77.38 66 ARG B N 1
ATOM 2905 C CA . ARG B 1 66 ? -11.148 14.578 -15.531 1 77.38 66 ARG B CA 1
ATOM 2906 C C . ARG B 1 66 ? -9.938 15.141 -16.266 1 77.38 66 ARG B C 1
ATOM 2908 O O . ARG B 1 66 ? -8.797 14.914 -15.859 1 77.38 66 ARG B O 1
ATOM 2915 N N . ILE B 1 67 ? -10.203 15.898 -17.281 1 81.75 67 ILE B N 1
ATOM 2916 C CA . ILE B 1 67 ? -9.125 16.438 -18.094 1 81.75 67 ILE B CA 1
ATOM 2917 C C . ILE B 1 67 ? -8.398 17.547 -17.312 1 81.75 67 ILE B C 1
ATOM 2919 O O . ILE B 1 67 ? -7.164 17.594 -17.312 1 81.75 67 ILE B O 1
ATOM 2923 N N . LEU B 1 68 ? -9.18 18.344 -16.609 1 83.25 68 LEU B N 1
ATOM 2924 C CA . LEU B 1 68 ? -8.578 19.438 -15.844 1 83.25 68 LEU B CA 1
ATOM 2925 C C . LEU B 1 68 ? -7.723 18.891 -14.703 1 83.25 68 LEU B C 1
ATOM 2927 O O . LEU B 1 68 ? -6.625 19.391 -14.453 1 83.25 68 LEU B O 1
ATOM 2931 N N . GLU B 1 69 ? -8.211 17.875 -14.195 1 78.69 69 GLU B N 1
ATOM 2932 C CA . GLU B 1 69 ? -7.453 17.266 -13.109 1 78.69 69 GLU B CA 1
ATOM 2933 C C . GLU B 1 69 ? -6.188 16.594 -13.633 1 78.69 69 GLU B C 1
ATOM 2935 O O . GLU B 1 69 ? -5.164 16.562 -12.945 1 78.69 69 GLU B O 1
ATOM 2940 N N . ALA B 1 70 ? -6.277 16.094 -14.805 1 75.94 70 ALA B N 1
ATOM 2941 C CA . ALA B 1 70 ? -5.094 15.539 -15.461 1 75.94 70 ALA B CA 1
ATOM 2942 C C . ALA B 1 70 ? -4.105 16.641 -15.828 1 75.94 70 ALA B C 1
ATOM 2944 O O . ALA B 1 70 ? -2.893 16.438 -15.797 1 75.94 70 ALA B O 1
ATOM 2945 N N . MET B 1 71 ? -4.652 17.797 -16.125 1 78.56 71 MET B N 1
ATOM 2946 C CA . MET B 1 71 ? -3.832 18.953 -16.516 1 78.56 71 MET B CA 1
ATOM 2947 C C . MET B 1 71 ? -3.068 19.5 -15.32 1 78.56 71 MET B C 1
ATOM 2949 O O . MET B 1 71 ? -1.941 19.984 -15.461 1 78.56 71 MET B O 1
ATOM 2953 N N . PHE B 1 72 ? -3.682 19.375 -14.281 1 77.38 72 PHE B N 1
ATOM 2954 C CA . PHE B 1 72 ? -3.088 19.891 -13.055 1 77.38 72 PHE B CA 1
ATOM 2955 C C . PHE B 1 72 ? -3.08 18.844 -11.961 1 77.38 72 PHE B C 1
ATOM 2957 O O . PHE B 1 72 ? -3.939 18.844 -11.078 1 77.38 72 PHE B O 1
ATOM 2964 N N . PRO B 1 73 ? -2.041 17.953 -12.109 1 67.81 73 PRO B N 1
ATOM 2965 C CA . PRO B 1 73 ? -1.98 16.875 -11.117 1 67.81 73 PRO B CA 1
ATOM 2966 C C . PRO B 1 73 ? -1.89 17.391 -9.688 1 67.81 73 PRO B C 1
ATOM 2968 O O . PRO B 1 73 ? -1.153 18.344 -9.414 1 67.81 73 PRO B O 1
ATOM 2971 N N . GLY B 1 74 ? -2.768 16.891 -8.836 1 62.25 74 GLY B N 1
ATOM 2972 C CA . GLY B 1 74 ? -2.793 17.328 -7.449 1 62.25 74 GLY B CA 1
ATOM 2973 C C . GLY B 1 74 ? -3.963 18.25 -7.137 1 62.25 74 GLY B C 1
ATOM 2974 O O . GLY B 1 74 ? -4.227 18.547 -5.973 1 62.25 74 GLY B O 1
ATOM 2975 N N . TRP B 1 75 ? -4.59 18.75 -8.203 1 68.75 75 TRP B N 1
ATOM 2976 C CA . TRP B 1 75 ? -5.758 19.625 -8.039 1 68.75 75 TRP B CA 1
ATOM 2977 C C . TRP B 1 75 ? -7.039 18.875 -8.391 1 68.75 75 TRP B C 1
ATOM 2979 O O . TRP B 1 75 ? -7.078 18.109 -9.367 1 68.75 75 TRP B O 1
ATOM 2989 N N . THR B 1 76 ? -7.984 18.969 -7.461 1 73.19 76 THR B N 1
ATOM 2990 C CA . THR B 1 76 ? -9.312 18.5 -7.84 1 73.19 76 THR B CA 1
ATOM 2991 C C . THR B 1 76 ? -10.055 19.578 -8.641 1 73.19 76 THR B C 1
ATOM 2993 O O . THR B 1 76 ? -9.711 20.75 -8.578 1 73.19 76 THR B O 1
ATOM 2996 N N . ALA B 1 77 ? -11.039 19.141 -9.344 1 76.94 77 ALA B N 1
ATOM 2997 C CA . ALA B 1 77 ? -11.852 20.078 -10.109 1 76.94 77 ALA B CA 1
ATOM 2998 C C . ALA B 1 77 ? -12.492 21.109 -9.195 1 76.94 77 ALA B C 1
ATOM 3000 O O . ALA B 1 77 ? -12.547 22.297 -9.531 1 76.94 77 ALA B O 1
ATOM 3001 N N . GLU B 1 78 ? -12.852 20.625 -8.078 1 72.94 78 GLU B N 1
ATOM 3002 C CA . GLU B 1 78 ? -13.469 21.547 -7.129 1 72.94 78 GLU B CA 1
ATOM 3003 C C . GLU B 1 78 ? -12.484 22.625 -6.691 1 72.94 78 GLU B C 1
ATOM 3005 O O . GLU B 1 78 ? -12.836 23.812 -6.598 1 72.94 78 GLU B O 1
ATOM 3010 N N . GLN B 1 79 ? -11.258 22.219 -6.504 1 72.06 79 GLN B N 1
ATOM 3011 C CA . GLN B 1 79 ? -10.219 23.172 -6.109 1 72.06 79 GLN B CA 1
ATOM 3012 C C . GLN B 1 79 ? -9.906 24.141 -7.238 1 72.06 79 GLN B C 1
ATOM 3014 O O . GLN B 1 79 ? -9.68 25.328 -6.992 1 72.06 79 GLN B O 1
ATOM 3019 N N . LEU B 1 80 ? -9.883 23.641 -8.281 1 80.88 80 LEU B N 1
ATOM 3020 C CA . LEU B 1 80 ? -9.531 24.438 -9.453 1 80.88 80 LEU B CA 1
ATOM 3021 C C . LEU B 1 80 ? -10.555 25.547 -9.672 1 80.88 80 LEU B C 1
ATOM 3023 O O . LEU B 1 80 ? -10.203 26.625 -10.164 1 80.88 80 LEU B O 1
ATOM 3027 N N . PHE B 1 81 ? -11.75 25.375 -9.195 1 80.94 81 PHE B N 1
ATOM 3028 C CA . PHE B 1 81 ? -12.789 26.359 -9.492 1 80.94 81 PHE B CA 1
ATOM 3029 C C . PHE B 1 81 ? -13.141 27.156 -8.242 1 80.94 81 PHE B C 1
ATOM 3031 O O . PHE B 1 81 ? -14.117 27.906 -8.234 1 80.94 81 PHE B O 1
ATOM 3038 N N . GLN B 1 82 ? -12.273 27.031 -7.281 1 73.12 82 GLN B N 1
ATOM 3039 C CA . GLN B 1 82 ? -12.406 27.859 -6.09 1 73.12 82 GLN B CA 1
ATOM 3040 C C . GLN B 1 82 ? -11.461 29.062 -6.148 1 73.12 82 GLN B C 1
ATOM 3042 O O . GLN B 1 82 ? -10.469 29.047 -6.887 1 73.12 82 GLN B O 1
ATOM 3047 N N . GLU B 1 83 ? -11.867 30.234 -5.496 1 64.44 83 GLU B N 1
ATOM 3048 C CA . GLU B 1 83 ? -11.062 31.453 -5.449 1 64.44 83 GLU B CA 1
ATOM 3049 C C . GLU B 1 83 ? -9.648 31.156 -4.941 1 64.44 83 GLU B C 1
ATOM 3051 O O . GLU B 1 83 ? -9.469 30.344 -4.027 1 64.44 83 GLU B O 1
ATOM 3056 N N . HIS B 1 84 ? -8.812 31.703 -5.867 1 58.78 84 HIS B N 1
ATOM 3057 C CA . HIS B 1 84 ? -7.422 31.609 -5.441 1 58.78 84 HIS B CA 1
ATOM 3058 C C . HIS B 1 84 ? -7.086 32.688 -4.414 1 58.78 84 HIS B C 1
ATOM 3060 O O . HIS B 1 84 ? -7.164 33.875 -4.707 1 58.78 84 HIS B O 1
ATOM 3066 N N . THR B 1 85 ? -7.367 32.688 -3.186 1 42.5 85 THR B N 1
ATOM 3067 C CA . THR B 1 85 ? -6.977 33.688 -2.215 1 42.5 85 THR B CA 1
ATOM 3068 C C . THR B 1 85 ? -5.465 33.906 -2.229 1 42.5 85 THR B C 1
ATOM 3070 O O . THR B 1 85 ? -4.703 32.969 -2.002 1 42.5 85 THR B O 1
ATOM 3073 N N . GLY B 1 86 ? -5.027 34.656 -3.146 1 36.22 86 GLY B N 1
ATOM 3074 C CA . GLY B 1 86 ? -3.646 35.094 -3.117 1 36.22 86 GLY B CA 1
ATOM 3075 C C . GLY B 1 86 ? -3.082 35.188 -1.713 1 36.22 86 GLY B C 1
ATOM 3076 O O . GLY B 1 86 ? -1.928 34.844 -1.473 1 36.22 86 GLY B O 1
ATOM 3077 N N . ASP B 1 87 ? -3.527 36.375 -0.873 1 30.75 87 ASP B N 1
ATOM 3078 C CA . ASP B 1 87 ? -3.098 36.875 0.423 1 30.75 87 ASP B CA 1
ATOM 3079 C C . ASP B 1 87 ? -3.432 35.906 1.543 1 30.75 87 ASP B C 1
ATOM 3081 O O . ASP B 1 87 ? -4.594 35.531 1.726 1 30.75 87 ASP B O 1
ATOM 3085 N N . ILE B 1 88 ? -2.545 35.125 2.008 1 27.8 88 ILE B N 1
ATOM 3086 C CA . ILE B 1 88 ? -2.545 34.812 3.438 1 27.8 88 ILE B CA 1
ATOM 3087 C C . ILE B 1 88 ? -3.045 36.062 4.207 1 27.8 88 ILE B C 1
ATOM 3089 O O . ILE B 1 88 ? -2.279 36.688 4.934 1 27.8 88 ILE B O 1
ATOM 3093 N N . ILE B 1 89 ? -3.559 37.031 3.645 1 25.31 89 ILE B N 1
ATOM 3094 C CA . ILE B 1 89 ? -3.852 38.281 4.324 1 25.31 89 ILE B CA 1
ATOM 3095 C C . ILE B 1 89 ? -4.805 38.031 5.492 1 25.31 89 ILE B C 1
ATOM 3097 O O . ILE B 1 89 ? -5.715 37.219 5.391 1 25.31 89 ILE B O 1
ATOM 3101 N N . LEU B 1 90 ? -4.508 38.781 6.695 1 25.06 90 LEU B N 1
ATOM 3102 C CA . LEU B 1 90 ? -5.016 39.125 8.016 1 25.06 90 LEU B CA 1
ATOM 3103 C C . LEU B 1 90 ? -6.457 39.594 7.938 1 25.06 90 LEU B C 1
ATOM 3105 O O . LEU B 1 90 ? -6.867 40.469 8.703 1 25.06 90 LEU B O 1
ATOM 3109 N N . GLY B 1 91 ? -7.125 39.469 6.98 1 23.69 91 GLY B N 1
ATOM 3110 C CA . GLY B 1 91 ? -8.359 40.25 6.98 1 23.69 91 GLY B CA 1
ATOM 3111 C C . GLY B 1 91 ? -9.164 40.094 8.258 1 23.69 91 GLY B C 1
ATOM 3112 O O . GLY B 1 91 ? -9 39.094 8.977 1 23.69 91 GLY B O 1
ATOM 3113 N N . SER B 1 92 ? -9.711 41.25 8.812 1 25.36 92 SER B N 1
ATOM 3114 C CA . SER B 1 92 ? -10.516 41.719 9.938 1 25.36 92 SER B CA 1
ATOM 3115 C C . SER B 1 92 ? -11.82 40.906 10.047 1 25.36 92 SER B C 1
ATOM 3117 O O . SER B 1 92 ? -12.812 41.438 10.562 1 25.36 92 SER B O 1
ATOM 3119 N N . GLY B 1 93 ? -12.086 39.938 9.391 1 23.94 93 GLY B N 1
ATOM 3120 C CA . GLY B 1 93 ? -13.477 39.562 9.477 1 23.94 93 GLY B CA 1
ATOM 3121 C C . GLY B 1 93 ? -13.969 39.406 10.906 1 23.94 93 GLY B C 1
ATOM 3122 O O . GLY B 1 93 ? -13.195 39.094 11.805 1 23.94 93 GLY B O 1
ATOM 3123 N N . ALA B 1 94 ? -15.047 40.125 11.281 1 24.52 94 ALA B N 1
ATOM 3124 C CA . ALA B 1 94 ? -15.93 40.156 12.445 1 24.52 94 ALA B CA 1
ATOM 3125 C C . ALA B 1 94 ? -16.219 38.719 12.945 1 24.52 94 ALA B C 1
ATOM 3127 O O . ALA B 1 94 ? -16.594 37.844 12.164 1 24.52 94 ALA B O 1
ATOM 3128 N N . LEU B 1 95 ? -15.711 38.344 14.156 1 24.11 95 LEU B N 1
ATOM 3129 C CA . LEU B 1 95 ? -15.828 37.25 15.078 1 24.11 95 LEU B CA 1
ATOM 3130 C C . LEU B 1 95 ? -17.281 36.781 15.227 1 24.11 95 LEU B C 1
ATOM 3132 O O . LEU B 1 95 ? -18.141 37.594 15.57 1 24.11 95 LEU B O 1
ATOM 3136 N N . PRO B 1 96 ? -17.875 36.031 14.375 1 24.22 96 PRO B N 1
ATOM 3137 C CA . PRO B 1 96 ? -19.219 35.719 14.867 1 24.22 96 PRO B CA 1
ATOM 3138 C C . PRO B 1 96 ? -19.266 35.438 16.375 1 24.22 96 PRO B C 1
ATOM 3140 O O . PRO B 1 96 ? -18.234 35.062 16.953 1 24.22 96 PRO B O 1
ATOM 3143 N N . THR B 1 97 ? -20.234 35.969 17.062 1 24.42 97 THR B N 1
ATOM 3144 C CA . THR B 1 97 ? -20.609 35.844 18.469 1 24.42 97 THR B CA 1
ATOM 3145 C C . THR B 1 97 ? -20.516 34.406 18.938 1 24.42 97 THR B C 1
ATOM 3147 O O . THR B 1 97 ? -20.641 33.469 18.141 1 24.42 97 THR B O 1
ATOM 3150 N N . ALA B 1 98 ? -20.094 34.156 20.234 1 25.2 98 ALA B N 1
ATOM 3151 C CA . ALA B 1 98 ? -19.766 33.062 21.156 1 25.2 98 ALA B CA 1
ATOM 3152 C C . ALA B 1 98 ? -20.875 32.031 21.188 1 25.2 98 ALA B C 1
ATOM 3154 O O . ALA B 1 98 ? -21.828 32.156 21.969 1 25.2 98 ALA B O 1
ATOM 3155 N N . ARG B 1 99 ? -21.578 31.625 20.094 1 24.53 99 ARG B N 1
ATOM 3156 C CA . ARG B 1 99 ? -22.609 30.719 20.594 1 24.53 99 ARG B CA 1
ATOM 3157 C C . ARG B 1 99 ? -21.984 29.594 21.422 1 24.53 99 ARG B C 1
ATOM 3159 O O . ARG B 1 99 ? -20.797 29.297 21.266 1 24.53 99 ARG B O 1
ATOM 3166 N N . ASP B 1 100 ? -22.766 28.906 22.312 1 26.55 100 ASP B N 1
ATOM 3167 C CA . ASP B 1 100 ? -22.641 27.969 23.422 1 26.55 100 ASP B CA 1
ATOM 3168 C C . ASP B 1 100 ? -21.844 26.734 23 1 26.55 100 ASP B C 1
ATOM 3170 O O . ASP B 1 100 ? -21.875 26.328 21.844 1 26.55 100 ASP B O 1
ATOM 3174 N N . ASN B 1 101 ? -20.766 26.406 23.734 1 27.11 101 ASN B N 1
ATOM 3175 C CA . ASN B 1 101 ? -19.719 25.422 23.906 1 27.11 101 ASN B CA 1
ATOM 3176 C C . ASN B 1 101 ? -20.25 24 23.703 1 27.11 101 ASN B C 1
ATOM 3178 O O . ASN B 1 101 ? -20.328 23.219 24.656 1 27.11 101 ASN B O 1
ATOM 3182 N N . VAL B 1 102 ? -21.484 23.766 23.156 1 27.14 102 VAL B N 1
ATOM 3183 C CA . VAL B 1 102 ? -21.812 22.344 23.328 1 27.14 102 VAL B CA 1
ATOM 3184 C C . VAL B 1 102 ? -20.734 21.484 22.672 1 27.14 102 VAL B C 1
ATOM 3186 O O . VAL B 1 102 ? -20.359 21.719 21.516 1 27.14 102 VAL B O 1
ATOM 3189 N N . VAL B 1 103 ? -19.781 21.062 23.453 1 27.77 103 VAL B N 1
ATOM 3190 C CA . VAL B 1 103 ? -18.781 20.031 23.188 1 27.77 103 VAL B CA 1
ATOM 3191 C C . VAL B 1 103 ? -19.375 18.953 22.281 1 27.77 103 VAL B C 1
ATOM 3193 O O . VAL B 1 103 ? -20.219 18.156 22.719 1 27.77 103 VAL B O 1
ATOM 3196 N N . HIS B 1 104 ? -19.953 19.297 21.125 1 27.39 104 HIS B N 1
ATOM 3197 C CA . HIS B 1 104 ? -20.406 18.172 20.344 1 27.39 104 HIS B CA 1
ATOM 3198 C C . HIS B 1 104 ? -19.312 17.109 20.188 1 27.39 104 HIS B C 1
ATOM 3200 O O . HIS B 1 104 ? -18.172 17.453 19.859 1 27.39 104 HIS B O 1
ATOM 3206 N N . SER B 1 105 ? -19.203 16.172 21.109 1 30.23 105 SER B N 1
ATOM 3207 C CA . SER B 1 105 ? -18.406 14.977 20.859 1 30.23 105 SER B CA 1
ATOM 3208 C C . SER B 1 105 ? -18.375 14.617 19.375 1 30.23 105 SER B C 1
ATOM 3210 O O . SER B 1 105 ? -19.375 14.766 18.688 1 30.23 105 SER B O 1
ATOM 3212 N N . PRO B 1 106 ? -17.297 14.906 18.828 1 31.7 106 PRO B N 1
ATOM 3213 C CA . PRO B 1 106 ? -17.312 14.516 17.406 1 31.7 106 PRO B CA 1
ATOM 3214 C C . PRO B 1 106 ? -18.188 13.297 17.141 1 31.7 106 PRO B C 1
ATOM 3216 O O . PRO B 1 106 ? -18.141 12.32 17.891 1 31.7 106 PRO B O 1
ATOM 3219 N N . LYS B 1 107 ? -19.516 13.531 16.922 1 31.89 107 LYS B N 1
ATOM 3220 C CA . LYS B 1 107 ? -20.406 12.438 16.516 1 31.89 107 LYS B CA 1
ATOM 3221 C C . LYS B 1 107 ? -19.641 11.398 15.695 1 31.89 107 LYS B C 1
ATOM 3223 O O . LYS B 1 107 ? -18.828 11.75 14.828 1 31.89 107 LYS B O 1
ATOM 3228 N N . PRO B 1 108 ? -19.547 10.203 16.25 1 33.59 108 PRO B N 1
ATOM 3229 C CA . PRO B 1 108 ? -18.969 9.148 15.406 1 33.59 108 PRO B CA 1
ATOM 3230 C C . PRO B 1 108 ? -19.391 9.273 13.945 1 33.59 108 PRO B C 1
ATOM 3232 O O . PRO B 1 108 ? -20.547 9.562 13.648 1 33.59 108 PRO B O 1
ATOM 3235 N N . VAL B 1 109 ? -18.578 9.922 13.211 1 34.09 109 VAL B N 1
ATOM 3236 C CA . VAL B 1 109 ? -18.859 9.852 11.781 1 34.09 109 VAL B CA 1
ATOM 3237 C C . VAL B 1 109 ? -19.641 8.578 11.461 1 34.09 109 VAL B C 1
ATOM 3239 O O . VAL B 1 109 ? -19.203 7.477 11.812 1 34.09 109 VAL B O 1
ATOM 3242 N N . MET B 1 110 ? -20.953 8.602 11.734 1 32.09 110 MET B N 1
ATOM 3243 C CA . MET B 1 110 ? -21.75 7.473 11.281 1 32.09 110 MET B CA 1
ATOM 3244 C C . MET B 1 110 ? -21.203 6.895 9.977 1 32.09 110 MET B C 1
ATOM 3246 O O . MET B 1 110 ? -20.797 7.645 9.086 1 32.09 110 MET B O 1
ATOM 3250 N N . PRO B 1 111 ? -20.75 5.723 9.938 1 34.56 111 PRO B N 1
ATOM 3251 C CA . PRO B 1 111 ? -20.406 5.094 8.664 1 34.56 111 PRO B CA 1
ATOM 3252 C C . PRO B 1 111 ? -21.375 5.477 7.535 1 34.56 111 PRO B C 1
ATOM 3254 O O . PRO B 1 111 ? -22.578 5.266 7.652 1 34.56 111 PRO B O 1
ATOM 3257 N N . SER B 1 112 ? -21.5 6.734 7.227 1 33.59 112 SER B N 1
ATOM 3258 C CA . SER B 1 112 ? -22.297 6.793 6.008 1 33.59 112 SER B CA 1
ATOM 3259 C C . SER B 1 112 ? -22.188 5.496 5.207 1 33.59 112 SER B C 1
ATOM 3261 O O . SER B 1 112 ? -21.203 4.758 5.355 1 33.59 112 SER B O 1
ATOM 3263 N N . SER B 1 113 ? -23.219 4.98 4.773 1 38.56 113 SER B N 1
ATOM 3264 C CA . SER B 1 113 ? -23.375 3.887 3.82 1 38.56 113 SER B CA 1
ATOM 3265 C C . SER B 1 113 ? -22.219 3.859 2.816 1 38.56 113 SER B C 1
ATOM 3267 O O . SER B 1 113 ? -22.312 3.211 1.773 1 38.56 113 SER B O 1
ATOM 3269 N N . GLN B 1 114 ? -21.281 4.836 2.834 1 52.53 114 GLN B N 1
ATOM 3270 C CA . GLN B 1 114 ? -20.281 4.82 1.779 1 52.53 114 GLN B CA 1
ATOM 3271 C C . GLN B 1 114 ? -19.453 3.541 1.831 1 52.53 114 GLN B C 1
ATOM 3273 O O . GLN B 1 114 ? -19.125 3.051 2.914 1 52.53 114 GLN B O 1
ATOM 3278 N N . GLY B 1 115 ? -19.484 2.822 0.838 1 79.12 115 GLY B N 1
ATOM 3279 C CA . GLY B 1 115 ? -19.266 1.417 0.537 1 79.12 115 GLY B CA 1
ATOM 3280 C C . GLY B 1 115 ? -17.828 0.981 0.736 1 79.12 115 GLY B C 1
ATOM 3281 O O . GLY B 1 115 ? -17.016 1.725 1.299 1 79.12 115 GLY B O 1
ATOM 3282 N N . MET B 1 116 ? -17.484 0.045 0.885 1 90.81 116 MET B N 1
ATOM 3283 C CA . MET B 1 116 ? -16.234 -0.691 1.055 1 90.81 116 MET B CA 1
ATOM 3284 C C . MET B 1 116 ? -15.539 -0.887 -0.285 1 90.81 116 MET B C 1
ATOM 3286 O O . MET B 1 116 ? -14.523 -1.584 -0.363 1 90.81 116 MET B O 1
ATOM 3290 N N . ALA B 1 117 ? -16.016 -0.138 -1.309 1 93.69 117 ALA B N 1
ATOM 3291 C CA . ALA B 1 117 ? -15.398 -0.12 -2.633 1 93.69 117 ALA B CA 1
ATOM 3292 C C . ALA B 1 117 ? -14.859 -1.499 -3.008 1 93.69 117 ALA B C 1
ATOM 3294 O O . ALA B 1 117 ? -13.695 -1.635 -3.391 1 93.69 117 ALA B O 1
ATOM 3295 N N . ASP B 1 118 ? -15.656 -2.518 -2.865 1 95.38 118 ASP B N 1
ATOM 3296 C CA . ASP B 1 118 ? -15.398 -3.887 -3.301 1 95.38 118 ASP B CA 1
ATOM 3297 C C . ASP B 1 118 ? -14.695 -4.688 -2.205 1 95.38 118 ASP B C 1
ATOM 3299 O O . ASP B 1 118 ? -14.562 -5.91 -2.316 1 95.38 118 ASP B O 1
ATOM 3303 N N . VAL B 1 119 ? -14.148 -3.98 -1.122 1 97.19 119 VAL B N 1
ATOM 3304 C CA . VAL B 1 119 ? -13.477 -4.715 -0.055 1 97.19 119 VAL B CA 1
ATOM 3305 C C . VAL B 1 119 ? -14.5 -5.504 0.754 1 97.19 119 VAL B C 1
ATOM 3307 O O . VAL B 1 119 ? -15.484 -4.941 1.243 1 97.19 119 VAL B O 1
ATOM 3310 N N . THR B 1 120 ? -14.211 -6.781 0.891 1 95.25 120 THR B N 1
ATOM 3311 C CA . THR B 1 120 ? -15.188 -7.621 1.571 1 95.25 120 THR B CA 1
ATOM 3312 C C . THR B 1 120 ? -14.609 -8.18 2.867 1 95.25 120 THR B C 1
ATOM 3314 O O . THR B 1 120 ? -15.359 -8.617 3.748 1 95.25 120 THR B O 1
ATOM 3317 N N . ALA B 1 121 ? -13.305 -8.211 2.955 1 95.38 121 ALA B N 1
ATOM 3318 C CA . ALA B 1 121 ? -12.664 -8.656 4.188 1 95.38 121 ALA B CA 1
ATOM 3319 C C . ALA B 1 121 ? -11.273 -8.031 4.336 1 95.38 121 ALA B C 1
ATOM 3321 O O . ALA B 1 121 ? -10.594 -7.766 3.342 1 95.38 121 ALA B O 1
ATOM 3322 N N . VAL B 1 122 ? -10.922 -7.738 5.562 1 97.44 122 VAL B N 1
ATOM 3323 C CA . VAL B 1 122 ? -9.586 -7.266 5.902 1 97.44 122 VAL B CA 1
ATOM 3324 C C . VAL B 1 122 ? -9.016 -8.102 7.047 1 97.44 122 VAL B C 1
ATOM 3326 O O . VAL B 1 122 ? -9.672 -8.273 8.078 1 97.44 122 VAL B O 1
ATOM 3329 N N . PHE B 1 123 ? -7.812 -8.602 6.812 1 95.19 123 PHE B N 1
ATOM 3330 C CA . PHE B 1 123 ? -7.121 -9.367 7.84 1 95.19 123 PHE B CA 1
ATOM 3331 C C . PHE B 1 123 ? -5.895 -8.625 8.344 1 95.19 123 PHE B C 1
ATOM 3333 O O . PHE B 1 123 ? -5.152 -8.031 7.551 1 95.19 123 PHE B O 1
ATOM 3340 N N . PRO B 1 124 ? -5.648 -8.664 9.617 1 92.69 124 PRO B N 1
ATOM 3341 C CA . PRO B 1 124 ? -4.539 -7.891 10.18 1 92.69 124 PRO B CA 1
ATOM 3342 C C . PRO B 1 124 ? -3.174 -8.477 9.828 1 92.69 124 PRO B C 1
ATOM 3344 O O . PRO B 1 124 ? -2.15 -7.801 9.961 1 92.69 124 PRO B O 1
ATOM 3347 N N . SER B 1 125 ? -3.223 -9.758 9.398 1 91.12 125 SER B N 1
ATOM 3348 C CA . SER B 1 125 ? -1.953 -10.398 9.062 1 91.12 125 SER B CA 1
ATOM 3349 C C . SER B 1 125 ? -2.135 -11.445 7.965 1 91.12 125 SER B C 1
ATOM 3351 O O . SER B 1 125 ? -3.24 -11.953 7.762 1 91.12 125 SER B O 1
ATOM 3353 N N . ARG B 1 126 ? -1.012 -11.766 7.324 1 91 126 ARG B N 1
ATOM 3354 C CA . ARG B 1 126 ? -1.024 -12.82 6.316 1 91 126 ARG B CA 1
ATOM 3355 C C . ARG B 1 126 ? -1.402 -14.164 6.934 1 91 126 ARG B C 1
ATOM 3357 O O . ARG B 1 126 ? -2.09 -14.969 6.305 1 91 126 ARG B O 1
ATOM 3364 N N . SER B 1 127 ? -0.983 -14.328 8.141 1 86.69 127 SER B N 1
ATOM 3365 C CA . SER B 1 127 ? -1.274 -15.578 8.828 1 86.69 127 SER B CA 1
ATOM 3366 C C . SER B 1 127 ? -2.77 -15.734 9.086 1 86.69 127 SER B C 1
ATOM 3368 O O . SER B 1 127 ? -3.338 -16.812 8.852 1 86.69 127 SER B O 1
ATOM 3370 N N . THR B 1 128 ? -3.404 -14.664 9.586 1 88.06 128 THR B N 1
ATOM 3371 C CA . THR B 1 128 ? -4.844 -14.703 9.82 1 88.06 128 THR B CA 1
ATOM 3372 C C . THR B 1 128 ? -5.598 -14.922 8.516 1 88.06 128 THR B C 1
ATOM 3374 O O . THR B 1 128 ? -6.57 -15.68 8.469 1 88.06 128 THR B O 1
ATOM 3377 N N . PHE B 1 129 ? -5.145 -14.367 7.512 1 94.5 129 PHE B N 1
ATOM 3378 C CA . PHE B 1 129 ? -5.734 -14.539 6.188 1 94.5 129 PHE B CA 1
ATOM 3379 C C . PHE B 1 129 ? -5.621 -15.984 5.727 1 94.5 129 PHE B C 1
ATOM 3381 O O . PHE B 1 129 ? -6.617 -16.594 5.324 1 94.5 129 PHE B O 1
ATOM 3388 N N . SER B 1 130 ? -4.434 -16.531 5.746 1 89.19 130 SER B N 1
ATOM 3389 C CA . SER B 1 130 ? -4.18 -17.875 5.25 1 89.19 130 SER B CA 1
ATOM 3390 C C . SER B 1 130 ? -4.988 -18.922 6.027 1 89.19 130 SER B C 1
ATOM 3392 O O . SER B 1 130 ? -5.371 -19.953 5.477 1 89.19 130 SER B O 1
ATOM 3394 N N . HIS B 1 131 ? -5.23 -18.609 7.246 1 87.5 131 HIS B N 1
ATOM 3395 C CA . HIS B 1 131 ? -6.043 -19.516 8.062 1 87.5 131 HIS B CA 1
ATOM 3396 C C . HIS B 1 131 ? -7.496 -19.516 7.59 1 87.5 131 HIS B C 1
ATOM 3398 O O . HIS B 1 131 ? -8.125 -20.578 7.527 1 87.5 131 HIS B O 1
ATOM 3404 N N . GLU B 1 132 ? -7.957 -18.375 7.242 1 88 132 GLU B N 1
ATOM 3405 C CA . GLU B 1 132 ? -9.359 -18.25 6.863 1 88 132 GLU B CA 1
ATOM 3406 C C . GLU B 1 132 ? -9.57 -18.594 5.395 1 88 132 GLU B C 1
ATOM 3408 O O . GLU B 1 132 ? -10.617 -19.125 5.02 1 88 132 GLU B O 1
ATOM 3413 N N . LEU B 1 133 ? -8.609 -18.219 4.609 1 91.81 133 LEU B N 1
ATOM 3414 C CA . LEU B 1 133 ? -8.688 -18.422 3.168 1 91.81 133 LEU B CA 1
ATOM 3415 C C . LEU B 1 133 ? -7.426 -19.109 2.648 1 91.81 133 LEU B C 1
ATOM 3417 O O . LEU B 1 133 ? -6.613 -18.469 1.965 1 91.81 133 LEU B O 1
ATOM 3421 N N . PRO B 1 134 ? -7.387 -20.391 2.869 1 90.62 134 PRO B N 1
ATOM 3422 C CA . PRO B 1 134 ? -6.219 -21.125 2.367 1 90.62 134 PRO B CA 1
ATOM 3423 C C . PRO B 1 134 ? -6.148 -21.141 0.842 1 90.62 134 PRO B C 1
ATOM 3425 O O . PRO B 1 134 ? -7.156 -20.906 0.171 1 90.62 134 PRO B O 1
ATOM 3428 N N . PRO B 1 135 ? -5.004 -21.469 0.272 1 93.75 135 PRO B N 1
ATOM 3429 C CA . PRO B 1 135 ? -4.793 -21.406 -1.176 1 93.75 135 PRO B CA 1
ATOM 3430 C C . PRO B 1 135 ? -5.785 -22.266 -1.958 1 93.75 135 PRO B C 1
ATOM 3432 O O . PRO B 1 135 ? -6.227 -21.859 -3.039 1 93.75 135 PRO B O 1
ATOM 3435 N N . HIS B 1 136 ? -6.219 -23.406 -1.433 1 92.19 136 HIS B N 1
ATOM 3436 C CA . HIS B 1 136 ? -7.152 -24.266 -2.139 1 92.19 136 HIS B CA 1
ATOM 3437 C C . HIS B 1 136 ? -8.492 -23.578 -2.357 1 92.19 136 HIS B C 1
ATOM 3439 O O . HIS B 1 136 ? -9.125 -23.766 -3.398 1 92.19 136 HIS B O 1
ATOM 3445 N N . LYS B 1 137 ? -8.867 -22.797 -1.322 1 92.25 137 LYS B N 1
ATOM 3446 C CA . LYS B 1 137 ? -10.125 -22.078 -1.443 1 92.25 137 LYS B CA 1
ATOM 3447 C C . LYS B 1 137 ? -10.023 -20.969 -2.482 1 92.25 137 LYS B C 1
ATOM 3449 O O . LYS B 1 137 ? -11.016 -20.594 -3.111 1 92.25 137 LYS B O 1
ATOM 3454 N N . LEU B 1 138 ? -8.844 -20.5 -2.725 1 96.06 138 LEU B N 1
ATOM 3455 C CA . LEU B 1 138 ? -8.633 -19.391 -3.646 1 96.06 138 LEU B CA 1
ATOM 3456 C C . LEU B 1 138 ? -8.438 -19.891 -5.07 1 96.06 138 LEU B C 1
ATOM 3458 O O . LEU B 1 138 ? -8.977 -19.328 -6.02 1 96.06 138 LEU B O 1
ATOM 3462 N N . PHE B 1 139 ? -7.758 -20.984 -5.242 1 97.56 139 PHE B N 1
ATOM 3463 C CA . PHE B 1 139 ? -7.215 -21.297 -6.559 1 97.56 139 PHE B CA 1
ATOM 3464 C C . PHE B 1 139 ? -7.977 -22.453 -7.203 1 97.56 139 PHE B C 1
ATOM 3466 O O . PHE B 1 139 ? -8.016 -22.562 -8.43 1 97.56 139 PHE B O 1
ATOM 3473 N N . ASP B 1 140 ? -8.547 -23.297 -6.348 1 95.19 140 ASP B N 1
ATOM 3474 C CA . ASP B 1 140 ? -9.203 -24.469 -6.934 1 95.19 140 ASP B CA 1
ATOM 3475 C C . ASP B 1 140 ? -10.305 -24.031 -7.902 1 95.19 140 ASP B C 1
ATOM 3477 O O . ASP B 1 140 ? -11.18 -23.234 -7.547 1 95.19 140 ASP B O 1
ATOM 3481 N N . GLY B 1 141 ? -10.203 -24.562 -9.133 1 94.69 141 GLY B N 1
ATOM 3482 C CA . GLY B 1 141 ? -11.242 -24.312 -10.117 1 94.69 141 GLY B CA 1
ATOM 3483 C C . GLY B 1 141 ? -11.102 -22.984 -10.82 1 94.69 141 GLY B C 1
ATOM 3484 O O . GLY B 1 141 ? -11.906 -22.641 -11.695 1 94.69 141 GLY B O 1
ATOM 3485 N N . ALA B 1 142 ? -10.133 -22.219 -10.484 1 97.94 142 ALA B N 1
ATOM 3486 C CA . ALA B 1 142 ? -9.914 -20.938 -11.141 1 97.94 142 ALA B CA 1
ATOM 3487 C C . ALA B 1 142 ? -9.594 -21.125 -12.617 1 97.94 142 ALA B C 1
ATOM 3489 O O . ALA B 1 142 ? -8.945 -22.109 -13 1 97.94 142 ALA B O 1
ATOM 3490 N N . LYS B 1 143 ? -10.047 -20.172 -13.43 1 98.38 143 LYS B N 1
ATOM 3491 C CA . LYS B 1 143 ? -9.742 -20.188 -14.859 1 98.38 143 LYS B CA 1
ATOM 3492 C C . LYS B 1 143 ? -8.508 -19.344 -15.164 1 98.38 143 LYS B C 1
ATOM 3494 O O . LYS B 1 143 ? -7.762 -19.641 -16.094 1 98.38 143 LYS B O 1
ATOM 3499 N N . ARG B 1 144 ? -8.367 -18.312 -14.438 1 98.69 144 ARG B N 1
ATOM 3500 C CA . ARG B 1 144 ? -7.234 -17.422 -14.609 1 98.69 144 ARG B CA 1
ATOM 3501 C C . ARG B 1 144 ? -6.711 -16.938 -13.258 1 98.69 144 ARG B C 1
ATOM 3503 O O . ARG B 1 144 ? -7.492 -16.516 -12.398 1 98.69 144 ARG B O 1
ATOM 3510 N N . ILE B 1 145 ? -5.43 -17 -13.086 1 98.75 145 ILE B N 1
ATOM 3511 C CA . ILE B 1 145 ? -4.754 -16.516 -11.891 1 98.75 145 ILE B CA 1
ATOM 3512 C C . ILE B 1 145 ? -3.592 -15.602 -12.289 1 98.75 145 ILE B C 1
ATOM 3514 O O . ILE B 1 145 ? -2.697 -16.016 -13.031 1 98.75 145 ILE B O 1
ATOM 3518 N N . GLY B 1 146 ? -3.629 -14.352 -11.914 1 98.75 146 GLY B N 1
ATOM 3519 C CA . GLY B 1 146 ? -2.518 -13.422 -12.062 1 98.75 146 GLY B CA 1
ATOM 3520 C C . GLY B 1 146 ? -1.933 -12.977 -10.734 1 98.75 146 GLY B C 1
ATOM 3521 O O . GLY B 1 146 ? -2.666 -12.562 -9.836 1 98.75 146 GLY B O 1
ATOM 3522 N N . MET B 1 147 ? -0.614 -13.094 -10.586 1 98.75 147 MET B N 1
ATOM 3523 C CA . MET B 1 147 ? 0.032 -12.719 -9.328 1 98.75 147 MET B CA 1
ATOM 3524 C C . MET B 1 147 ? 1.266 -11.859 -9.586 1 98.75 147 MET B C 1
ATOM 3526 O O . MET B 1 147 ? 2.027 -12.125 -10.516 1 98.75 147 MET B O 1
ATOM 3530 N N . VAL B 1 148 ? 1.435 -10.867 -8.742 1 98.69 148 VAL B N 1
ATOM 3531 C CA . VAL B 1 148 ? 2.662 -10.078 -8.742 1 98.69 148 VAL B CA 1
ATOM 3532 C C . VAL B 1 148 ? 3.135 -9.859 -7.305 1 98.69 148 VAL B C 1
ATOM 3534 O O . VAL B 1 148 ? 2.32 -9.672 -6.398 1 98.69 148 VAL B O 1
ATOM 3537 N N . GLY B 1 149 ? 4.383 -9.898 -7.066 1 98.25 149 GLY B N 1
ATOM 3538 C CA . GLY B 1 149 ? 4.98 -9.656 -5.762 1 98.25 149 GLY B CA 1
ATOM 3539 C C . GLY B 1 149 ? 6.465 -9.961 -5.723 1 98.25 149 GLY B C 1
ATOM 3540 O O . GLY B 1 149 ? 7.137 -9.945 -6.758 1 98.25 149 GLY B O 1
ATOM 3541 N N . LEU B 1 150 ? 6.926 -10.164 -4.539 1 97.31 150 LEU B N 1
ATOM 3542 C CA . LEU B 1 150 ? 8.344 -10.43 -4.352 1 97.31 150 LEU B CA 1
ATOM 3543 C C . LEU B 1 150 ? 8.688 -11.859 -4.773 1 97.31 150 LEU B C 1
ATOM 3545 O O . LEU B 1 150 ? 9.305 -12.07 -5.82 1 97.31 150 LEU B O 1
ATOM 3549 N N . SER B 1 151 ? 8.125 -12.852 -4.012 1 97.31 151 SER B N 1
ATOM 3550 C CA . SER B 1 151 ? 8.523 -14.234 -4.258 1 97.31 151 SER B CA 1
ATOM 3551 C C . SER B 1 151 ? 7.301 -15.133 -4.461 1 97.31 151 SER B C 1
ATOM 3553 O O . SER B 1 151 ? 7.434 -16.344 -4.66 1 97.31 151 SER B O 1
ATOM 3555 N N . LEU B 1 152 ? 6.125 -14.633 -4.418 1 98 152 LEU B N 1
ATOM 3556 C CA . LEU B 1 152 ? 4.859 -15.305 -4.695 1 98 152 LEU B CA 1
ATOM 3557 C C . LEU B 1 152 ? 4.75 -16.609 -3.908 1 98 152 LEU B C 1
ATOM 3559 O O . LEU B 1 152 ? 4.41 -17.656 -4.469 1 98 152 LEU B O 1
ATOM 3563 N N . ASN B 1 153 ? 5.023 -16.484 -2.623 1 93.94 153 ASN B N 1
ATOM 3564 C CA . ASN B 1 153 ? 5.051 -17.656 -1.741 1 93.94 153 ASN B CA 1
ATOM 3565 C C . ASN B 1 153 ? 3.682 -18.312 -1.646 1 93.94 153 ASN B C 1
ATOM 3567 O O . ASN B 1 153 ? 3.588 -19.531 -1.506 1 93.94 153 ASN B O 1
ATOM 3571 N N . LEU B 1 154 ? 2.635 -17.594 -1.727 1 94.5 154 LEU B N 1
ATOM 3572 C CA . LEU B 1 154 ? 1.282 -18.125 -1.622 1 94.5 154 LEU B CA 1
ATOM 3573 C C . LEU B 1 154 ? 1.06 -19.234 -2.639 1 94.5 154 LEU B C 1
ATOM 3575 O O . LEU B 1 154 ? 0.488 -20.281 -2.311 1 94.5 154 LEU B O 1
ATOM 3579 N N . LEU B 1 155 ? 1.515 -19.062 -3.807 1 96.81 155 LEU B N 1
ATOM 3580 C CA . LEU B 1 155 ? 1.355 -20.047 -4.871 1 96.81 155 LEU B CA 1
ATOM 3581 C C . LEU B 1 155 ? 2.457 -21.109 -4.805 1 96.81 155 LEU B C 1
ATOM 3583 O O . LEU B 1 155 ? 2.178 -22.312 -4.836 1 96.81 155 LEU B O 1
ATOM 3587 N N . CYS B 1 156 ? 3.713 -20.641 -4.629 1 95 156 CYS B N 1
ATOM 3588 C CA . CYS B 1 156 ? 4.871 -21.5 -4.832 1 95 156 CYS B CA 1
ATOM 3589 C C . CYS B 1 156 ? 5.121 -22.375 -3.605 1 95 156 CYS B C 1
ATOM 3591 O O . CYS B 1 156 ? 5.629 -23.484 -3.725 1 95 156 CYS B O 1
ATOM 3593 N N . GLN B 1 157 ? 4.762 -21.844 -2.453 1 89.44 157 GLN B N 1
ATOM 3594 C CA . GLN B 1 157 ? 5.105 -22.562 -1.232 1 89.44 157 GLN B CA 1
ATOM 3595 C C . GLN B 1 157 ? 3.855 -23.109 -0.554 1 89.44 157 GLN B C 1
ATOM 3597 O O . GLN B 1 157 ? 3.91 -24.156 0.104 1 89.44 157 GLN B O 1
ATOM 3602 N N . ASN B 1 158 ? 2.809 -22.469 -0.765 1 90 158 ASN B N 1
ATOM 3603 C CA . ASN B 1 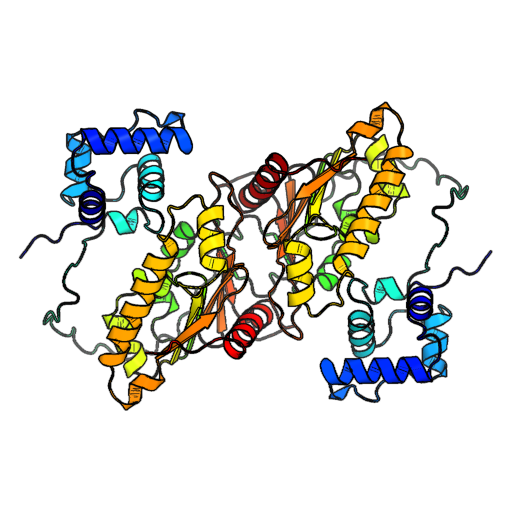158 ? 1.655 -22.812 0.054 1 90 158 ASN B CA 1
ATOM 3604 C C . ASN B 1 158 ? 0.621 -23.609 -0.746 1 90 158 ASN B C 1
ATOM 3606 O O . ASN B 1 158 ? -0.337 -24.125 -0.18 1 90 158 ASN B O 1
ATOM 3610 N N . TYR B 1 159 ? 0.741 -23.703 -2.041 1 93.81 159 TYR B N 1
ATOM 3611 C CA . TYR B 1 159 ? -0.125 -24.469 -2.926 1 93.81 159 TYR B CA 1
ATOM 3612 C C . TYR B 1 159 ? 0.624 -25.656 -3.525 1 93.81 159 TYR B C 1
ATOM 3614 O O . TYR B 1 159 ? 1.622 -25.484 -4.227 1 93.81 159 TYR B O 1
ATOM 3622 N N . PRO B 1 160 ? 0.184 -26.844 -3.256 1 91.69 160 PRO B N 1
ATOM 3623 C CA . PRO B 1 160 ? 0.95 -28.016 -3.689 1 91.69 160 PRO B CA 1
ATOM 3624 C C . PRO B 1 160 ? 1.107 -28.094 -5.207 1 91.69 160 PRO B C 1
ATOM 3626 O O . PRO B 1 160 ? 0.161 -27.797 -5.945 1 91.69 160 PRO B O 1
ATOM 3629 N N . ASP B 1 161 ? 2.232 -28.562 -5.68 1 94.38 161 ASP B N 1
ATOM 3630 C CA . ASP B 1 161 ? 2.6 -28.609 -7.094 1 94.38 161 ASP B CA 1
ATOM 3631 C C . ASP B 1 161 ? 1.607 -29.469 -7.883 1 94.38 161 ASP B C 1
ATOM 3633 O O . ASP B 1 161 ? 1.246 -29.125 -9.008 1 94.38 161 ASP B O 1
ATOM 3637 N N . ARG B 1 162 ? 1.203 -30.531 -7.281 1 94.69 162 ARG B N 1
ATOM 3638 C CA . ARG B 1 162 ? 0.307 -31.453 -7.98 1 94.69 162 ARG B CA 1
ATOM 3639 C C . ARG B 1 162 ? -0.993 -30.75 -8.367 1 94.69 162 ARG B C 1
ATOM 3641 O O . ARG B 1 162 ? -1.498 -30.938 -9.477 1 94.69 162 ARG B O 1
ATOM 3648 N N . PHE B 1 163 ? -1.502 -30 -7.465 1 95.75 163 PHE B N 1
ATOM 3649 C CA . PHE B 1 163 ? -2.744 -29.297 -7.742 1 95.75 163 PHE B CA 1
ATOM 3650 C C . PHE B 1 163 ? -2.527 -28.203 -8.797 1 95.75 163 PHE B C 1
ATOM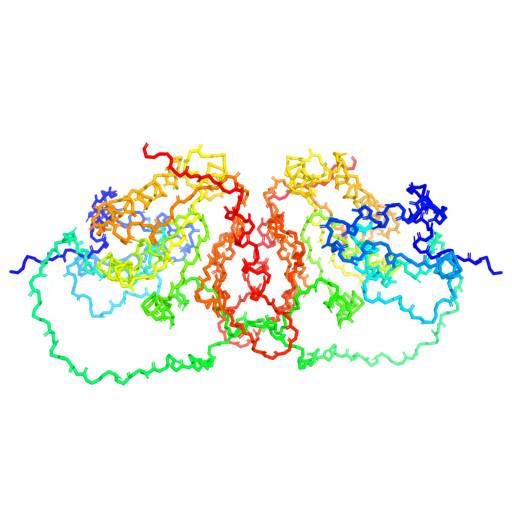 3652 O O . PHE B 1 163 ? -3.389 -27.984 -9.648 1 95.75 163 PHE B O 1
ATOM 3659 N N . LEU B 1 164 ? -1.404 -27.547 -8.719 1 97.81 164 LEU B N 1
ATOM 3660 C CA . LEU B 1 164 ? -1.085 -26.547 -9.727 1 97.81 164 LEU B CA 1
ATOM 3661 C C . LEU B 1 164 ? -0.961 -27.172 -11.109 1 97.81 164 LEU B C 1
ATOM 3663 O O . LEU B 1 164 ? -1.484 -26.641 -12.086 1 97.81 164 LEU B O 1
ATOM 3667 N N . LEU B 1 165 ? -0.325 -28.312 -11.156 1 97.62 165 LEU B N 1
ATOM 3668 C CA . LEU B 1 165 ? -0.2 -29.031 -12.414 1 97.62 165 LEU B CA 1
ATOM 3669 C C . LEU B 1 165 ? -1.573 -29.391 -12.977 1 97.62 165 LEU B C 1
ATOM 3671 O O . LEU B 1 165 ? -1.825 -29.203 -14.172 1 97.62 165 LEU B O 1
ATOM 3675 N N . ASP B 1 166 ? -2.396 -29.859 -12.094 1 97.38 166 ASP B N 1
ATOM 3676 C CA . ASP B 1 166 ? -3.744 -30.234 -12.508 1 97.38 166 ASP B CA 1
ATOM 3677 C C . ASP B 1 166 ? -4.504 -29.031 -13.055 1 97.38 166 ASP B C 1
ATOM 3679 O O . ASP B 1 166 ? -5.195 -29.141 -14.078 1 97.38 166 ASP B O 1
ATOM 3683 N N . LEU B 1 167 ? -4.414 -27.922 -12.391 1 97.75 167 LEU B N 1
ATOM 3684 C CA . LEU B 1 167 ? -5.055 -26.688 -12.844 1 97.75 167 LEU B CA 1
ATOM 3685 C C . LEU B 1 167 ? -4.566 -26.297 -14.234 1 97.75 167 LEU B C 1
ATOM 3687 O O . LEU B 1 167 ? -5.371 -26.016 -15.125 1 97.75 167 LEU B O 1
ATOM 3691 N N . LEU B 1 168 ? -3.328 -26.344 -14.414 1 98.38 168 LEU B N 1
ATOM 3692 C CA . LEU B 1 168 ? -2.717 -25.938 -15.68 1 98.38 168 LEU B CA 1
ATOM 3693 C C . LEU B 1 168 ? -3.123 -26.891 -16.797 1 98.38 168 LEU B C 1
ATOM 3695 O O . LEU B 1 168 ? -3.432 -26.453 -17.906 1 98.38 168 LEU B O 1
ATOM 3699 N N . GLU B 1 169 ? -3.164 -28.156 -16.547 1 98.25 169 GLU B N 1
ATOM 3700 C CA . GLU B 1 169 ? -3.547 -29.172 -17.531 1 98.25 169 GLU B CA 1
ATOM 3701 C C . GLU B 1 169 ? -5.023 -29.047 -17.891 1 98.25 169 GLU B C 1
ATOM 3703 O O . GLU B 1 169 ? -5.418 -29.375 -19.016 1 98.25 169 GLU B O 1
ATOM 3708 N N . SER B 1 170 ? -5.773 -28.562 -16.938 1 97.5 170 SER B N 1
ATOM 3709 C CA . SER B 1 170 ? -7.207 -28.422 -17.172 1 97.5 170 SER B CA 1
ATOM 3710 C C . SER B 1 170 ? -7.523 -27.141 -17.922 1 97.5 170 SER B C 1
ATOM 3712 O O . SER B 1 170 ? -8.68 -26.859 -18.234 1 97.5 170 SER B O 1
ATOM 3714 N N . GLY B 1 171 ? -6.52 -26.281 -18.125 1 98 171 GLY B N 1
ATOM 3715 C CA . GLY B 1 171 ? -6.715 -25.125 -18.984 1 98 171 GLY B CA 1
ATOM 3716 C C . GLY B 1 171 ? -6.59 -23.797 -18.234 1 98 171 GLY B C 1
ATOM 3717 O O . GLY B 1 171 ? -6.703 -22.734 -18.844 1 98 171 GLY B O 1
ATOM 3718 N N . THR B 1 172 ? -6.402 -23.844 -16.922 1 98.56 172 THR B N 1
ATOM 3719 C CA . THR B 1 172 ? -6.215 -22.625 -16.156 1 98.56 172 THR B CA 1
ATOM 3720 C C . THR B 1 172 ? -4.957 -21.891 -16.594 1 98.56 172 THR B C 1
ATOM 3722 O O . THR B 1 172 ? -3.904 -22.5 -16.781 1 98.56 172 THR B O 1
ATOM 3725 N N . VAL B 1 173 ? -5.094 -20.578 -16.844 1 98.69 173 VAL B N 1
ATOM 3726 C CA . VAL B 1 173 ? -3.934 -19.75 -17.172 1 98.69 173 VAL B CA 1
ATOM 3727 C C . VAL B 1 173 ? -3.387 -19.094 -15.906 1 98.69 173 VAL B C 1
ATOM 3729 O O . VAL B 1 173 ? -4.129 -18.453 -15.164 1 98.69 173 VAL B O 1
ATOM 3732 N N . VAL B 1 174 ? -2.104 -19.281 -15.664 1 98.69 174 VAL B N 1
ATOM 3733 C CA . VAL B 1 174 ? -1.442 -18.734 -14.484 1 98.69 174 VAL B CA 1
ATOM 3734 C C . VAL B 1 174 ? -0.302 -17.812 -14.914 1 98.69 174 VAL B C 1
ATOM 3736 O O . VAL B 1 174 ? 0.618 -18.25 -15.617 1 98.69 174 VAL B O 1
ATOM 3739 N N . GLN B 1 175 ? -0.408 -16.547 -14.516 1 98.69 175 GLN B N 1
ATOM 3740 C CA . GLN B 1 175 ? 0.62 -15.547 -14.766 1 98.69 175 GLN B CA 1
ATOM 3741 C C . GLN B 1 175 ? 1.334 -15.156 -13.477 1 98.69 175 GLN B C 1
ATOM 3743 O O . GLN B 1 175 ? 0.705 -14.664 -12.539 1 98.69 175 GLN B O 1
ATOM 3748 N N . CYS B 1 176 ? 2.631 -15.352 -13.445 1 98.75 176 CYS B N 1
ATOM 3749 C CA . CYS B 1 176 ? 3.436 -15.062 -12.258 1 98.75 176 CYS B CA 1
ATOM 3750 C C . CYS B 1 176 ? 4.465 -13.977 -12.547 1 98.75 176 CYS B C 1
ATOM 3752 O O . CYS B 1 176 ? 5.352 -14.164 -13.391 1 98.75 176 CYS B O 1
ATOM 3754 N N . LEU B 1 177 ? 4.344 -12.898 -11.859 1 98.75 177 LEU B N 1
ATOM 3755 C CA . LEU B 1 177 ? 5.273 -11.781 -11.992 1 98.75 177 LEU B CA 1
ATOM 3756 C C . LEU B 1 177 ? 6.113 -11.625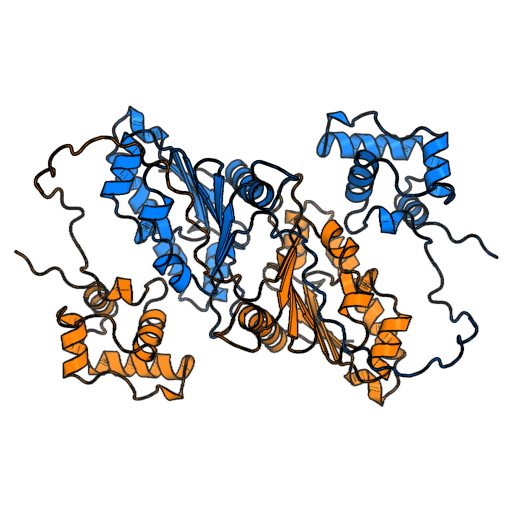 -10.734 1 98.75 177 LEU B C 1
ATOM 3758 O O . LEU B 1 177 ? 5.625 -11.117 -9.719 1 98.75 177 LEU B O 1
ATOM 3762 N N . PHE B 1 178 ? 7.426 -12.039 -10.82 1 98.75 178 PHE B N 1
ATOM 3763 C CA . PHE B 1 178 ? 8.352 -12.031 -9.695 1 98.75 178 PHE B CA 1
ATOM 3764 C C . PHE B 1 178 ? 9.211 -10.773 -9.703 1 98.75 178 PHE B C 1
ATOM 3766 O O . PHE B 1 178 ? 9.57 -10.266 -10.773 1 98.75 178 PHE B O 1
ATOM 3773 N N . LEU B 1 179 ? 9.484 -10.289 -8.516 1 98.5 179 LEU B N 1
ATOM 3774 C CA . LEU B 1 179 ? 10.586 -9.328 -8.461 1 98.5 179 LEU B CA 1
ATOM 3775 C C . LEU B 1 179 ? 11.883 -9.953 -8.969 1 98.5 179 LEU B C 1
ATOM 3777 O O . LEU B 1 179 ? 12.227 -11.07 -8.578 1 98.5 179 LEU B O 1
ATOM 3781 N N . ASP B 1 180 ? 12.547 -9.258 -9.836 1 98.25 180 ASP B N 1
ATOM 3782 C CA . ASP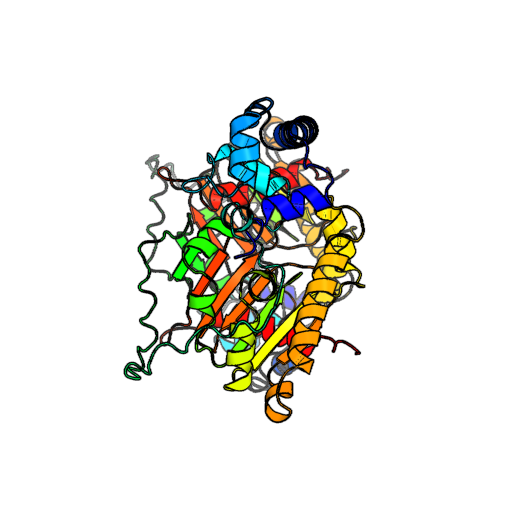 B 1 180 ? 13.758 -9.781 -10.461 1 98.25 180 ASP B CA 1
ATOM 3783 C C . ASP B 1 180 ? 14.812 -10.125 -9.414 1 98.25 180 ASP B C 1
ATOM 3785 O O . ASP B 1 180 ? 15.328 -9.242 -8.727 1 98.25 180 ASP B O 1
ATOM 3789 N N . PRO B 1 181 ? 15.164 -11.383 -9.328 1 97.56 181 PRO B N 1
ATOM 3790 C CA . PRO B 1 181 ? 16.125 -11.789 -8.297 1 97.56 181 PRO B CA 1
ATOM 3791 C C . PRO B 1 181 ? 17.531 -11.242 -8.555 1 97.56 181 PRO B C 1
ATOM 3793 O O . PRO B 1 181 ? 18.391 -11.32 -7.676 1 97.56 181 PRO B O 1
ATOM 3796 N N . SER B 1 182 ? 17.781 -10.688 -9.68 1 97.12 182 SER B N 1
ATOM 3797 C CA . SER B 1 182 ? 19.062 -10.078 -10.008 1 97.12 182 SER B CA 1
ATOM 3798 C C . SER B 1 182 ? 18.953 -8.562 -10.117 1 97.12 182 SER B C 1
ATOM 3800 O O . SER B 1 182 ? 19.875 -7.898 -10.602 1 97.12 182 SER B O 1
ATOM 3802 N N . GLY B 1 183 ? 17.797 -8.117 -9.734 1 97.25 183 GLY B N 1
ATOM 3803 C CA . GLY B 1 183 ? 17.516 -6.707 -9.938 1 97.25 183 GLY B CA 1
ATOM 3804 C C . GLY B 1 183 ? 17.938 -5.836 -8.773 1 97.25 183 GLY B C 1
ATOM 3805 O O . GLY B 1 183 ? 18.453 -6.34 -7.773 1 97.25 183 GLY B O 1
ATOM 3806 N N . ARG B 1 184 ? 17.734 -4.562 -8.961 1 96.06 184 ARG B N 1
ATOM 3807 C CA . ARG B 1 184 ? 18.109 -3.543 -7.988 1 96.06 184 ARG B CA 1
ATOM 3808 C C . ARG B 1 184 ? 17.203 -3.576 -6.773 1 96.06 184 ARG B C 1
ATOM 3810 O O . ARG B 1 184 ? 17.656 -3.451 -5.637 1 96.06 184 ARG B O 1
ATOM 3817 N N . TYR B 1 185 ? 16.016 -3.783 -6.977 1 96.81 185 TYR B N 1
ATOM 3818 C CA . TYR B 1 185 ? 15.023 -3.525 -5.934 1 96.81 185 TYR B CA 1
ATOM 3819 C C . TYR B 1 185 ? 14.945 -4.691 -4.957 1 96.81 185 TYR B C 1
ATOM 3821 O O . TYR B 1 185 ? 14.562 -4.516 -3.797 1 96.81 185 TYR B O 1
ATOM 3829 N N . ILE B 1 186 ? 15.312 -5.883 -5.387 1 97.19 186 ILE B N 1
ATOM 3830 C CA . ILE B 1 186 ? 15.328 -6.988 -4.434 1 97.19 186 ILE B CA 1
ATOM 3831 C C . ILE B 1 186 ? 16.484 -6.793 -3.443 1 97.19 186 ILE B C 1
ATOM 3833 O O . ILE B 1 186 ? 16.359 -7.133 -2.264 1 97.19 186 ILE B O 1
ATOM 3837 N N . LYS B 1 187 ? 17.562 -6.234 -3.934 1 96.31 187 LYS B N 1
ATOM 3838 C CA . LYS B 1 187 ? 18.688 -5.918 -3.053 1 96.31 187 LYS B CA 1
ATOM 3839 C C . LYS B 1 187 ? 18.312 -4.828 -2.055 1 96.31 187 LYS B C 1
ATOM 3841 O O . LYS B 1 187 ? 18.672 -4.895 -0.882 1 96.31 187 LYS B O 1
ATOM 3846 N N . GLU B 1 188 ? 17.562 -3.939 -2.531 1 94.88 188 GLU B N 1
ATOM 3847 C CA . GLU B 1 188 ? 17.094 -2.873 -1.654 1 94.88 188 GLU B CA 1
ATOM 3848 C C . GLU B 1 188 ? 16.172 -3.42 -0.566 1 94.88 188 GLU B C 1
ATOM 3850 O O . GLU B 1 188 ? 16.25 -3.004 0.591 1 94.88 188 GLU B O 1
ATOM 3855 N N . ARG B 1 189 ? 15.32 -4.285 -0.976 1 95 189 ARG B N 1
ATOM 3856 C CA . ARG B 1 189 ? 14.391 -4.875 -0.017 1 95 189 ARG B CA 1
ATOM 3857 C C . ARG B 1 189 ? 15.125 -5.703 1.025 1 95 189 ARG B C 1
ATOM 3859 O O . ARG B 1 189 ? 14.758 -5.707 2.201 1 95 189 ARG B O 1
ATOM 3866 N N . GLU B 1 190 ? 16.156 -6.375 0.595 1 92.38 190 GLU B N 1
ATOM 3867 C CA . GLU B 1 190 ? 16.984 -7.129 1.528 1 92.38 190 GLU B CA 1
ATOM 3868 C C . GLU B 1 190 ? 17.594 -6.211 2.584 1 92.38 190 GLU B C 1
ATOM 3870 O O . GLU B 1 190 ? 17.594 -6.535 3.773 1 92.38 190 GLU B O 1
ATOM 3875 N N . ARG B 1 191 ? 18.047 -5.121 2.16 1 92.31 191 ARG B N 1
ATOM 3876 C CA . ARG B 1 191 ? 18.641 -4.156 3.082 1 92.31 191 ARG B CA 1
ATOM 3877 C C . ARG B 1 191 ? 17.578 -3.572 4.016 1 92.31 191 ARG B C 1
ATOM 3879 O O . ARG B 1 191 ? 17.828 -3.43 5.219 1 92.31 191 ARG B O 1
ATOM 3886 N N . GLU B 1 192 ? 16.453 -3.291 3.449 1 90.94 192 GLU B N 1
ATOM 3887 C CA . GLU B 1 192 ? 15.359 -2.705 4.227 1 90.94 192 GLU B CA 1
ATOM 3888 C C . GLU B 1 192 ? 14.93 -3.631 5.359 1 90.94 192 GLU B C 1
ATOM 3890 O O . GLU B 1 192 ? 14.633 -3.174 6.465 1 90.94 192 GLU B O 1
ATOM 3895 N N . GLU B 1 193 ? 14.883 -4.895 5.098 1 87.44 193 GLU B N 1
ATOM 3896 C CA . GLU B 1 193 ? 14.398 -5.867 6.07 1 87.44 193 GLU B CA 1
ATOM 3897 C C . GLU B 1 193 ? 15.555 -6.461 6.875 1 87.44 193 GLU B C 1
ATOM 3899 O O . GLU B 1 193 ? 15.359 -7.41 7.641 1 87.44 193 GLU B O 1
ATOM 3904 N N . SER B 1 194 ? 16.734 -5.965 6.672 1 86.06 194 SER B N 1
ATOM 3905 C CA . SER B 1 194 ? 17.922 -6.391 7.391 1 86.06 194 SER B CA 1
ATOM 3906 C C . SER B 1 194 ? 18.172 -7.883 7.203 1 86.06 194 SER B C 1
ATOM 3908 O O . SER B 1 194 ? 18.5 -8.586 8.164 1 86.06 194 SER B O 1
ATOM 3910 N N . HIS B 1 195 ? 17.891 -8.289 5.992 1 82.12 195 HIS B N 1
ATOM 3911 C CA . HIS B 1 195 ? 18.281 -9.641 5.605 1 82.12 195 HIS B CA 1
ATOM 3912 C C . HIS B 1 195 ? 19.734 -9.695 5.184 1 82.12 195 HIS B C 1
ATOM 3914 O O . HIS B 1 195 ? 20.297 -8.688 4.734 1 82.12 195 HIS B O 1
ATOM 3920 N N . LEU B 1 196 ? 20.266 -10.922 5.383 1 84.44 196 LEU B N 1
ATOM 3921 C CA . LEU B 1 196 ? 21.547 -11.156 4.75 1 84.44 196 LEU B CA 1
ATOM 3922 C C . LEU B 1 196 ? 21.438 -11.023 3.234 1 84.44 196 LEU B C 1
ATOM 3924 O O . LEU B 1 196 ? 20.422 -11.375 2.646 1 84.44 196 LEU B O 1
ATOM 3928 N N . GLU B 1 197 ? 22.562 -10.586 2.734 1 88.31 197 GLU B N 1
ATOM 3929 C CA . GLU B 1 197 ? 22.594 -10.375 1.29 1 88.31 197 GLU B CA 1
ATOM 3930 C C . GLU B 1 197 ? 22.328 -11.672 0.535 1 88.31 197 GLU B C 1
ATOM 3932 O O . GLU B 1 197 ? 22.891 -12.711 0.855 1 88.31 197 GLU B O 1
ATOM 3937 N N . GLY B 1 198 ? 21.328 -11.555 -0.377 1 89.81 198 GLY B N 1
ATOM 3938 C CA . GLY B 1 198 ? 21.109 -12.68 -1.268 1 89.81 198 GLY B CA 1
ATOM 3939 C C . GLY B 1 198 ? 19.984 -13.586 -0.804 1 89.81 198 GLY B C 1
ATOM 3940 O O . GLY B 1 198 ? 19.516 -14.453 -1.556 1 89.81 198 GLY B O 1
ATOM 3941 N N . VAL B 1 199 ? 19.5 -13.398 0.374 1 88.69 199 VAL B N 1
ATOM 3942 C CA . VAL B 1 199 ? 18.5 -14.305 0.925 1 88.69 199 VAL B CA 1
ATOM 3943 C C . VAL B 1 199 ? 17.219 -14.211 0.108 1 88.69 199 VAL B C 1
ATOM 3945 O O . VAL B 1 199 ? 16.688 -15.227 -0.348 1 88.69 199 VAL B O 1
ATOM 3948 N N . LEU B 1 200 ? 16.719 -13.016 -0.102 1 93.88 200 LEU B N 1
ATOM 3949 C CA . LEU B 1 200 ? 15.484 -12.844 -0.856 1 93.88 200 LEU B CA 1
ATOM 3950 C C . LEU B 1 200 ? 15.672 -13.234 -2.316 1 93.88 200 LEU B C 1
ATOM 3952 O O . LEU B 1 200 ? 14.789 -13.844 -2.924 1 93.88 200 LEU B O 1
ATOM 3956 N N . SER B 1 201 ? 16.797 -12.898 -2.801 1 95.69 201 SER B N 1
ATOM 3957 C CA . SER B 1 201 ? 17.125 -13.266 -4.172 1 95.69 201 SER B CA 1
ATOM 3958 C C . SER B 1 201 ? 17.109 -14.781 -4.363 1 95.69 201 SER B C 1
ATOM 3960 O O . SER B 1 201 ? 16.516 -15.281 -5.324 1 95.69 201 SER B O 1
ATOM 3962 N N . THR B 1 202 ? 17.734 -15.438 -3.455 1 94 202 THR B N 1
ATOM 3963 C CA . THR B 1 202 ? 17.812 -16.891 -3.529 1 94 202 THR B CA 1
ATOM 3964 C C . THR B 1 202 ? 16.438 -17.531 -3.416 1 94 202 THR B C 1
ATOM 3966 O O . THR B 1 202 ? 16.078 -18.406 -4.203 1 94 202 THR B O 1
ATOM 3969 N N . LEU B 1 203 ? 15.672 -17.047 -2.488 1 91.75 203 LEU B N 1
ATOM 3970 C CA . LEU B 1 203 ? 14.32 -17.562 -2.305 1 91.75 203 LEU B CA 1
ATOM 3971 C C . LEU B 1 203 ? 13.484 -17.359 -3.561 1 91.75 203 LEU B C 1
ATOM 3973 O O . LEU B 1 203 ? 12.758 -18.266 -3.986 1 91.75 203 LEU B O 1
ATOM 3977 N N . THR B 1 204 ? 13.523 -16.203 -4.105 1 97.06 204 THR B N 1
ATOM 3978 C CA . THR B 1 204 ? 12.766 -15.883 -5.309 1 97.06 204 THR B CA 1
ATOM 3979 C C . THR B 1 204 ? 13.219 -16.75 -6.484 1 97.06 204 THR B C 1
ATOM 3981 O O . THR B 1 204 ? 12.391 -17.266 -7.23 1 97.06 204 THR B O 1
ATOM 3984 N N . ARG B 1 205 ? 14.523 -16.953 -6.613 1 96.5 205 ARG B N 1
ATOM 3985 C CA . ARG B 1 205 ? 15.062 -17.797 -7.668 1 96.5 205 ARG B CA 1
ATOM 3986 C C . ARG B 1 205 ? 14.562 -19.234 -7.516 1 96.5 205 ARG B C 1
ATOM 3988 O O . ARG B 1 205 ? 14.234 -19.891 -8.508 1 96.5 205 ARG B O 1
ATOM 3995 N N . LEU B 1 206 ? 14.578 -19.703 -6.332 1 93.69 206 LEU B N 1
ATOM 3996 C CA . LEU B 1 206 ? 14.102 -21.047 -6.07 1 93.69 206 LEU B CA 1
ATOM 3997 C C . LEU B 1 206 ? 12.648 -21.203 -6.492 1 93.69 206 LEU B C 1
ATOM 3999 O O . LEU B 1 206 ? 12.281 -22.219 -7.105 1 93.69 206 LEU B O 1
ATOM 4003 N N . ASN B 1 207 ? 11.812 -20.219 -6.172 1 96.75 207 ASN B N 1
ATOM 4004 C CA . ASN B 1 207 ? 10.406 -20.266 -6.551 1 96.75 207 ASN B CA 1
ATOM 4005 C C . ASN B 1 207 ? 10.234 -20.25 -8.07 1 96.75 207 ASN B C 1
ATOM 4007 O O . ASN B 1 207 ? 9.422 -20.984 -8.617 1 96.75 207 ASN B O 1
ATOM 4011 N N . ILE B 1 208 ? 11.031 -19.422 -8.695 1 97.69 208 ILE B N 1
ATOM 4012 C CA . ILE B 1 208 ? 10.984 -19.344 -10.148 1 97.69 208 ILE B CA 1
ATOM 4013 C C . ILE B 1 208 ? 11.383 -20.703 -10.742 1 97.69 208 ILE B C 1
ATOM 4015 O O . ILE B 1 208 ? 10.719 -21.203 -11.648 1 97.69 208 ILE B O 1
ATOM 4019 N N . GLN B 1 209 ? 12.43 -21.25 -10.242 1 96.06 209 GLN B N 1
ATOM 4020 C CA . GLN B 1 209 ? 12.914 -22.547 -10.727 1 96.06 209 GLN B CA 1
ATOM 4021 C C . GLN B 1 209 ? 11.867 -23.641 -10.531 1 96.06 209 GLN B C 1
ATOM 4023 O O . GLN B 1 209 ? 11.695 -24.5 -11.391 1 96.06 209 GLN B O 1
ATOM 4028 N N . THR B 1 210 ? 11.258 -23.578 -9.445 1 95.19 210 THR B N 1
ATOM 4029 C CA . THR B 1 210 ? 10.203 -24.547 -9.172 1 95.19 210 THR B CA 1
ATOM 4030 C C . THR B 1 210 ? 9.109 -24.469 -10.234 1 95.19 210 THR B C 1
ATOM 4032 O O . THR B 1 210 ? 8.672 -25.5 -10.766 1 95.19 210 THR B O 1
ATOM 4035 N N . LEU B 1 211 ? 8.664 -23.312 -10.57 1 97.38 211 LEU B N 1
ATOM 4036 C CA . LEU B 1 211 ? 7.625 -23.141 -11.586 1 97.38 211 LEU B CA 1
ATOM 4037 C C . LEU B 1 211 ? 8.141 -23.547 -12.961 1 97.38 211 LEU B C 1
ATOM 4039 O O . LEU B 1 211 ? 7.383 -24.094 -13.773 1 97.38 211 LEU B O 1
ATOM 4043 N N . GLN B 1 212 ? 9.43 -23.297 -13.156 1 96.62 212 GLN B N 1
ATOM 4044 C CA . GLN B 1 212 ? 10.016 -23.703 -14.422 1 96.62 212 GLN B CA 1
ATOM 4045 C C . GLN B 1 212 ? 10.039 -25.234 -14.547 1 96.62 212 GLN B C 1
ATOM 4047 O O . GLN B 1 212 ? 9.758 -25.781 -15.617 1 96.62 212 GLN B O 1
ATOM 4052 N N . ARG B 1 213 ? 10.383 -25.875 -13.5 1 95.25 213 ARG B N 1
ATOM 4053 C CA . ARG B 1 213 ? 10.344 -27.328 -13.492 1 95.25 213 ARG B CA 1
ATOM 4054 C C . ARG B 1 213 ? 8.93 -27.844 -13.742 1 95.25 213 ARG B C 1
ATOM 4056 O O . ARG B 1 213 ? 8.742 -28.812 -14.477 1 95.25 213 ARG B O 1
ATOM 4063 N N . LEU B 1 214 ? 7.988 -27.234 -13.141 1 96.12 214 LEU B N 1
ATOM 4064 C CA . LEU B 1 214 ? 6.594 -27.594 -13.375 1 96.12 214 LEU B CA 1
ATOM 4065 C C . LEU B 1 214 ? 6.219 -27.391 -14.836 1 96.12 214 LEU B C 1
ATOM 4067 O O . LEU B 1 214 ? 5.527 -28.234 -15.422 1 96.12 214 LEU B O 1
ATOM 4071 N N . HIS B 1 215 ? 6.66 -26.281 -15.328 1 96.25 215 HIS B N 1
ATOM 4072 C CA . HIS B 1 215 ? 6.422 -25.984 -16.734 1 96.25 215 HIS B CA 1
ATOM 4073 C C . HIS B 1 215 ? 6.914 -27.109 -17.625 1 96.25 215 HIS B C 1
ATOM 4075 O O . HIS B 1 215 ? 6.23 -27.5 -18.578 1 96.25 215 HIS B O 1
ATOM 4081 N N . ASP B 1 216 ? 8.047 -27.641 -17.359 1 95.38 216 ASP B N 1
ATOM 4082 C CA . ASP B 1 216 ? 8.68 -28.688 -18.172 1 95.38 216 ASP B CA 1
ATOM 4083 C C . ASP B 1 216 ? 7.891 -29.984 -18.078 1 95.38 216 ASP B C 1
ATOM 4085 O O . ASP B 1 216 ? 7.996 -30.844 -18.969 1 95.38 216 ASP B O 1
ATOM 4089 N N . LYS B 1 217 ? 7.105 -30.141 -17.078 1 96.19 217 LYS B N 1
ATOM 4090 C CA . LYS B 1 217 ? 6.34 -31.359 -16.859 1 96.19 217 LYS B CA 1
ATOM 4091 C C . LYS B 1 217 ? 4.984 -31.281 -17.547 1 96.19 217 LYS B C 1
ATOM 4093 O O . LYS B 1 217 ? 4.293 -32.281 -17.688 1 96.19 217 LYS B O 1
ATOM 4098 N N . LEU B 1 218 ? 4.629 -30.188 -17.984 1 97.12 218 LEU B N 1
ATOM 4099 C CA . LEU B 1 218 ? 3.322 -29.969 -18.594 1 97.12 218 LEU B CA 1
ATOM 4100 C C . LEU B 1 218 ? 3.283 -30.547 -20 1 97.12 218 LEU B C 1
ATOM 4102 O O . LEU B 1 218 ? 4.309 -30.609 -20.688 1 97.12 218 LEU B O 1
ATOM 4106 N N . SER B 1 219 ? 2.07 -30.969 -20.375 1 97.12 219 SER B N 1
ATOM 4107 C CA . SER B 1 219 ? 1.856 -31.312 -21.781 1 97.12 219 SER B CA 1
ATOM 4108 C C . SER B 1 219 ? 2.082 -30.109 -22.688 1 97.12 219 SER B C 1
ATOM 4110 O O . SER B 1 219 ? 2.031 -28.969 -22.234 1 97.12 219 SER B O 1
ATOM 4112 N N . SER B 1 220 ? 2.381 -30.359 -23.984 1 94.69 220 SER B N 1
ATOM 4113 C CA . SER B 1 220 ? 2.705 -29.312 -24.938 1 94.69 220 SER B CA 1
ATOM 4114 C C . SER B 1 220 ? 1.589 -28.281 -25.016 1 94.69 220 SER B C 1
ATOM 4116 O O . SER B 1 220 ? 1.854 -27.078 -25.125 1 94.69 220 SER B O 1
ATOM 4118 N N . GLY B 1 221 ? 0.415 -28.734 -24.938 1 95.19 221 GLY B N 1
ATOM 4119 C CA . GLY B 1 221 ? -0.725 -27.844 -25.047 1 95.19 221 GLY B CA 1
ATOM 4120 C C . GLY B 1 221 ? -0.94 -27 -23.797 1 95.19 221 GLY B C 1
ATOM 4121 O O . GLY B 1 221 ? -1.539 -25.922 -23.859 1 95.19 221 GLY B O 1
ATOM 4122 N N . ALA B 1 222 ? -0.45 -27.469 -22.672 1 97.44 222 ALA B N 1
ATOM 4123 C CA . ALA B 1 222 ? -0.681 -26.812 -21.391 1 97.44 222 ALA B CA 1
ATOM 4124 C C . ALA B 1 222 ? 0.473 -25.875 -21.031 1 97.44 222 ALA B C 1
ATOM 4126 O O . ALA B 1 222 ? 0.36 -25.047 -20.125 1 97.44 222 ALA B O 1
ATOM 4127 N N . ARG B 1 223 ? 1.602 -25.875 -21.719 1 96.31 223 ARG B N 1
ATOM 4128 C CA . ARG B 1 223 ? 2.801 -25.109 -21.391 1 96.31 223 ARG B CA 1
ATOM 4129 C C . ARG B 1 223 ? 2.533 -23.609 -21.453 1 96.31 223 ARG B C 1
ATOM 4131 O O . ARG B 1 223 ? 3.066 -22.844 -20.656 1 96.31 223 ARG B O 1
ATOM 4138 N N . GLU B 1 224 ? 1.679 -23.25 -22.422 1 96.38 224 GLU B N 1
ATOM 4139 C CA . GLU B 1 224 ? 1.392 -21.828 -22.594 1 96.38 224 GLU B CA 1
ATOM 4140 C C . GLU B 1 224 ? 0.545 -21.281 -21.453 1 96.38 224 GLU B C 1
ATOM 4142 O O . GLU B 1 224 ? 0.406 -20.078 -21.297 1 96.38 224 GLU B O 1
ATOM 4147 N N . ASN B 1 225 ? -0.05 -22.188 -20.688 1 98.25 225 ASN B N 1
ATOM 4148 C CA . ASN B 1 225 ? -0.923 -21.797 -19.594 1 98.25 225 ASN B CA 1
ATOM 4149 C C . ASN B 1 225 ? -0.125 -21.25 -18.406 1 98.25 225 ASN B C 1
ATOM 4151 O O . ASN B 1 225 ? -0.683 -20.594 -17.531 1 98.25 225 ASN B O 1
ATOM 4155 N N . LEU B 1 226 ? 1.127 -21.531 -18.281 1 98.12 226 LEU B N 1
ATOM 4156 C CA . LEU B 1 226 ? 1.988 -21 -17.219 1 98.12 226 LEU B CA 1
ATOM 4157 C C . LEU B 1 226 ? 2.963 -19.969 -17.781 1 98.12 226 LEU B C 1
ATOM 4159 O O . LEU B 1 226 ? 3.828 -20.312 -18.594 1 98.12 226 LEU B O 1
ATOM 4163 N N . ARG B 1 227 ? 2.812 -18.75 -17.375 1 97.69 227 ARG B N 1
ATOM 4164 C CA . ARG B 1 227 ? 3.664 -17.656 -17.812 1 97.69 227 ARG B CA 1
ATOM 4165 C C . ARG B 1 227 ? 4.41 -17.016 -16.641 1 97.69 227 ARG B C 1
ATOM 4167 O O . ARG B 1 227 ? 3.799 -16.641 -15.648 1 97.69 227 ARG B O 1
ATOM 4174 N N . ILE B 1 228 ? 5.68 -16.953 -16.75 1 98.31 228 ILE B N 1
ATOM 4175 C CA . ILE B 1 228 ? 6.543 -16.438 -15.688 1 98.31 228 ILE B CA 1
ATOM 4176 C C . ILE B 1 228 ? 7.328 -15.234 -16.203 1 98.31 228 ILE B C 1
ATOM 4178 O O . ILE B 1 228 ? 8 -15.32 -17.234 1 98.31 228 ILE B O 1
ATOM 4182 N N . ARG B 1 229 ? 7.188 -14.109 -15.547 1 98.62 229 ARG B N 1
ATOM 4183 C CA . ARG B 1 229 ? 7.906 -12.891 -15.898 1 98.62 229 ARG B CA 1
ATOM 4184 C C . ARG B 1 229 ? 8.508 -12.234 -14.656 1 98.62 229 ARG B C 1
ATOM 4186 O O . ARG B 1 229 ? 8.25 -12.656 -13.531 1 98.62 229 ARG B O 1
ATOM 4193 N N . THR B 1 230 ? 9.438 -11.227 -14.898 1 98.62 230 THR B N 1
ATOM 4194 C CA . THR B 1 230 ? 10.047 -10.492 -13.797 1 98.62 230 THR B CA 1
ATOM 4195 C C . THR B 1 230 ? 9.898 -8.984 -14 1 98.62 230 THR B C 1
ATOM 4197 O O . THR B 1 230 ? 9.688 -8.523 -15.117 1 98.62 230 THR B O 1
ATOM 4200 N N . TYR B 1 231 ? 9.875 -8.305 -12.945 1 97.94 231 TYR B N 1
ATOM 4201 C CA . TYR B 1 231 ? 9.898 -6.848 -12.938 1 97.94 231 TYR B CA 1
ATOM 4202 C C . TYR B 1 231 ? 10.969 -6.324 -11.984 1 97.94 231 TYR B C 1
ATOM 4204 O O . TYR B 1 231 ? 11.438 -7.055 -11.102 1 97.94 231 TYR B O 1
ATOM 4212 N N . ASP B 1 232 ? 11.422 -5.102 -12.172 1 97.38 232 ASP B N 1
ATOM 4213 C CA . ASP B 1 232 ? 12.414 -4.473 -11.305 1 97.38 232 ASP B CA 1
ATOM 4214 C C . ASP B 1 232 ? 12.016 -3.037 -10.969 1 97.38 232 ASP B C 1
ATOM 4216 O O . ASP B 1 232 ? 12.578 -2.086 -11.516 1 97.38 232 ASP B O 1
ATOM 4220 N N . GLU B 1 233 ? 11.055 -2.941 -10.055 1 95.5 233 GLU B N 1
ATOM 4221 C CA . GLU B 1 233 ? 10.516 -1.687 -9.539 1 95.5 233 GLU B CA 1
ATOM 4222 C C . GLU B 1 233 ? 10.383 -1.722 -8.023 1 95.5 233 GLU B C 1
ATOM 4224 O O . GLU B 1 233 ? 10.531 -2.777 -7.406 1 95.5 233 GLU B O 1
ATOM 4229 N N . ALA B 1 234 ? 10.102 -0.554 -7.465 1 93.94 234 ALA B N 1
ATOM 4230 C CA . ALA B 1 234 ? 9.867 -0.499 -6.023 1 93.94 234 ALA B CA 1
ATOM 4231 C C . ALA B 1 234 ? 8.727 -1.431 -5.617 1 93.94 234 ALA B C 1
ATOM 4233 O O . ALA B 1 234 ? 7.66 -1.418 -6.23 1 93.94 234 ALA B O 1
ATOM 4234 N N . VAL B 1 235 ? 8.984 -2.227 -4.602 1 94 235 VAL B N 1
ATOM 4235 C CA . VAL B 1 235 ? 8 -3.217 -4.172 1 94 235 VAL B CA 1
ATOM 4236 C C . VAL B 1 235 ? 6.957 -2.553 -3.279 1 94 235 VAL B C 1
ATOM 4238 O O . VAL B 1 235 ? 7.297 -1.908 -2.285 1 94 235 VAL B O 1
ATOM 4241 N N . ARG B 1 236 ? 5.668 -2.715 -3.652 1 95.69 236 ARG B N 1
ATOM 4242 C CA . ARG B 1 236 ? 4.617 -2.027 -2.906 1 95.69 236 ARG B CA 1
ATOM 4243 C C . ARG B 1 236 ? 3.537 -3.002 -2.453 1 95.69 236 ARG B C 1
ATOM 4245 O O . ARG B 1 236 ? 3.119 -2.979 -1.293 1 95.69 236 ARG B O 1
ATOM 4252 N N . PHE B 1 237 ? 3.164 -3.928 -3.404 1 96 237 PHE B N 1
ATOM 4253 C CA . PHE B 1 237 ? 2.064 -4.836 -3.094 1 96 237 PHE B CA 1
ATOM 4254 C C . PHE B 1 237 ? 2.33 -6.223 -3.662 1 96 237 PHE B C 1
ATOM 4256 O O . PHE B 1 237 ? 2.951 -6.355 -4.719 1 96 237 PHE B O 1
ATOM 4263 N N . ASN B 1 238 ? 1.857 -7.125 -2.889 1 97.69 238 ASN B N 1
ATOM 4264 C CA . ASN B 1 238 ? 1.484 -8.406 -3.475 1 97.69 238 ASN B CA 1
ATOM 4265 C C . ASN B 1 238 ? 0.037 -8.406 -3.957 1 97.69 238 ASN B C 1
ATOM 4267 O O . ASN B 1 238 ? -0.867 -8.008 -3.217 1 97.69 238 ASN B O 1
ATOM 4271 N N . ILE B 1 239 ? -0.183 -8.719 -5.211 1 98.5 239 ILE B N 1
ATOM 4272 C CA . ILE B 1 239 ? -1.526 -8.734 -5.777 1 98.5 239 ILE B CA 1
ATOM 4273 C C . ILE B 1 239 ? -1.81 -10.102 -6.406 1 98.5 239 ILE B C 1
ATOM 4275 O O . ILE B 1 239 ? -1.002 -10.609 -7.184 1 98.5 239 ILE B O 1
ATOM 4279 N N . THR B 1 240 ? -2.904 -10.68 -6.051 1 98.75 240 THR B N 1
ATOM 4280 C CA . THR B 1 240 ? -3.424 -11.891 -6.676 1 98.75 240 THR B CA 1
ATOM 4281 C C . THR B 1 240 ? -4.805 -11.641 -7.277 1 98.75 240 THR B C 1
ATOM 4283 O O . THR B 1 240 ? -5.746 -11.305 -6.559 1 98.75 240 THR B O 1
ATOM 4286 N N . VAL B 1 241 ? -4.902 -11.797 -8.562 1 98.75 241 VAL B N 1
ATOM 4287 C CA . VAL B 1 241 ? -6.172 -11.656 -9.258 1 98.75 241 VAL B CA 1
ATOM 4288 C C . VAL B 1 241 ? -6.668 -13.023 -9.711 1 98.75 241 VAL B C 1
ATOM 4290 O O . VAL B 1 241 ? -5.961 -13.75 -10.414 1 98.75 241 VAL B O 1
ATOM 4293 N N . ILE B 1 242 ? -7.812 -13.383 -9.273 1 98.62 242 ILE B N 1
ATOM 4294 C CA . ILE B 1 242 ? -8.398 -14.68 -9.609 1 98.62 242 ILE B CA 1
ATOM 4295 C C . ILE B 1 242 ? -9.672 -14.477 -10.422 1 98.62 242 ILE B C 1
ATOM 4297 O O . ILE B 1 242 ? -10.633 -13.867 -9.945 1 98.62 242 ILE B O 1
ATOM 4301 N N . ASP B 1 243 ? -9.414 -14.945 -11.523 1 95 243 ASP B N 1
ATOM 4302 C CA . ASP B 1 243 ? -10.492 -14.789 -12.5 1 95 243 ASP B CA 1
ATOM 4303 C C . ASP B 1 243 ? -10.898 -13.328 -12.641 1 95 243 ASP B C 1
ATOM 4305 O O . ASP B 1 243 ? -10.039 -12.438 -12.602 1 95 243 ASP B O 1
ATOM 4309 N N . ASP B 1 244 ? -11.695 -12.688 -13.062 1 94.06 244 ASP B N 1
ATOM 4310 C CA . ASP B 1 244 ? -12.227 -11.328 -13.141 1 94.06 244 ASP B CA 1
ATOM 4311 C C . ASP B 1 244 ? -13.242 -11.07 -12.031 1 94.06 244 ASP B C 1
ATOM 4313 O O . ASP B 1 244 ? -14.297 -10.477 -12.281 1 94.06 244 ASP B O 1
ATOM 4317 N N . ALA B 1 245 ? -12.82 -11.656 -10.789 1 95.69 245 ALA B N 1
ATOM 4318 C CA . ALA B 1 245 ? -13.852 -11.578 -9.766 1 95.69 245 ALA B CA 1
ATOM 4319 C C . ALA B 1 245 ? -13.25 -11.258 -8.398 1 95.69 245 ALA B C 1
ATOM 4321 O O . ALA B 1 245 ? -13.836 -10.508 -7.617 1 95.69 245 ALA B O 1
ATOM 4322 N N . THR B 1 246 ? -12.109 -11.852 -8.109 1 97.62 246 THR B N 1
ATOM 4323 C CA . THR B 1 246 ? -11.531 -11.734 -6.777 1 97.62 246 THR B CA 1
ATOM 4324 C C . THR B 1 246 ? -10.102 -11.203 -6.859 1 97.62 246 THR B C 1
ATOM 4326 O O . THR B 1 246 ? -9.336 -11.594 -7.734 1 97.62 246 THR B O 1
ATOM 4329 N N . CYS B 1 247 ? -9.789 -10.305 -5.934 1 98.25 247 CYS B N 1
ATOM 4330 C CA . CYS B 1 247 ? -8.438 -9.781 -5.809 1 98.25 247 CYS B CA 1
ATOM 4331 C C . CYS B 1 247 ? -7.977 -9.797 -4.355 1 98.25 247 CYS B C 1
ATOM 4333 O O . CYS B 1 247 ? -8.734 -9.422 -3.459 1 98.25 247 CYS B O 1
ATOM 4335 N N . VAL B 1 248 ? -6.812 -10.32 -4.113 1 98.38 248 VAL B N 1
ATOM 4336 C CA . VAL B 1 248 ? -6.16 -10.258 -2.809 1 98.38 248 VAL B CA 1
ATOM 4337 C C . VAL B 1 248 ? -4.965 -9.312 -2.867 1 98.38 248 VAL B C 1
ATOM 4339 O O . VAL B 1 248 ? -4.078 -9.477 -3.709 1 98.38 248 VAL B O 1
ATOM 4342 N N . VAL B 1 249 ? -4.969 -8.336 -1.966 1 98.31 249 VAL B N 1
ATOM 4343 C CA . VAL B 1 249 ? -3.912 -7.332 -1.969 1 98.31 249 VAL B CA 1
ATOM 4344 C C . VAL B 1 249 ? -3.221 -7.305 -0.607 1 98.31 249 VAL B C 1
ATOM 4346 O O . VAL B 1 249 ? -3.879 -7.191 0.429 1 98.31 249 VAL B O 1
ATOM 4349 N N . GLN B 1 250 ? -1.913 -7.414 -0.612 1 97.75 250 GLN B N 1
ATOM 4350 C CA . GLN B 1 250 ? -1.082 -7.395 0.587 1 97.75 250 GLN B CA 1
ATOM 4351 C C . GLN B 1 250 ? 0.063 -6.398 0.446 1 97.75 250 GLN B C 1
ATOM 4353 O O . GLN B 1 250 ? 1.04 -6.66 -0.259 1 97.75 250 GLN B O 1
ATOM 4358 N N . PRO B 1 251 ? -0.021 -5.285 1.173 1 96.81 251 PRO B N 1
ATOM 4359 C CA . PRO B 1 251 ? 1.052 -4.297 1.061 1 96.81 251 PRO B CA 1
ATOM 4360 C C . PRO B 1 251 ? 2.363 -4.773 1.681 1 96.81 251 PRO B C 1
ATOM 4362 O O . PRO B 1 251 ? 2.352 -5.469 2.699 1 96.81 251 PRO B O 1
ATOM 4365 N N . TYR B 1 252 ? 3.445 -4.414 1.026 1 95.69 252 TYR B N 1
ATOM 4366 C CA . TYR B 1 252 ? 4.754 -4.512 1.668 1 95.69 252 TYR B CA 1
ATOM 4367 C C . TYR B 1 252 ? 5.023 -3.293 2.541 1 95.69 252 TYR B C 1
ATOM 4369 O O . TYR B 1 252 ? 5.113 -2.17 2.039 1 95.69 252 TYR B O 1
ATOM 4377 N N . LEU B 1 253 ? 5.133 -3.504 3.82 1 95.88 253 LEU B N 1
ATOM 4378 C CA . LEU B 1 253 ? 5.301 -2.396 4.754 1 95.88 253 LEU B CA 1
ATOM 4379 C C . LEU B 1 253 ? 6.773 -2.047 4.93 1 95.88 253 LEU B C 1
ATOM 4381 O O . LEU B 1 253 ? 7.641 -2.912 4.785 1 95.88 253 LEU B O 1
ATOM 4385 N N . PRO B 1 254 ? 7.016 -0.734 5.148 1 91.94 254 PRO B N 1
ATOM 4386 C CA . PRO B 1 254 ? 8.375 -0.432 5.609 1 91.94 254 PRO B CA 1
ATOM 4387 C C . PRO B 1 254 ? 8.742 -1.17 6.895 1 91.94 254 PRO B C 1
ATOM 4389 O O . PRO B 1 254 ? 7.855 -1.613 7.629 1 91.94 254 PRO B O 1
ATOM 4392 N N . ASP B 1 255 ? 9.984 -1.323 7 1 81.56 255 ASP B N 1
ATOM 4393 C CA . ASP B 1 255 ? 10.445 -2.027 8.195 1 81.56 255 ASP B CA 1
ATOM 4394 C C . ASP B 1 255 ? 9.922 -1.356 9.461 1 81.56 255 ASP B C 1
ATOM 4396 O O . ASP B 1 255 ? 10.164 -0.168 9.68 1 81.56 255 ASP B O 1
ATOM 4400 N N . ALA B 1 256 ? 9.156 -2.072 10.133 1 76.94 256 ALA B N 1
ATOM 4401 C CA . ALA B 1 256 ? 8.633 -1.69 11.438 1 76.94 256 ALA B CA 1
ATOM 4402 C C . ALA B 1 256 ? 8.508 -2.906 12.359 1 76.94 256 ALA B C 1
ATOM 4404 O O . ALA B 1 256 ? 7.844 -3.885 12.008 1 76.94 256 ALA B O 1
ATOM 4405 N N . ARG B 1 257 ? 9.188 -2.828 13.375 1 69.38 257 ARG B N 1
ATOM 4406 C CA . ARG B 1 257 ? 9.258 -3.963 14.289 1 69.38 257 ARG B CA 1
ATOM 4407 C C . ARG B 1 257 ? 7.859 -4.379 14.75 1 69.38 257 ARG B C 1
ATOM 4409 O O . ARG B 1 257 ? 7.027 -3.529 15.07 1 69.38 257 ARG B O 1
ATOM 4416 N N . GLY B 1 258 ? 7.637 -5.57 14.688 1 72.75 258 GLY B N 1
ATOM 4417 C CA . GLY B 1 258 ? 6.438 -6.148 15.273 1 72.75 258 GLY B CA 1
ATOM 4418 C C . GLY B 1 258 ? 5.199 -5.934 14.43 1 72.75 258 GLY B C 1
ATOM 4419 O O . GLY B 1 258 ? 4.078 -6.152 14.891 1 72.75 258 GLY B O 1
ATOM 4420 N N . VAL B 1 259 ? 5.367 -5.402 13.227 1 82.75 259 VAL B N 1
ATOM 4421 C CA . VAL B 1 259 ? 4.188 -5.125 12.414 1 82.75 259 VAL B CA 1
ATOM 4422 C C . VAL B 1 259 ? 4.035 -6.207 11.344 1 82.75 259 VAL B C 1
ATOM 4424 O O . VAL B 1 259 ? 5.027 -6.68 10.781 1 82.75 259 VAL B O 1
ATOM 4427 N N . GLU B 1 260 ? 2.797 -6.594 11.188 1 88.19 260 GLU B N 1
ATOM 4428 C CA . GLU B 1 260 ? 2.459 -7.559 10.148 1 88.19 260 GLU B CA 1
ATOM 4429 C C . GLU B 1 260 ? 1.66 -6.902 9.023 1 88.19 260 GLU B C 1
ATOM 4431 O O . GLU B 1 260 ? 0.831 -6.023 9.273 1 88.19 260 GLU B O 1
ATOM 4436 N N . SER B 1 261 ? 1.938 -7.441 7.906 1 91.81 261 SER B N 1
ATOM 4437 C CA . SER B 1 261 ? 1.251 -6.883 6.746 1 91.81 261 SER B CA 1
ATOM 4438 C C . SER B 1 261 ? -0.211 -7.316 6.707 1 91.81 261 SER B C 1
ATOM 4440 O O . SER B 1 261 ? -0.515 -8.508 6.832 1 91.81 261 SER B O 1
ATOM 4442 N N . PRO B 1 262 ? -1.077 -6.355 6.562 1 96.38 262 PRO B N 1
ATOM 4443 C CA . PRO B 1 262 ? -2.486 -6.719 6.406 1 96.38 262 PRO B CA 1
ATOM 4444 C C . PRO B 1 262 ? -2.791 -7.336 5.043 1 96.38 262 PRO B C 1
ATOM 4446 O O . PRO B 1 262 ? -1.933 -7.34 4.16 1 96.38 262 PRO B O 1
ATOM 4449 N N . THR B 1 263 ? -3.963 -7.961 4.969 1 97.62 263 THR B N 1
ATOM 4450 C CA . THR B 1 263 ? -4.465 -8.516 3.717 1 97.62 263 THR B CA 1
ATOM 4451 C C . THR B 1 263 ? -5.863 -7.984 3.412 1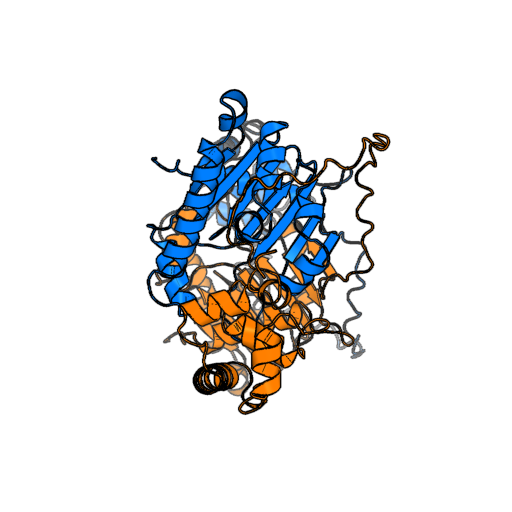 97.62 263 THR B C 1
ATOM 4453 O O . THR B 1 263 ? -6.738 -7.996 4.277 1 97.62 263 THR B O 1
ATOM 4456 N N . PHE B 1 264 ? -6.07 -7.531 2.195 1 97.88 264 PHE B N 1
ATOM 4457 C CA . PHE B 1 264 ? -7.375 -7.082 1.719 1 97.88 264 PHE B CA 1
ATOM 4458 C C . PHE B 1 264 ? -7.949 -8.062 0.706 1 97.88 264 PHE B C 1
ATOM 4460 O O . PHE B 1 264 ? -7.293 -8.398 -0.281 1 97.88 264 PHE B O 1
ATOM 4467 N N . VAL B 1 265 ? -9.141 -8.484 1.035 1 97.94 265 VAL B N 1
ATOM 4468 C CA . VAL B 1 265 ? -9.883 -9.281 0.062 1 97.94 265 VAL B CA 1
ATOM 4469 C C . VAL B 1 265 ? -10.906 -8.398 -0.653 1 97.94 265 VAL B C 1
ATOM 4471 O O . VAL B 1 265 ? -11.734 -7.762 -0.009 1 97.94 265 VAL B O 1
ATOM 4474 N N . ILE B 1 266 ? -10.805 -8.383 -1.95 1 97.62 266 ILE B N 1
ATOM 4475 C CA . ILE B 1 266 ? -11.609 -7.516 -2.805 1 97.62 266 ILE B CA 1
ATOM 4476 C C . ILE B 1 266 ? -12.438 -8.367 -3.764 1 97.62 266 ILE B C 1
ATOM 4478 O O . ILE B 1 266 ? -11.898 -9.203 -4.488 1 97.62 266 ILE B O 1
ATOM 4482 N N . GLU B 1 267 ? -13.703 -8.188 -3.736 1 96.19 267 GLU B N 1
ATOM 4483 C CA . GLU B 1 267 ? -14.617 -8.883 -4.641 1 96.19 267 GLU B CA 1
ATOM 4484 C C . GLU B 1 267 ? -15.336 -7.906 -5.559 1 96.19 267 GLU B C 1
ATOM 4486 O O . GLU B 1 267 ? -16 -6.977 -5.09 1 96.19 267 GLU B O 1
ATOM 4491 N N . LYS B 1 268 ? -15.188 -8.195 -6.82 1 95.38 268 LYS B N 1
ATOM 4492 C CA . LYS B 1 268 ? -15.828 -7.336 -7.812 1 95.38 268 LYS B CA 1
ATOM 4493 C C . LYS B 1 268 ? -17.344 -7.32 -7.629 1 95.38 268 LYS B C 1
ATOM 4495 O O . LYS B 1 268 ? -17.984 -8.375 -7.547 1 95.38 268 LYS B O 1
ATOM 4500 N N . GLN B 1 269 ? -17.812 -6.133 -7.566 1 89.25 269 GLN B N 1
ATOM 4501 C CA . GLN B 1 269 ? -19.266 -5.996 -7.473 1 89.25 269 GLN B CA 1
ATOM 4502 C C . GLN B 1 269 ? -19.891 -5.859 -8.859 1 89.25 269 GLN B C 1
ATOM 4504 O O . GLN B 1 269 ? -19.344 -5.191 -9.734 1 89.25 269 GLN B O 1
ATOM 4509 N N . GLN B 1 270 ? -21 -6.531 -9.062 1 83.69 270 GLN B N 1
ATOM 4510 C CA . GLN B 1 270 ? -21.641 -6.555 -10.367 1 83.69 270 GLN B CA 1
ATOM 4511 C C . GLN B 1 270 ? -22.406 -5.258 -10.625 1 83.69 270 GLN B C 1
ATOM 4513 O O . GLN B 1 270 ? -22.594 -4.863 -11.781 1 83.69 270 GLN B O 1
ATOM 4518 N N . THR B 1 271 ? -22.812 -4.66 -9.578 1 81.44 271 THR B N 1
ATOM 4519 C CA . THR B 1 271 ? -23.562 -3.418 -9.719 1 81.44 271 THR B CA 1
ATOM 4520 C C . THR B 1 271 ? -22.844 -2.266 -9.031 1 81.44 271 THR B C 1
ATOM 4522 O O . THR B 1 271 ? -22.031 -2.486 -8.125 1 81.44 271 THR B O 1
ATOM 4525 N N . GLY B 1 272 ? -23 -1.086 -9.633 1 78.56 272 GLY B N 1
ATOM 4526 C CA . GLY B 1 272 ? -22.406 0.093 -9.023 1 78.56 272 GLY B CA 1
ATOM 4527 C C . GLY B 1 272 ? -21.141 0.559 -9.734 1 78.56 272 GLY B C 1
ATOM 4528 O O . GLY B 1 272 ? -20.75 -0.006 -10.758 1 78.56 272 GLY B O 1
ATOM 4529 N N . PRO B 1 273 ? -20.625 1.612 -9.195 1 84 273 PRO B N 1
ATOM 4530 C CA . PRO B 1 273 ? -19.391 2.125 -9.797 1 84 273 PRO B CA 1
ATOM 4531 C C . PRO B 1 273 ? -18.188 1.2 -9.57 1 84 273 PRO B C 1
ATOM 4533 O O . PRO B 1 273 ? -18.203 0.396 -8.633 1 84 273 PRO B O 1
ATOM 4536 N N . PRO B 1 274 ? -17.234 1.318 -10.469 1 87.81 274 PRO B N 1
ATOM 4537 C CA . PRO B 1 274 ? -16.031 0.503 -10.289 1 87.81 274 PRO B CA 1
ATOM 4538 C C . PRO B 1 274 ? -15.344 0.745 -8.945 1 87.81 274 PRO B C 1
ATOM 4540 O O . PRO B 1 274 ? -15.305 1.88 -8.461 1 87.81 274 PRO B O 1
ATOM 4543 N N . GLY B 1 275 ? -14.898 -0.362 -8.375 1 93.62 275 GLY B N 1
ATOM 4544 C CA . GLY B 1 275 ? -14.219 -0.296 -7.09 1 93.62 275 GLY B CA 1
ATOM 4545 C C . GLY B 1 275 ? -12.758 -0.698 -7.168 1 93.62 275 GLY B C 1
ATOM 4546 O O . GLY B 1 275 ? -12.094 -0.448 -8.18 1 93.62 275 GLY B O 1
ATOM 4547 N N . LEU B 1 276 ? -12.281 -1.202 -6.094 1 97 276 LEU B N 1
ATOM 4548 C CA . LEU B 1 276 ? -10.859 -1.484 -5.953 1 97 276 LEU B CA 1
ATOM 4549 C C . LEU B 1 276 ? -10.453 -2.674 -6.816 1 97 276 LEU B C 1
ATOM 4551 O O . LEU B 1 276 ? -9.266 -2.854 -7.117 1 97 276 LEU B O 1
ATOM 4555 N N . PHE B 1 277 ? -11.406 -3.498 -7.18 1 97 277 PHE B N 1
ATOM 4556 C CA . PHE B 1 277 ? -11.039 -4.586 -8.078 1 97 277 PHE B CA 1
ATOM 4557 C C . PHE B 1 277 ? -10.469 -4.043 -9.383 1 97 277 PHE B C 1
ATOM 4559 O O . PHE B 1 277 ? -9.414 -4.5 -9.844 1 97 277 PHE B O 1
ATOM 4566 N N . GLU B 1 278 ? -11.156 -3.123 -9.93 1 94.81 278 GLU B N 1
ATOM 4567 C CA . GLU B 1 278 ? -10.68 -2.527 -11.18 1 94.81 278 GLU B CA 1
ATOM 4568 C C . GLU B 1 278 ? -9.32 -1.865 -10.992 1 94.81 278 GLU B C 1
ATOM 4570 O O . GLU B 1 278 ? -8.438 -1.999 -11.836 1 94.81 278 GLU B O 1
ATOM 4575 N N . THR B 1 279 ? -9.156 -1.204 -9.898 1 96.38 279 THR B N 1
ATOM 4576 C CA . THR B 1 279 ? -7.898 -0.519 -9.617 1 96.38 279 THR B CA 1
ATOM 4577 C C . THR B 1 279 ? -6.734 -1.506 -9.602 1 96.38 279 THR B C 1
ATOM 4579 O O . THR B 1 279 ? -5.789 -1.376 -10.383 1 96.38 279 THR B O 1
ATOM 4582 N N . PHE B 1 280 ? -6.824 -2.502 -8.812 1 97.75 280 PHE B N 1
ATOM 4583 C CA . PHE B 1 280 ? -5.676 -3.371 -8.586 1 97.75 280 PHE B CA 1
ATOM 4584 C C . PHE B 1 280 ? -5.508 -4.352 -9.742 1 97.75 280 PHE B C 1
ATOM 4586 O O . PHE B 1 280 ? -4.387 -4.738 -10.078 1 97.75 280 PHE B O 1
ATOM 4593 N N . SER B 1 281 ? -6.633 -4.742 -10.391 1 96.81 281 SER B N 1
ATOM 4594 C CA . SER B 1 281 ? -6.488 -5.551 -11.594 1 96.81 281 SER B CA 1
ATOM 4595 C C . SER B 1 281 ? -5.754 -4.785 -12.688 1 96.81 281 SER B C 1
ATOM 4597 O O . SER B 1 281 ? -4.91 -5.348 -13.391 1 96.81 281 SER B O 1
ATOM 4599 N N . ARG B 1 282 ? -6.027 -3.51 -12.781 1 95.38 282 ARG B N 1
ATOM 4600 C CA . ARG B 1 282 ? -5.355 -2.684 -13.781 1 95.38 282 ARG B CA 1
ATOM 4601 C C . ARG B 1 282 ? -3.887 -2.479 -13.422 1 95.38 282 ARG B C 1
ATOM 4603 O O . ARG B 1 282 ? -3.029 -2.404 -14.305 1 95.38 282 ARG B O 1
ATOM 4610 N N . VAL B 1 283 ? -3.625 -2.311 -12.172 1 97.06 283 VAL B N 1
ATOM 4611 C CA . VAL B 1 283 ? -2.238 -2.213 -11.734 1 97.06 283 VAL B CA 1
ATOM 4612 C C . VAL B 1 283 ? -1.473 -3.467 -12.148 1 97.06 283 VAL B C 1
ATOM 4614 O O . VAL B 1 283 ? -0.387 -3.375 -12.727 1 97.06 283 VAL B O 1
ATOM 4617 N N . PHE B 1 284 ? -2.07 -4.598 -11.906 1 98 284 PHE B N 1
ATOM 4618 C CA . PHE B 1 284 ? -1.427 -5.848 -12.297 1 98 284 PHE B CA 1
ATOM 4619 C C . PHE B 1 284 ? -1.173 -5.887 -13.797 1 98 284 PHE B C 1
ATOM 4621 O O . PHE B 1 284 ? -0.064 -6.195 -14.234 1 98 284 PHE B O 1
ATOM 4628 N N . GLU B 1 285 ? -2.176 -5.586 -14.531 1 97.06 285 GLU B N 1
ATOM 4629 C CA . GLU B 1 285 ? -2.074 -5.648 -15.984 1 97.06 285 GLU B CA 1
ATOM 4630 C C . GLU B 1 285 ? -0.995 -4.703 -16.5 1 97.06 285 GLU B C 1
ATOM 4632 O O . GLU B 1 285 ? -0.259 -5.047 -17.438 1 97.06 285 GLU B O 1
ATOM 4637 N N . SER B 1 286 ? -0.98 -3.572 -15.961 1 96.56 286 SER B N 1
ATOM 4638 C CA . SER B 1 286 ? 0.021 -2.594 -16.375 1 96.56 286 SER B CA 1
ATOM 4639 C C . SER B 1 286 ? 1.433 -3.092 -16.078 1 96.56 286 SER B C 1
ATOM 4641 O O . SER B 1 286 ? 2.324 -2.973 -16.922 1 96.56 286 SER B O 1
ATOM 4643 N N . MET B 1 287 ? 1.643 -3.619 -14.914 1 97.31 287 MET B N 1
ATOM 4644 C CA . MET B 1 287 ? 2.949 -4.156 -14.547 1 97.31 287 MET B CA 1
ATOM 4645 C C . MET B 1 287 ? 3.318 -5.34 -15.438 1 97.31 287 MET B C 1
ATOM 4647 O O . MET B 1 287 ? 4.469 -5.469 -15.867 1 97.31 287 MET B O 1
ATOM 4651 N N . TRP B 1 288 ? 2.354 -6.145 -15.695 1 97.94 288 TRP B N 1
ATOM 4652 C CA . TRP B 1 288 ? 2.586 -7.293 -16.562 1 97.94 288 TRP B CA 1
ATOM 4653 C C . TRP B 1 288 ? 3.025 -6.844 -17.953 1 97.94 288 TRP B C 1
ATOM 4655 O O . TRP B 1 288 ? 3.961 -7.41 -18.531 1 97.94 288 TRP B O 1
ATOM 4665 N N . ALA B 1 289 ? 2.414 -5.844 -18.422 1 96.44 289 ALA B N 1
ATOM 4666 C CA . ALA B 1 289 ? 2.662 -5.367 -19.781 1 96.44 289 ALA B CA 1
ATOM 4667 C C . ALA B 1 289 ? 4.086 -4.836 -19.938 1 96.44 289 ALA B C 1
ATOM 4669 O O . ALA B 1 289 ? 4.691 -4.953 -21 1 96.44 289 ALA B O 1
ATOM 4670 N N . ARG B 1 290 ? 4.699 -4.305 -18.891 1 94.88 290 ARG B N 1
ATOM 4671 C CA . ARG B 1 290 ? 6.027 -3.709 -19.016 1 94.88 290 ARG B CA 1
ATOM 4672 C C . ARG B 1 290 ? 7.09 -4.609 -18.391 1 94.88 290 ARG B C 1
ATOM 4674 O O . ARG B 1 290 ? 8.234 -4.195 -18.203 1 94.88 290 ARG B O 1
ATOM 4681 N N . SER B 1 291 ? 6.664 -5.828 -18.047 1 97.38 291 SER B N 1
ATOM 4682 C CA . SER B 1 291 ? 7.562 -6.797 -17.422 1 97.38 291 SER B CA 1
ATOM 4683 C C . SER B 1 291 ? 8.445 -7.477 -18.469 1 97.38 291 SER B C 1
ATOM 4685 O O . SER B 1 291 ? 8.352 -7.176 -19.656 1 97.38 291 SER B O 1
ATOM 4687 N N . LYS B 1 292 ? 9.391 -8.344 -17.953 1 97.31 292 LYS B N 1
ATOM 4688 C CA . LYS B 1 292 ? 10.344 -9.047 -18.812 1 97.31 292 LYS B CA 1
ATOM 4689 C C . LYS B 1 292 ? 10.164 -10.562 -18.703 1 97.31 292 LYS B C 1
ATOM 4691 O O . LYS B 1 292 ? 9.945 -11.094 -17.609 1 97.31 292 LYS B O 1
ATOM 4696 N N . GLU B 1 293 ? 10.297 -11.188 -19.797 1 93.81 293 GLU B N 1
ATOM 4697 C CA . GLU B 1 293 ? 10.281 -12.648 -19.797 1 93.81 293 GLU B CA 1
ATOM 4698 C C . GLU B 1 293 ? 11.547 -13.211 -19.156 1 93.81 293 GLU B C 1
ATOM 4700 O O . GLU B 1 293 ? 12.609 -12.586 -19.203 1 93.81 293 GLU B O 1
ATOM 4705 N N . ILE B 1 294 ? 11.305 -14.289 -18.438 1 88.81 294 ILE B N 1
ATOM 4706 C CA . ILE B 1 294 ? 12.477 -14.93 -17.859 1 88.81 294 ILE B CA 1
ATOM 4707 C C . ILE B 1 294 ? 13.227 -15.711 -18.938 1 88.81 294 ILE B C 1
ATOM 4709 O O . ILE B 1 294 ? 12.609 -16.391 -19.766 1 88.81 294 ILE B O 1
ATOM 4713 N N . THR B 1 295 ? 14.453 -15.25 -19.375 1 59.75 295 THR B N 1
ATOM 4714 C CA . THR B 1 295 ? 15.242 -15.992 -20.359 1 59.75 295 THR B CA 1
ATOM 4715 C C . THR B 1 295 ? 15.68 -17.344 -19.781 1 59.75 295 THR B C 1
ATOM 4717 O O . THR B 1 295 ? 16.172 -17.406 -18.656 1 59.75 295 THR B O 1
ATOM 4720 N N . THR B 1 296 ? 15.047 -18.453 -20.203 1 49.59 296 THR B N 1
ATOM 4721 C CA . THR B 1 296 ? 15.516 -19.812 -19.938 1 49.59 296 THR B CA 1
ATOM 4722 C C . THR B 1 296 ? 17 -19.938 -20.25 1 49.59 296 THR B C 1
ATOM 4724 O O . THR B 1 296 ? 17.531 -19.234 -21.125 1 49.59 296 THR B O 1
#

pLDDT: mean 82.75, std 20.62, range [23.69, 98.75]

Organism: Saccharomonospora viridis (strain ATCC 15386 / DSM 43017 / JCM 3036 / CCUG 5913 / NBRC 12207 / NCIMB 9602 / P101) (NCBI:txid471857)

Radius of gyration: 27.16 Å; Cα contacts (8 Å, |Δi|>4): 929; chains: 2; bounding box: 46×90×58 Å

Foldseek 3Di:
DPQFWAQLCVVCVVVVNNDPVSVLVLLQVLCVVPPNVCNVVDDDPVVSVCLGNLVDPDFPDPVVQVSSCVVPPPDGRVRRSHGDPPDCDPDPPDDPDDPDPPVPPPPPPPPPVPDPQQWDDKFQAPVRVCVVQPLCNFAPPFQEKEKAAAQPCSPQPRPDLVRVLVCLQVRRAYEYEHAALPADQQQVVCVQQVHDGSPSSVNSVVSVVSLVVSLVVHDPVSNNSYFYWYDHDHGFWIWMDTNLFKIKIWTDDGDDPPGHIMITIGGADPDDDHGVSVVVVVVSVVRVVPTGGDDD/DPQFWAQLCVVCVVVVNNDPVSVLVLLQVLCVVPPNVCNVVDDDPVVSVCLTNLVDPDFPDPVVQVSSCVVPPPDGRVRRSHGDPPDPDPDPPDDPDDPDPPVPPPPPPPPPVPDPQQWDDKFQAPVRVCVVQPLCNQAPPFQEKEKAAAQPCSPQPRPDLVRVLVCLQVRRAYEYEHAALPADQQQVVCVQQVHDPSPSSVNSVVSVVSVVVSLVVHDPVSNNSYFYWYDHDHGFWIWMDTHLFKIKIWTDDGDDPPGHIMITIGTADPDDDHGVSVVVVVVRVVRVVPTGGDDD

Nearest PDB structures (foldseek):
  3pu2-assembly8_H  TM=5.129E-01  e=1.549E+00  Cereibacter sphaeroides 2.4.1
  3bx8-assembly4_D  TM=4.071E-01  e=1.549E+00  unclassified
  1z94-assembly2_E-2  TM=3.560E-01  e=2.502E+00  Chromobacterium violaceum ATCC 12472
  6bge-assembly1_A  TM=3.305E-01  e=2.821E+00  Helicobacter pylori
  2gza-assembly1_C  TM=3.184E-01  e=4.043E+00  Brucella suis 1330

Sequence (592 aa):
MADKPIALKVLLRQKHLQGHRAFCKEYDKLAEQIEPELVGSWPSRAQFYRWLARDLQGLPYAHHCRILEAMFPGWTAEQLFQEHTGDIILGSGALPTARDNVVHSPKPVMPSSQGMADVTAVFPSRSTFSHELPPHKLFDGAKRIGMVGLSLNLLCQNYPDRFLLDLLESGTVVQCLFLDPSGRYIKEREREESHLEGVLSTLTRLNIQTLQRLHDKLSSGARENLRIRTYDEAVRFNITVIDDATCVVQPYLPDARGVESPTFVIEKQQTGPPGLFETFSRVFESMWARSKEITTMADKPIALKVLLRQKHLQGHRAFCKEYDKLAEQIEPELVGSWPSRAQFYRWLARDLQGLPYAHHCRILEAMFPGWTAEQLFQEHTGDIILGSGALPTARDNVVHSPKPVMPSSQGMADVTAVFPSRSTFSHELPPHKLFDGAKRIGMVGLSLNLLCQNYPDRFLLDLLESGTVVQCLFLDPSGRYIKEREREESHLEGVLSTLTRLNIQTLQRLHDKLSSGARENLRIRTYDEAVRFNITVIDDATCVVQPYLPDARGVESPTFVIEKQQTGPPGLFETFSRVFESMWARSKEITT

Solvent-accessible surface area (backbone atoms only — not comparable to full-atom values): 32866 Å² total; per-residue (Å²): 130,85,83,57,48,20,31,43,45,54,52,25,50,74,66,70,35,70,47,62,69,54,33,43,51,51,48,30,55,48,18,55,71,74,40,54,86,45,43,82,64,60,71,50,67,68,55,47,54,32,59,48,65,68,67,53,92,74,76,72,57,69,69,53,35,53,51,50,24,65,73,36,75,92,42,49,52,70,54,32,66,30,68,32,72,81,66,90,62,80,74,76,77,80,74,78,78,84,72,82,79,71,76,67,62,80,66,71,76,63,69,57,87,60,50,42,34,31,49,64,36,32,28,52,21,58,66,61,35,44,70,75,56,35,48,65,78,66,51,63,89,44,54,30,38,41,36,36,26,59,51,53,48,65,57,66,70,63,34,60,64,69,59,53,51,50,41,26,67,73,62,18,32,38,38,41,35,29,40,26,54,86,35,68,42,48,55,50,49,26,56,60,67,68,45,61,89,58,51,63,28,48,53,24,45,51,38,51,50,52,53,50,53,53,46,71,69,42,54,83,86,27,37,79,24,58,41,61,31,26,39,75,57,87,79,41,51,32,40,38,39,37,58,93,43,39,30,39,42,31,53,57,70,72,72,31,88,92,56,55,43,39,31,37,36,23,40,56,64,92,68,77,77,85,28,44,37,58,39,54,53,45,42,50,50,42,51,58,72,75,40,40,73,63,82,126,130,86,81,57,46,20,31,44,44,54,51,26,51,75,68,69,35,70,47,63,70,55,33,42,51,51,48,29,56,47,17,54,71,74,41,54,86,44,44,82,64,58,71,52,67,69,56,46,54,32,59,46,67,67,67,52,91,72,76,72,58,70,70,52,34,53,51,51,22,64,74,36,75,93,42,49,51,70,54,31,63,30,67,32,73,80,65,91,62,80,75,77,77,80,73,78,78,85,73,81,80,72,75,67,62,80,66,71,75,64,72,58,86,63,48,43,33,33,50,64,36,33,27,51,21,57,66,60,36,44,71,76,55,36,50,65,76,67,50,62,87,44,56,29,39,40,36,37,26,60,53,53,50,64,59,64,70,62,33,60,63,68,58,51,50,52,40,26,68,72,62,16,34,38,38,40,36,30,41,26,56,86,34,69,42,50,54,49,50,26,58,60,65,68,45,62,88,59,51,63,29,49,54,24,46,51,38,52,48,51,52,50,55,50,44,72,69,42,54,82,84,27,37,79,23,59,42,62,31,28,40,74,58,85,80,41,51,32,40,39,36,37,49,96,45,38,32,40,42,29,53,56,69,73,74,32,89,94,55,54,41,40,31,38,36,22,40,55,64,92,66,77,77,84,29,44,38,60,39,53,53,45,41,50,50,44,50,60,71,75,39,40,73,64,80,128